Protein AF-A0A140K213-F1 (afdb_monomer)

Foldseek 3Di:
DCVVVVVVVVVVVVVVVVVDPDDDPVVVVVVVVVVVVVVVVVVVVVVVCCVPPVPPPDDDDDDDDDDDDDDDDDDDDDDDDDDDDDDDYDDDDDDDDDDDDDDDDDDDDDVVVVVVCVVVVNDPPPDDPDDDDPDPPVVVVVVVVPPDDPCVVVVVVVVVPDDVVVVVVVCCVPHFAADDPVLVVLLVVLLVVLQVLLVVLVVLDDPVCVDPLNVVLVVLVCCCVPNDPVSVLLNLLLLLLVLCLVLLVLLVLLLVLCVPQPDPLVVVLVVVLLVQLDLQHPLVVSLVVSVVSLVVRLVVDPDDVNNVSSVSNSVSVNVLSVDRCSSVLSNVCVVLVVSDSCLSVVLSVLLVVLLPDDLVPLVVQLVVCVVVVVSCVSCCVSSPNDDPDDHSSNCSSSSSNSNSCVVCVVSVVSVVVSLVSLLSSVPSVVSLVVSLVVDDPVRHDDDPSNVDDRRNVVSCVVCVVPND

Secondary structure (DSSP, 8-state):
-THHHHHHHHHHHHHHHHT-----HHHHHHHHHHHHHHHHHHHHHHHHHHHH-GGGS----------------------------------------------------HHHHHHHHHTTT-------------S-THHHHHHHHTTTSTHHHHHHHHHHSS-HHHHHHHHHHHSPPBPPHHHHHHHHHHHHHHHHHHHHHHHH--GGGGSHHHHHHHHHHHHHHHS-HHHHHHHHHHHHHHHHHHHHHHHHHHHHHHHH---HHHHHHHHHHHHT--SS--HHHHHHHHHHHHHHHGGG-SSHHHHHHHHHHHHHHHHHTTSTTHHHHHHHHHHTT---THHHHHHHHHHHHGGGS-SS-HHHHHHHHHTTHHHHHHHTTTTT--SSS--GGGGHHHHHHHHHHHHHHHHHHHHHHHHHHHHHHHHHHHHHHHHHHHS-TTTSB--GGGGS--TTHHHHHHHGGG--

Radius of gyration: 44.56 Å; Cα contacts (8 Å, |Δi|>4): 275; chains: 1; bounding box: 104×85×121 Å

Solvent-accessible surface area (backbone atoms only — not comparable to full-atom values): 28476 Å² total; per-residue (Å²): 122,69,73,69,50,58,63,52,54,55,53,50,54,58,51,59,64,69,70,61,88,78,78,64,76,73,57,58,55,54,51,53,56,55,52,54,54,53,50,54,53,52,53,51,50,51,53,52,49,52,73,75,48,69,84,79,78,81,86,88,78,87,85,87,90,81,88,78,89,85,88,84,90,83,82,90,78,91,82,84,88,84,90,90,84,86,89,85,90,83,89,86,88,81,90,83,92,89,86,89,84,90,88,90,88,81,91,87,68,67,65,60,58,56,51,58,40,50,76,72,71,53,78,85,75,90,81,77,95,82,82,90,72,99,64,73,62,67,59,64,51,53,62,64,49,65,80,81,51,83,56,52,60,58,51,53,51,54,59,69,72,43,61,65,67,58,59,49,55,50,36,77,72,75,50,55,52,68,66,56,67,72,56,53,53,49,42,54,51,26,50,55,48,26,46,56,37,21,65,45,35,70,73,51,62,55,77,65,73,73,34,70,67,47,50,50,43,50,46,55,52,49,25,40,77,71,47,54,75,67,42,30,47,49,39,52,26,39,54,43,45,53,49,49,48,72,40,35,68,37,53,46,49,42,49,54,43,58,75,72,51,74,50,73,68,48,46,54,49,52,51,53,50,56,77,58,60,48,92,81,59,58,50,66,66,41,51,52,52,51,55,50,54,46,65,67,44,47,82,77,42,94,50,65,69,64,38,52,48,53,53,51,40,51,53,33,52,54,57,32,47,71,41,95,56,30,50,53,45,52,51,39,44,59,73,71,63,54,90,56,59,59,55,41,50,53,54,43,52,53,55,55,56,41,77,80,54,66,76,83,50,58,71,62,47,31,51,60,33,59,79,42,39,73,53,51,62,70,42,28,62,67,31,67,51,79,79,82,90,77,56,53,67,73,49,35,64,47,56,39,50,53,33,37,46,77,75,35,49,74,55,48,55,42,47,53,50,34,38,52,40,47,52,60,36,50,56,37,47,50,55,43,50,52,52,59,66,74,57,40,78,94,60,22,46,73,61,76,75,76,74,54,80,68,57,44,52,70,63,44,67,76,44,47,99,66,50,121

Sequence (468 aa):
MISKSLKRTALATTLSILSLGVIETNQAQAAALFLGQYADLTQRLGIYLLANFPNQFYEFSLDTPKHGQSQLNSQKTNKTLPKILPTNQNLQNHQLLVEDEISQENLNNDEQITAFLQSHGISLDLNDKNRTVNTPIPLVVAILLLTTSPFIYSFVTLLKDANQNIIEELQDKFGHPKVPEGTVFLHDRSFKELLSLARKAERVDSEKFGNQEFLLFLQFKKAGEKGTKEEQQLHHSVELLRVAIATKNSFLRVEQTELRYRSTKQQEFYQFVLDNIGEEPDNNKFKDKVKKKLAEIVPLLNTEEGRDALQSYLKEVNIISEHEFGLKLFALFKQYQLADFTLLKTISDLVNQLQGYDLLGSKKLVILIIENYEVFEKLAPIIGITGENKAPEDYVPILQYMGLINRYQDSYLKFQELIKILKQWQKPYHVLQTIRAEYTNDQYRIPPEFTQEIPGLNVYKKYEKYVE

Nearest PDB structures (foldseek):
  6cin-assembly3_F  TM=5.129E-01  e=5.978E+00  Moorella thermoacetica ATCC 39073
  3zx6-assembly1_B  TM=1.589E-01  e=3.252E+00  Archaeoglobus fulgidus DSM 4304
  4z3p-assembly1_A  TM=1.976E-01  e=3.252E+00  Escherichia coli
  3edv-assembly1_A  TM=1.232E-01  e=8.106E+00  Homo sapiens

Structure (mmCIF, N/CA/C/O backbone):
data_AF-A0A140K213-F1
#
_entry.id   AF-A0A140K213-F1
#
loop_
_atom_site.group_PDB
_atom_site.id
_atom_site.type_symbol
_atom_site.label_atom_id
_atom_site.label_alt_id
_atom_site.label_comp_id
_atom_site.label_asym_id
_atom_site.label_entity_id
_atom_site.label_seq_id
_atom_site.pdbx_PDB_ins_code
_atom_site.Cartn_x
_atom_site.Cartn_y
_atom_site.Cartn_z
_atom_site.occupancy
_atom_site.B_iso_or_equiv
_atom_site.auth_seq_id
_atom_site.auth_comp_id
_atom_site.auth_asym_id
_atom_site.auth_atom_id
_atom_site.pdbx_PDB_model_num
ATOM 1 N N . MET A 1 1 ? 8.201 19.698 -42.321 1.00 45.69 1 MET A N 1
ATOM 2 C CA . MET A 1 1 ? 9.408 20.255 -42.989 1.00 45.69 1 MET A CA 1
ATOM 3 C C . MET A 1 1 ? 10.080 19.319 -44.007 1.00 45.69 1 MET A C 1
ATOM 5 O O . MET A 1 1 ? 10.594 19.830 -44.993 1.00 45.69 1 MET A O 1
ATOM 9 N N . ILE A 1 2 ? 10.067 17.990 -43.828 1.00 34.84 2 ILE A N 1
ATOM 10 C CA . ILE A 1 2 ? 10.922 17.025 -44.566 1.00 34.84 2 ILE A CA 1
ATOM 11 C C . ILE A 1 2 ? 10.826 17.095 -46.113 1.00 34.84 2 ILE A C 1
ATOM 13 O O . ILE A 1 2 ? 11.847 17.015 -46.790 1.00 34.84 2 ILE A O 1
ATOM 17 N N . SER A 1 3 ? 9.637 17.325 -46.686 1.00 34.94 3 SER A N 1
ATOM 18 C CA . SER A 1 3 ? 9.390 17.327 -48.149 1.00 34.94 3 SER A CA 1
ATOM 19 C C . SER A 1 3 ? 10.278 18.284 -48.977 1.00 34.94 3 SER A C 1
ATOM 21 O O . SER A 1 3 ? 10.664 17.950 -50.099 1.00 34.94 3 SER A O 1
ATOM 23 N N . LYS A 1 4 ? 10.686 19.444 -48.430 1.00 36.44 4 LYS A N 1
ATOM 24 C CA . LYS A 1 4 ? 11.597 20.375 -49.134 1.00 36.44 4 LYS A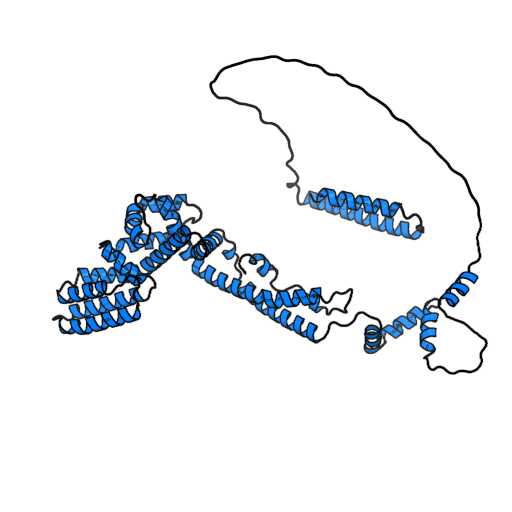 CA 1
ATOM 25 C C . LYS A 1 4 ? 13.057 19.896 -49.190 1.00 36.44 4 LYS A C 1
ATOM 27 O O . LYS A 1 4 ? 13.811 20.435 -49.996 1.00 36.44 4 LYS A O 1
ATOM 32 N N . SER A 1 5 ? 13.446 18.911 -48.375 1.00 36.94 5 SER A N 1
ATOM 33 C CA . SER A 1 5 ? 14.798 18.338 -48.388 1.00 36.94 5 SER A CA 1
ATOM 34 C C . SER A 1 5 ? 14.988 17.414 -49.595 1.00 36.94 5 SER A C 1
ATOM 36 O O . SER A 1 5 ? 15.769 17.733 -50.489 1.00 36.94 5 SER A O 1
ATOM 38 N N . LEU A 1 6 ? 14.172 16.352 -49.706 1.00 37.03 6 LEU A N 1
ATOM 39 C CA . LEU A 1 6 ? 14.278 15.350 -50.781 1.00 37.03 6 LEU A CA 1
ATOM 40 C C . LEU A 1 6 ? 14.258 15.970 -52.187 1.00 37.03 6 LEU A C 1
ATOM 42 O O . LEU A 1 6 ? 15.034 15.560 -53.048 1.00 37.03 6 LEU A O 1
ATOM 46 N N . LYS A 1 7 ? 13.417 16.990 -52.423 1.00 41.03 7 LYS A N 1
ATOM 47 C CA . LYS A 1 7 ? 13.348 17.669 -53.730 1.00 41.03 7 LYS A CA 1
ATOM 48 C C . LYS A 1 7 ? 14.622 18.437 -54.099 1.00 41.03 7 LYS A C 1
ATOM 50 O O . LYS A 1 7 ? 14.869 18.620 -55.285 1.00 41.03 7 LYS A O 1
ATOM 55 N N . ARG A 1 8 ? 15.430 18.877 -53.126 1.00 40.47 8 ARG A N 1
ATOM 56 C CA . ARG A 1 8 ? 16.744 19.490 -53.389 1.00 40.47 8 ARG A CA 1
ATOM 57 C C . ARG A 1 8 ? 17.813 18.432 -53.640 1.00 40.47 8 ARG A C 1
ATOM 59 O O . ARG A 1 8 ? 18.574 18.583 -54.587 1.00 40.47 8 ARG A O 1
ATOM 66 N N . THR A 1 9 ? 17.827 17.353 -52.857 1.00 40.50 9 THR A N 1
ATOM 67 C CA . THR A 1 9 ? 18.782 16.250 -53.043 1.00 40.50 9 THR A CA 1
ATOM 68 C C . THR A 1 9 ? 18.628 15.606 -54.421 1.00 40.50 9 THR A C 1
ATOM 70 O O . THR A 1 9 ? 19.608 15.506 -55.146 1.00 40.50 9 THR A O 1
ATOM 73 N N . ALA A 1 10 ? 17.399 15.272 -54.833 1.00 37.38 10 ALA A N 1
ATOM 74 C CA . ALA A 1 10 ? 17.143 14.637 -56.129 1.00 37.38 10 ALA A CA 1
ATOM 75 C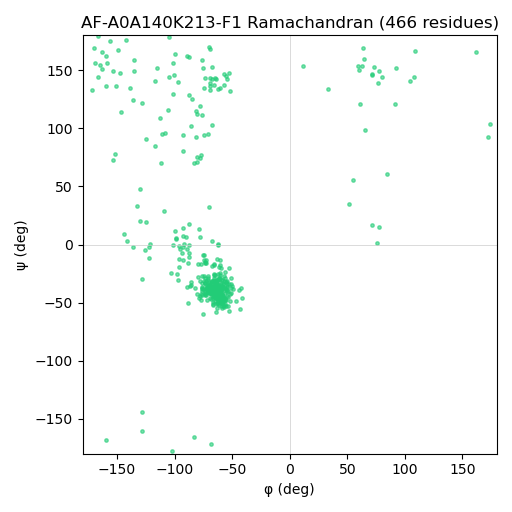 C . ALA A 1 10 ? 17.542 15.508 -57.339 1.00 37.38 10 ALA A C 1
ATOM 77 O O . ALA A 1 10 ? 18.047 14.979 -58.325 1.00 37.38 10 ALA A O 1
ATOM 78 N N . LEU A 1 11 ? 17.346 16.833 -57.259 1.00 38.50 11 LEU A N 1
ATOM 79 C CA . LEU A 1 11 ? 17.782 17.772 -58.302 1.00 38.50 11 LEU A CA 1
ATOM 80 C C . LEU A 1 11 ? 19.308 17.910 -58.369 1.00 38.50 11 LEU A C 1
ATOM 82 O O . LEU A 1 11 ? 19.850 18.079 -59.456 1.00 38.50 11 LEU A O 1
ATOM 86 N N . ALA A 1 12 ? 20.008 17.822 -57.234 1.00 38.44 12 ALA A N 1
ATOM 87 C CA . ALA A 1 12 ? 21.467 17.825 -57.230 1.00 38.44 12 ALA A CA 1
ATOM 88 C C . ALA A 1 12 ? 22.025 16.574 -57.932 1.00 38.44 12 ALA A C 1
ATOM 90 O O . ALA A 1 12 ? 22.903 16.699 -58.782 1.00 38.44 12 ALA A O 1
ATOM 91 N N . THR A 1 13 ? 21.472 15.386 -57.652 1.00 38.84 13 THR A N 1
ATOM 92 C CA . THR A 1 13 ? 21.955 14.133 -58.254 1.00 38.84 13 THR A CA 1
ATOM 93 C C . THR A 1 13 ? 21.799 14.109 -59.776 1.00 38.84 13 THR A C 1
ATOM 95 O O . THR A 1 13 ? 22.716 13.674 -60.469 1.00 38.84 13 THR A O 1
ATOM 98 N N . THR A 1 14 ? 20.681 14.600 -60.328 1.00 37.44 14 THR A N 1
ATOM 99 C CA . THR A 1 14 ? 20.494 14.647 -61.791 1.00 37.44 14 THR A CA 1
ATOM 100 C C . THR A 1 14 ? 21.405 15.662 -62.479 1.00 37.44 14 THR A C 1
ATOM 102 O O . THR A 1 14 ? 21.881 15.383 -63.577 1.00 37.44 14 THR A O 1
ATOM 105 N N . LEU A 1 15 ? 21.715 16.796 -61.840 1.00 36.94 15 LEU A N 1
ATOM 106 C CA . LEU A 1 15 ? 22.704 17.748 -62.359 1.00 36.94 15 LEU A CA 1
ATOM 107 C C . LEU A 1 15 ? 24.132 17.176 -62.340 1.00 36.94 15 LEU A C 1
ATOM 109 O O . LEU A 1 15 ? 24.833 17.306 -63.340 1.00 36.94 15 LEU A O 1
ATOM 113 N N . SER A 1 16 ? 24.546 16.480 -61.274 1.00 37.44 16 SER A N 1
ATOM 114 C CA . SER A 1 16 ? 25.880 15.856 -61.208 1.00 37.44 16 SER A CA 1
ATOM 115 C C . SER A 1 16 ? 26.089 14.735 -62.236 1.00 37.44 16 SER A C 1
ATOM 117 O O . SER A 1 16 ? 27.205 14.550 -62.718 1.00 37.44 16 SER A O 1
ATOM 119 N N . ILE A 1 17 ? 25.028 14.009 -62.606 1.00 39.69 17 ILE A N 1
ATOM 120 C CA . ILE A 1 17 ? 25.079 12.973 -63.654 1.00 39.69 17 ILE A CA 1
ATOM 121 C C . ILE A 1 17 ? 25.203 13.598 -65.056 1.00 39.69 17 ILE A C 1
ATOM 123 O O . ILE A 1 17 ? 25.857 13.026 -65.923 1.00 39.69 17 ILE A O 1
ATOM 127 N N . LEU A 1 18 ? 24.639 14.790 -65.281 1.00 34.25 18 LEU A N 1
ATOM 128 C CA . LEU A 1 18 ? 24.754 15.513 -66.555 1.00 34.25 18 LEU A CA 1
ATOM 129 C C . LEU A 1 18 ? 26.091 16.256 -66.733 1.00 34.25 18 LEU A C 1
ATOM 131 O O . LEU A 1 18 ? 26.428 16.619 -67.856 1.00 34.25 18 LEU A O 1
ATOM 135 N N . SER A 1 19 ? 26.863 16.476 -65.662 1.00 36.09 19 SER A N 1
ATOM 136 C CA . SER A 1 19 ? 28.148 17.198 -65.715 1.00 36.09 19 SER A CA 1
ATOM 137 C C . SER A 1 19 ? 29.388 16.333 -65.996 1.00 36.09 19 SER A C 1
ATOM 139 O O . SER A 1 19 ? 30.481 16.880 -66.115 1.00 36.09 19 SER A O 1
ATOM 141 N N . LEU A 1 20 ? 29.259 15.004 -66.097 1.00 35.72 20 LEU A N 1
ATOM 142 C CA . LEU A 1 20 ? 30.382 14.071 -66.309 1.00 35.72 20 LEU A CA 1
ATOM 143 C C . LEU A 1 20 ? 30.321 13.422 -67.700 1.00 35.72 20 LEU A C 1
ATOM 145 O O . LEU A 1 20 ? 30.036 12.238 -67.865 1.00 35.72 20 LEU A O 1
ATOM 149 N N . GLY A 1 21 ? 30.573 14.238 -68.723 1.00 35.19 21 GLY A N 1
ATOM 150 C CA . GLY A 1 21 ? 30.433 13.866 -70.130 1.00 35.19 21 GLY A CA 1
ATOM 151 C C . GLY A 1 21 ? 31.620 13.119 -70.749 1.00 35.19 21 GLY A C 1
ATOM 152 O O . GLY A 1 21 ? 32.247 13.668 -71.646 1.00 35.19 21 GLY A O 1
ATOM 153 N N . VAL A 1 22 ? 31.859 11.861 -70.358 1.00 39.50 22 VAL A N 1
ATOM 154 C CA . VAL A 1 22 ? 32.360 10.798 -71.264 1.00 39.50 22 VAL A CA 1
ATOM 155 C C . VAL A 1 22 ? 31.746 9.469 -70.814 1.00 39.50 22 VAL A C 1
ATOM 157 O O . VAL A 1 22 ? 32.053 8.988 -69.728 1.00 39.50 22 VAL A O 1
ATOM 160 N N . ILE A 1 23 ? 30.891 8.861 -71.642 1.00 40.03 23 ILE A N 1
ATOM 161 C CA . ILE A 1 23 ? 30.337 7.518 -71.403 1.00 40.03 23 ILE A CA 1
ATOM 162 C C . ILE A 1 23 ? 30.378 6.731 -72.714 1.00 40.03 23 ILE A C 1
ATOM 164 O O . ILE A 1 23 ? 29.823 7.164 -73.724 1.00 40.03 23 ILE A O 1
ATOM 168 N N . GLU A 1 24 ? 31.014 5.560 -72.692 1.00 45.19 24 GLU A N 1
ATOM 169 C CA . GLU A 1 24 ? 31.027 4.639 -73.829 1.00 45.19 24 GLU A CA 1
ATOM 170 C C . GLU A 1 24 ? 29.629 4.051 -74.082 1.00 45.19 24 GLU A C 1
ATOM 172 O O . GLU A 1 24 ? 28.880 3.720 -73.156 1.00 45.19 24 GLU A O 1
ATOM 177 N N . THR A 1 25 ? 29.277 3.884 -75.357 1.00 45.00 25 THR A N 1
ATOM 178 C CA . THR A 1 25 ? 27.905 3.610 -75.831 1.00 45.00 25 THR A CA 1
ATOM 179 C C . THR A 1 25 ? 27.237 2.370 -75.226 1.00 45.00 25 THR A C 1
ATOM 181 O O . THR A 1 25 ? 26.009 2.319 -75.145 1.00 45.00 25 THR A O 1
ATOM 184 N N . ASN A 1 26 ? 28.016 1.402 -74.738 1.00 41.47 26 ASN A N 1
ATOM 185 C CA . ASN A 1 26 ? 27.506 0.176 -74.122 1.00 41.47 26 ASN A CA 1
ATOM 186 C C . ASN A 1 26 ? 26.905 0.391 -72.716 1.00 41.47 26 ASN A C 1
ATOM 188 O O . ASN A 1 26 ? 25.981 -0.329 -72.337 1.00 41.47 26 ASN A O 1
ATOM 192 N N . GLN A 1 27 ? 27.357 1.389 -71.943 1.00 47.34 27 GLN A N 1
ATOM 193 C CA . GLN A 1 27 ? 26.798 1.642 -70.602 1.00 47.34 27 GLN A CA 1
ATOM 194 C C . GLN A 1 27 ? 25.441 2.364 -70.655 1.00 47.34 27 GLN A C 1
ATOM 196 O O . GLN A 1 27 ? 24.563 2.104 -69.829 1.00 47.34 27 GLN A O 1
ATOM 201 N N . ALA A 1 28 ? 25.222 3.212 -71.665 1.00 44.78 28 ALA A N 1
ATOM 202 C CA . ALA A 1 28 ? 23.956 3.925 -71.856 1.00 44.78 28 ALA A CA 1
ATOM 203 C C . ALA A 1 28 ? 22.763 2.971 -72.079 1.00 44.78 28 ALA A C 1
ATOM 205 O O . ALA A 1 28 ? 21.668 3.218 -71.571 1.00 44.78 28 ALA A O 1
ATOM 206 N N . GLN A 1 29 ? 22.972 1.851 -72.782 1.00 44.50 29 GLN A N 1
ATOM 207 C CA . GLN A 1 29 ? 21.927 0.843 -73.005 1.00 44.50 29 GLN A CA 1
ATOM 208 C C . GLN A 1 29 ? 21.546 0.099 -71.715 1.00 44.50 29 GLN A C 1
ATOM 210 O O . GLN A 1 29 ? 20.360 -0.131 -71.469 1.00 44.50 29 GLN A O 1
ATOM 215 N N . ALA A 1 30 ? 22.522 -0.212 -70.854 1.00 41.62 30 ALA A N 1
ATOM 216 C CA . ALA A 1 30 ? 22.263 -0.815 -69.546 1.00 41.62 30 ALA A CA 1
ATOM 217 C C . ALA A 1 30 ? 21.461 0.130 -68.631 1.00 41.62 30 ALA A C 1
ATOM 219 O O . ALA A 1 30 ? 20.479 -0.289 -68.018 1.00 41.62 30 ALA A O 1
ATOM 220 N N . ALA A 1 31 ? 21.819 1.420 -68.600 1.00 42.81 31 ALA A N 1
ATOM 221 C CA . ALA A 1 31 ? 21.086 2.434 -67.841 1.00 42.81 31 ALA A CA 1
ATOM 222 C C . ALA A 1 31 ? 19.634 2.607 -68.332 1.00 42.81 31 ALA A C 1
ATOM 224 O O . ALA A 1 31 ? 18.715 2.687 -67.516 1.00 42.81 31 ALA A O 1
ATOM 225 N N . ALA A 1 32 ? 19.406 2.602 -69.651 1.00 43.84 32 ALA A N 1
ATOM 226 C CA . ALA A 1 32 ? 18.064 2.689 -70.231 1.00 43.84 32 ALA A CA 1
ATOM 227 C C . ALA A 1 32 ? 17.176 1.484 -69.857 1.00 43.84 32 ALA A C 1
ATOM 229 O O . ALA A 1 32 ? 16.018 1.668 -69.475 1.00 43.84 32 ALA A O 1
ATOM 230 N N . LEU A 1 33 ? 17.725 0.263 -69.899 1.00 42.41 33 LEU A N 1
ATOM 231 C CA . LEU A 1 33 ? 17.031 -0.955 -69.461 1.00 42.41 33 LEU A CA 1
ATOM 232 C C . LEU A 1 33 ? 16.666 -0.911 -67.970 1.00 42.41 33 LEU A C 1
ATOM 234 O O . LEU A 1 33 ? 15.541 -1.250 -67.600 1.00 42.41 33 LEU A O 1
ATOM 238 N N . PHE A 1 34 ? 17.590 -0.450 -67.124 1.00 40.59 34 PHE A N 1
ATOM 239 C CA . PHE A 1 34 ? 17.380 -0.345 -65.678 1.00 40.59 34 PHE A CA 1
ATOM 240 C C . PHE A 1 34 ? 16.289 0.683 -65.329 1.00 40.59 34 PHE A C 1
ATOM 242 O O . PHE A 1 34 ? 15.379 0.396 -64.550 1.00 40.59 34 PHE A O 1
ATOM 249 N N . LEU A 1 35 ? 16.315 1.862 -65.963 1.00 42.88 35 LEU A N 1
ATOM 250 C CA . LEU A 1 35 ? 15.305 2.910 -65.759 1.00 42.88 35 LEU A CA 1
ATOM 251 C C . LEU A 1 35 ? 13.906 2.487 -66.240 1.00 42.88 35 LEU A C 1
ATOM 253 O O . LEU A 1 35 ? 12.915 2.804 -65.579 1.00 42.88 35 LEU A O 1
ATOM 257 N N . GLY A 1 36 ? 13.814 1.727 -67.337 1.00 49.22 36 GLY A N 1
ATOM 258 C CA . GLY A 1 36 ? 12.544 1.187 -67.833 1.00 49.22 36 GLY A CA 1
ATOM 259 C C . GLY A 1 36 ? 11.842 0.265 -66.827 1.00 49.22 36 GLY A C 1
ATOM 260 O O . GLY A 1 36 ? 10.629 0.367 -66.638 1.00 49.22 36 GLY A O 1
ATOM 261 N N . GLN A 1 37 ? 12.597 -0.583 -66.121 1.00 44.00 37 GLN A N 1
ATOM 262 C CA . GLN A 1 37 ? 12.043 -1.494 -65.108 1.00 44.00 37 GLN A CA 1
ATOM 263 C C . GLN A 1 37 ? 11.518 -0.751 -63.866 1.00 44.00 37 GLN A C 1
ATOM 265 O O . GLN A 1 37 ? 10.466 -1.107 -63.330 1.00 44.00 37 GLN A O 1
ATOM 270 N N . TYR A 1 38 ? 12.191 0.320 -63.432 1.00 41.59 38 TYR A N 1
ATOM 271 C CA . TYR A 1 38 ? 11.725 1.137 -62.303 1.00 41.59 38 TYR A CA 1
ATOM 272 C C . TYR A 1 38 ? 10.480 1.978 -62.628 1.00 41.59 38 TYR A C 1
ATOM 274 O O . TYR A 1 38 ? 9.659 2.212 -61.735 1.00 41.59 38 TYR A O 1
ATOM 282 N N . ALA A 1 39 ? 10.296 2.399 -63.884 1.00 41.84 39 ALA A N 1
ATOM 283 C CA . ALA A 1 39 ? 9.085 3.101 -64.314 1.00 41.84 39 ALA A CA 1
ATOM 284 C C . ALA A 1 39 ? 7.836 2.208 -64.180 1.00 41.84 39 ALA A C 1
ATOM 286 O O . ALA A 1 39 ? 6.868 2.599 -63.523 1.00 41.84 39 ALA A O 1
ATOM 287 N N . ASP A 1 40 ? 7.894 0.984 -64.715 1.00 47.22 40 ASP A N 1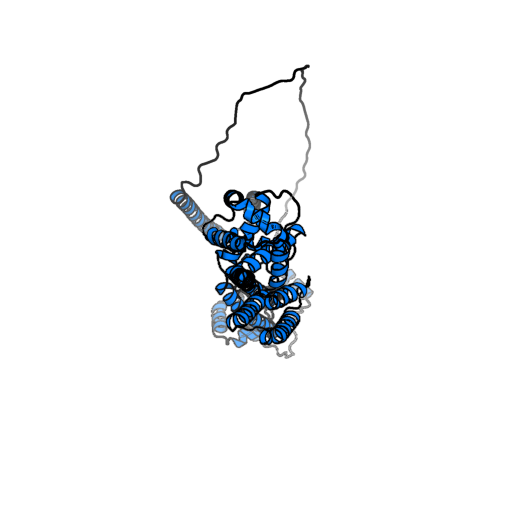
ATOM 288 C CA . ASP A 1 40 ? 6.816 -0.012 -64.626 1.00 47.22 40 ASP A CA 1
ATOM 289 C C . ASP A 1 40 ? 6.499 -0.381 -63.163 1.00 47.22 40 ASP A C 1
ATOM 291 O O . ASP A 1 40 ? 5.341 -0.347 -62.740 1.00 47.22 40 ASP A O 1
ATOM 295 N N . LEU A 1 41 ? 7.527 -0.621 -62.338 1.00 42.12 41 LEU A N 1
ATOM 296 C CA . LEU A 1 41 ? 7.352 -0.906 -60.908 1.00 42.12 41 LEU A CA 1
ATOM 297 C C . LEU A 1 41 ? 6.636 0.238 -60.165 1.00 42.12 41 LEU A C 1
ATOM 299 O O . LEU A 1 41 ? 5.720 -0.006 -59.377 1.00 42.12 41 LEU A O 1
ATOM 303 N N . THR A 1 42 ? 7.017 1.490 -60.441 1.00 42.16 42 THR A N 1
ATOM 304 C CA . THR A 1 42 ? 6.407 2.680 -59.822 1.00 42.16 42 THR A CA 1
ATOM 305 C C . THR A 1 42 ? 4.951 2.855 -60.261 1.00 42.16 42 THR A C 1
ATOM 307 O O . THR A 1 42 ? 4.087 3.173 -59.441 1.00 42.16 42 THR A O 1
ATOM 310 N N . GLN A 1 43 ? 4.651 2.601 -61.537 1.00 46.00 43 GLN A N 1
ATOM 311 C CA . GLN A 1 43 ? 3.298 2.712 -62.083 1.00 46.00 43 GLN A CA 1
ATOM 312 C C . GLN A 1 43 ? 2.368 1.621 -61.524 1.00 46.00 43 GLN A C 1
ATOM 314 O O . GLN A 1 43 ? 1.236 1.920 -61.134 1.00 46.00 43 GLN A O 1
ATOM 319 N N . ARG A 1 44 ? 2.861 0.382 -61.373 1.00 45.88 44 ARG A N 1
ATOM 320 C CA . ARG A 1 44 ? 2.136 -0.715 -60.705 1.00 45.88 44 ARG A CA 1
ATOM 321 C C . ARG A 1 44 ? 1.883 -0.433 -59.225 1.00 45.88 44 ARG A C 1
ATOM 323 O O . ARG A 1 44 ? 0.776 -0.681 -58.758 1.00 45.88 44 ARG A O 1
ATOM 330 N N . LEU A 1 45 ? 2.856 0.131 -58.503 1.00 40.94 45 LEU A N 1
ATOM 331 C CA . LEU A 1 45 ? 2.671 0.574 -57.114 1.00 40.94 45 LEU A CA 1
ATOM 332 C C . LEU A 1 45 ? 1.601 1.669 -56.996 1.00 40.94 45 LEU A C 1
ATOM 334 O O . LEU A 1 45 ? 0.749 1.587 -56.114 1.00 40.94 45 LEU A O 1
ATOM 338 N N . GLY A 1 46 ? 1.589 2.647 -57.907 1.00 40.38 46 GLY A N 1
ATOM 339 C CA . GLY A 1 46 ? 0.544 3.675 -57.960 1.00 40.38 46 GLY A CA 1
ATOM 340 C C . GLY A 1 46 ? -0.858 3.087 -58.161 1.00 40.38 46 GLY A C 1
ATOM 341 O O . GLY A 1 46 ? -1.776 3.411 -57.409 1.00 40.38 46 GLY A O 1
ATOM 342 N N . ILE A 1 47 ? -1.011 2.166 -59.119 1.00 48.88 47 ILE A N 1
ATOM 343 C CA . ILE A 1 47 ? -2.282 1.468 -59.382 1.00 48.88 47 ILE A CA 1
ATOM 344 C C . ILE A 1 47 ? -2.702 0.613 -58.175 1.00 48.88 47 ILE A C 1
ATOM 346 O O . ILE A 1 47 ? -3.860 0.660 -57.768 1.00 48.88 47 ILE A O 1
ATOM 350 N N . TYR A 1 48 ? -1.770 -0.122 -57.561 1.00 43.06 48 TYR A N 1
ATOM 351 C CA . TYR A 1 48 ? -2.041 -0.954 -56.385 1.00 43.06 48 TYR A CA 1
ATOM 352 C C . TYR A 1 48 ? -2.499 -0.126 -55.175 1.00 43.06 48 TYR A C 1
ATOM 354 O O . TYR A 1 48 ? -3.433 -0.521 -54.478 1.00 43.06 48 TYR A O 1
ATOM 362 N N . LEU A 1 49 ? -1.885 1.035 -54.930 1.00 40.84 49 LEU A N 1
ATOM 363 C CA . LEU A 1 49 ? -2.278 1.922 -53.832 1.00 40.84 49 LEU A CA 1
ATOM 364 C C . LEU A 1 49 ? -3.650 2.567 -54.079 1.00 40.84 49 LEU A C 1
ATOM 366 O O . LEU A 1 49 ? -4.471 2.600 -53.164 1.00 40.84 49 LEU A O 1
ATOM 370 N N . LEU A 1 50 ? -3.938 3.005 -55.309 1.00 43.56 50 LEU A N 1
ATOM 371 C CA . LEU A 1 50 ? -5.251 3.551 -55.677 1.00 43.56 50 LEU A CA 1
ATOM 372 C C . LEU A 1 50 ? -6.371 2.500 -55.604 1.00 43.56 50 LEU A C 1
ATOM 374 O O . LEU A 1 50 ? -7.479 2.823 -55.183 1.00 43.56 50 LEU A O 1
ATOM 378 N N . ALA A 1 51 ? -6.085 1.245 -55.966 1.00 43.62 51 ALA A N 1
ATOM 379 C CA . ALA A 1 51 ? -7.054 0.152 -55.900 1.00 43.62 51 ALA A CA 1
ATOM 380 C C . ALA A 1 51 ? -7.381 -0.286 -54.459 1.00 43.62 51 ALA A C 1
ATOM 382 O O . ALA A 1 51 ? -8.523 -0.641 -54.178 1.00 43.62 51 ALA A O 1
ATOM 383 N N . ASN A 1 52 ? -6.400 -0.261 -53.547 1.00 43.28 52 ASN A N 1
ATOM 384 C CA . ASN A 1 52 ? -6.567 -0.759 -52.174 1.00 43.28 52 ASN A CA 1
ATOM 385 C C . ASN A 1 52 ? -6.902 0.332 -51.136 1.00 43.28 52 ASN A C 1
ATOM 387 O O . ASN A 1 52 ? -7.420 0.003 -50.071 1.00 43.28 52 ASN A O 1
ATOM 391 N N . PHE A 1 53 ? -6.646 1.618 -51.420 1.00 45.16 53 PHE A N 1
ATOM 392 C CA . PHE A 1 53 ? -6.880 2.728 -50.477 1.00 45.16 53 PHE A CA 1
ATOM 393 C C . PHE A 1 53 ? -7.677 3.916 -51.073 1.00 45.16 53 PHE A C 1
ATOM 395 O O . PHE A 1 53 ? -7.291 5.071 -50.867 1.00 45.16 53 PHE A O 1
ATOM 402 N N . PRO A 1 54 ? -8.812 3.693 -51.772 1.00 37.78 54 PRO A N 1
ATOM 403 C CA . PRO A 1 54 ? -9.539 4.758 -52.480 1.00 37.78 54 PRO A CA 1
ATOM 404 C C . PRO A 1 54 ? -10.047 5.892 -51.569 1.00 37.78 54 PRO A C 1
ATOM 406 O O . PRO A 1 54 ? -10.143 7.039 -51.999 1.00 37.78 54 PRO A O 1
ATOM 409 N N . ASN A 1 55 ? -10.330 5.600 -50.295 1.00 38.72 55 ASN A N 1
ATOM 410 C CA . ASN A 1 55 ? -10.982 6.539 -49.374 1.00 38.72 55 ASN A CA 1
ATOM 411 C C . ASN A 1 55 ? -10.012 7.445 -48.582 1.00 38.72 55 ASN A C 1
ATOM 413 O O . ASN A 1 55 ? -10.462 8.165 -47.697 1.00 38.72 55 ASN A O 1
ATOM 417 N N . GLN A 1 56 ? -8.699 7.427 -48.857 1.00 42.19 56 GLN A N 1
ATOM 418 C CA . GLN A 1 56 ? -7.711 8.249 -48.123 1.00 42.19 56 GLN A CA 1
ATOM 419 C C . GLN A 1 56 ? -7.302 9.558 -48.830 1.00 42.19 56 GLN A C 1
ATOM 421 O O . GLN A 1 56 ? -6.428 10.267 -48.337 1.00 42.19 56 GLN A O 1
ATOM 426 N N . PHE A 1 57 ? -7.937 9.907 -49.957 1.00 37.97 57 PHE A N 1
ATOM 427 C CA . PHE A 1 57 ? -7.597 11.100 -50.754 1.00 37.97 57 PHE A CA 1
ATOM 428 C C . PHE A 1 57 ? -8.767 12.071 -51.006 1.00 37.97 57 PHE A C 1
ATOM 430 O O . PHE A 1 57 ? -8.677 12.935 -51.876 1.00 37.97 57 PHE A O 1
ATOM 437 N N . TYR A 1 58 ? -9.834 11.988 -50.205 1.00 32.72 58 TYR A N 1
ATOM 438 C CA . TYR A 1 58 ? -10.915 12.979 -50.168 1.00 32.72 58 TYR A CA 1
ATOM 439 C C . TYR A 1 58 ? -10.897 13.761 -48.849 1.00 32.72 58 TYR A C 1
ATOM 441 O O . TYR A 1 58 ? -11.464 13.300 -47.870 1.00 32.72 58 TYR A O 1
ATOM 449 N N . GLU A 1 59 ? -10.243 14.930 -48.847 1.00 28.28 59 GLU A N 1
ATOM 450 C CA . GLU A 1 59 ? -10.717 16.186 -48.225 1.00 28.28 59 GLU A CA 1
ATOM 451 C C . GLU A 1 59 ? -9.629 17.274 -48.292 1.00 28.28 59 GLU A C 1
ATOM 453 O O . GLU A 1 59 ? -8.674 17.282 -47.523 1.00 28.28 59 GLU A O 1
ATOM 458 N N . PHE A 1 60 ? -9.791 18.225 -49.217 1.00 26.39 60 PHE A N 1
ATOM 459 C CA . PHE A 1 60 ? -9.138 19.539 -49.168 1.00 26.39 60 PHE A CA 1
ATOM 460 C C . PHE A 1 60 ? -9.999 20.553 -49.937 1.00 26.39 60 PHE A C 1
ATOM 462 O O . PHE A 1 60 ? -9.667 20.972 -51.045 1.00 26.39 60 PHE A O 1
ATOM 469 N N . SER A 1 61 ? -11.139 20.933 -49.351 1.00 26.41 61 SER A N 1
ATOM 470 C CA . SER A 1 61 ? -11.902 22.100 -49.806 1.00 26.41 61 SER A CA 1
ATOM 471 C C . SER A 1 61 ? -11.640 23.278 -48.878 1.00 26.41 61 SER A C 1
ATOM 473 O O . SER A 1 61 ? -11.771 23.169 -47.661 1.00 26.41 61 SER A O 1
ATOM 475 N N . LEU A 1 62 ? -11.305 24.419 -49.468 1.00 30.36 62 LEU A N 1
ATOM 476 C CA . LEU A 1 62 ? -11.475 25.718 -48.826 1.00 30.36 62 LEU A CA 1
ATOM 477 C C . LEU A 1 62 ? -12.976 26.048 -48.824 1.00 30.36 62 LEU A C 1
ATOM 479 O O . LEU A 1 62 ? -13.627 25.755 -49.823 1.00 30.36 62 LEU A O 1
ATOM 483 N N . ASP A 1 63 ? -13.496 26.684 -47.768 1.00 26.88 63 ASP A N 1
ATOM 484 C CA . ASP A 1 63 ? -14.165 27.991 -47.906 1.00 26.88 63 ASP A CA 1
ATOM 485 C C . ASP A 1 63 ? -14.392 28.702 -46.546 1.00 26.88 63 ASP A C 1
ATOM 487 O O . ASP A 1 63 ? -13.982 28.239 -45.480 1.00 26.88 63 ASP A O 1
ATOM 491 N N . THR A 1 64 ? -14.983 29.890 -46.627 1.00 29.88 64 THR A N 1
ATOM 492 C CA . THR A 1 64 ? -15.150 30.939 -45.616 1.00 29.88 64 THR A CA 1
ATOM 493 C C . THR A 1 64 ? -16.404 30.802 -44.731 1.00 29.88 64 THR A C 1
ATOM 495 O O . THR A 1 64 ? -17.387 30.179 -45.127 1.00 29.88 64 THR A O 1
ATOM 498 N N . PRO A 1 65 ? -16.439 31.471 -43.557 1.00 26.44 65 PRO A N 1
ATOM 499 C CA . PRO A 1 65 ? -17.667 31.714 -42.797 1.00 26.44 65 PRO A CA 1
ATOM 500 C C . PRO A 1 65 ? -18.222 33.145 -42.986 1.00 26.44 65 PRO A C 1
ATOM 502 O O . PRO A 1 65 ? -17.472 34.122 -43.048 1.00 26.44 65 PRO A O 1
ATOM 505 N N . LYS A 1 66 ? -19.556 33.294 -42.980 1.00 27.41 66 LYS A N 1
ATOM 506 C CA . LYS A 1 66 ? -20.269 34.589 -42.946 1.00 27.41 66 LYS A CA 1
ATOM 507 C C . LYS A 1 66 ? -21.477 34.556 -42.001 1.00 27.41 66 LYS A C 1
ATOM 509 O O . LYS A 1 66 ? -22.324 33.687 -42.149 1.00 27.41 66 LYS A O 1
ATOM 514 N N . HIS A 1 67 ? -21.606 35.617 -41.193 1.00 27.97 67 HIS A N 1
ATOM 515 C CA . HIS A 1 67 ? -22.791 36.030 -40.410 1.00 27.97 67 HIS A CA 1
ATOM 516 C C . HIS A 1 67 ? -23.296 35.054 -39.313 1.00 27.97 67 HIS A C 1
ATOM 518 O O . HIS A 1 67 ? -23.099 33.853 -39.390 1.00 27.97 67 HIS A O 1
ATOM 524 N N . GLY A 1 68 ? -23.962 35.526 -38.250 1.00 25.89 68 GLY A N 1
ATOM 525 C CA . GLY A 1 68 ? -24.163 36.917 -37.806 1.00 25.89 68 GLY A CA 1
ATOM 526 C C . GLY A 1 68 ? -25.332 37.076 -36.817 1.00 25.89 68 GLY A C 1
ATOM 527 O O . GLY A 1 68 ? -26.185 36.200 -36.754 1.00 25.89 68 GLY A O 1
ATOM 528 N N . GLN A 1 69 ? -25.398 38.236 -36.134 1.00 27.69 69 GLN A N 1
ATOM 529 C CA . GLN A 1 69 ? -26.368 38.599 -35.068 1.00 27.69 69 GLN A CA 1
ATOM 530 C C . GLN A 1 69 ? -26.138 37.849 -33.731 1.00 27.69 69 GLN A C 1
ATOM 532 O O . GLN A 1 69 ? -25.713 36.703 -33.743 1.00 27.69 69 GLN A O 1
ATOM 537 N N . SER A 1 70 ? -26.375 38.403 -32.531 1.00 27.53 70 SER A N 1
ATOM 538 C CA . SER A 1 70 ? -26.762 39.759 -32.059 1.00 27.53 70 SER A CA 1
ATOM 539 C C . SER A 1 70 ? -26.612 39.782 -30.514 1.00 27.53 70 SER A C 1
ATOM 541 O O . SER A 1 70 ? -26.696 38.717 -29.915 1.00 27.53 70 SER A O 1
ATOM 543 N N . GLN A 1 71 ? -26.429 40.870 -29.747 1.00 27.66 71 GLN A N 1
ATOM 544 C CA . GLN A 1 71 ? -26.359 42.337 -29.959 1.00 27.66 71 GLN A CA 1
ATOM 545 C C . GLN A 1 71 ? -25.032 42.859 -29.287 1.00 27.66 71 GLN A C 1
ATOM 547 O O . GLN A 1 71 ? -24.059 42.119 -29.366 1.00 27.66 71 GLN A O 1
ATOM 552 N N . LEU A 1 72 ? -24.796 44.021 -28.631 1.00 25.97 72 LEU A N 1
ATOM 553 C CA . LEU A 1 72 ? -25.503 45.293 -28.341 1.00 25.97 72 LEU A CA 1
ATOM 554 C C . LEU A 1 72 ? -24.484 46.417 -27.961 1.00 25.97 72 LEU A C 1
ATOM 556 O O . LEU A 1 72 ? -23.400 46.121 -27.475 1.00 25.97 72 LEU A O 1
ATOM 560 N N . ASN A 1 73 ? -24.923 47.684 -28.030 1.00 25.92 73 ASN A N 1
ATOM 561 C CA . ASN A 1 73 ? -24.450 48.885 -27.297 1.00 25.92 73 ASN A CA 1
ATOM 562 C C . ASN A 1 73 ? -23.098 49.583 -27.615 1.00 25.92 73 ASN A C 1
ATOM 564 O O . ASN A 1 73 ? -22.116 48.989 -28.035 1.00 25.92 73 ASN A O 1
ATOM 568 N N . SER A 1 74 ? -23.093 50.896 -27.307 1.00 29.77 74 SER A N 1
ATOM 569 C CA . SER A 1 74 ? -21.930 51.807 -27.138 1.00 29.77 74 SER A CA 1
ATOM 570 C C . SER A 1 74 ? -21.282 52.494 -28.366 1.00 29.77 74 SER A C 1
ATOM 572 O O . SER A 1 74 ? -20.090 52.384 -28.605 1.00 29.77 74 SER A O 1
ATOM 574 N N . GLN A 1 75 ? -22.084 53.304 -29.072 1.00 27.38 75 GLN A N 1
ATOM 575 C CA . GLN A 1 75 ? -21.810 54.692 -29.537 1.00 27.38 75 GLN A CA 1
ATOM 576 C C . GLN A 1 75 ? -20.387 55.197 -29.946 1.00 27.38 75 GLN A C 1
ATOM 578 O O . GLN A 1 75 ? -19.494 55.263 -29.112 1.00 27.38 75 GLN A O 1
ATOM 583 N N . LYS A 1 76 ? -20.353 55.901 -31.108 1.00 27.86 76 LYS A N 1
ATOM 584 C CA . LYS A 1 76 ? -19.507 57.088 -31.475 1.00 27.86 76 LYS A CA 1
ATOM 585 C C . LYS A 1 76 ? -17.988 56.858 -31.719 1.00 27.86 76 LYS A C 1
ATOM 587 O O . LYS A 1 76 ? -17.382 56.038 -31.058 1.00 27.86 76 LYS A O 1
ATOM 592 N N . THR A 1 77 ? -17.266 57.566 -32.612 1.00 27.12 77 THR A N 1
ATOM 593 C CA . THR A 1 77 ? -17.589 58.522 -33.716 1.00 27.12 77 THR A CA 1
ATOM 594 C C . THR A 1 77 ? -16.358 58.758 -34.619 1.00 27.12 77 THR A C 1
ATOM 596 O O . THR A 1 77 ? -15.299 59.015 -34.063 1.00 27.12 77 THR A O 1
ATOM 599 N N . ASN A 1 78 ? -16.557 58.926 -35.945 1.00 26.62 78 ASN A N 1
ATOM 600 C CA . ASN A 1 78 ? -15.707 59.722 -36.879 1.00 26.62 78 ASN A CA 1
ATOM 601 C C . ASN A 1 78 ? -14.236 59.225 -37.114 1.00 26.62 78 ASN A C 1
ATOM 603 O O . ASN A 1 78 ? -13.714 58.467 -36.315 1.00 26.62 78 ASN A O 1
ATOM 607 N N . LYS A 1 79 ? -13.483 59.569 -38.185 1.00 29.83 79 LYS A N 1
ATOM 608 C CA . LYS A 1 79 ? -13.720 60.384 -39.407 1.00 29.83 79 LYS A CA 1
ATOM 609 C C . LYS A 1 79 ? -12.712 60.029 -40.544 1.00 29.83 79 LYS A C 1
ATOM 611 O O . LYS A 1 79 ? -11.582 59.669 -40.254 1.00 29.83 79 LYS A O 1
ATOM 616 N N . THR A 1 80 ? -13.099 60.292 -41.803 1.00 27.98 80 THR A N 1
ATOM 617 C CA . THR A 1 80 ? -12.264 60.610 -43.008 1.00 27.98 80 THR A CA 1
ATOM 618 C C . THR A 1 80 ? -11.210 59.640 -43.606 1.00 27.98 80 THR A C 1
ATOM 620 O O . THR A 1 80 ? -10.170 59.355 -43.030 1.00 27.98 80 THR A O 1
ATOM 623 N N . LEU A 1 81 ? -11.461 59.307 -44.885 1.00 25.70 81 LEU A N 1
ATOM 624 C CA . LEU A 1 81 ? -10.553 58.985 -46.020 1.00 25.70 81 LEU A CA 1
ATOM 625 C C . LEU A 1 81 ? -9.743 60.243 -46.501 1.00 25.70 81 LEU A C 1
ATOM 627 O O . LEU A 1 81 ? -9.964 61.283 -45.874 1.00 25.70 81 LEU A O 1
ATOM 631 N N . PRO A 1 82 ? -8.953 60.287 -47.628 1.00 42.38 82 PRO A N 1
ATOM 632 C CA . PRO A 1 82 ? -8.510 59.258 -48.622 1.00 42.38 82 PRO A CA 1
ATOM 633 C C . PRO A 1 82 ? -7.035 59.353 -49.182 1.00 42.38 82 PRO A C 1
ATOM 635 O O . PRO A 1 82 ? -6.400 60.394 -49.075 1.00 42.38 82 PRO A O 1
ATOM 638 N N . LYS A 1 83 ? -6.623 58.360 -50.017 1.00 27.56 83 LYS A N 1
ATOM 639 C CA . LYS A 1 83 ? -5.631 58.438 -51.156 1.00 27.56 83 LYS A CA 1
ATOM 640 C C . LYS A 1 83 ? -4.150 58.793 -50.789 1.00 27.56 83 LYS A C 1
ATOM 642 O O . LYS A 1 83 ? -3.883 59.092 -49.639 1.00 27.56 83 LYS A O 1
ATOM 647 N N . ILE A 1 84 ? -3.098 58.700 -51.635 1.00 27.59 84 ILE A N 1
ATOM 648 C CA . ILE A 1 84 ? -2.873 58.615 -53.112 1.00 27.59 84 ILE A CA 1
ATOM 649 C C . ILE A 1 84 ? -1.811 57.521 -53.466 1.00 27.59 84 ILE A C 1
ATOM 651 O O . ILE A 1 84 ? -0.988 57.172 -52.630 1.00 27.59 84 ILE A O 1
ATOM 655 N N . LEU A 1 85 ? -1.806 57.023 -54.716 1.00 25.75 85 LEU A N 1
ATOM 656 C CA . LEU A 1 85 ? -0.773 56.185 -55.385 1.00 25.75 85 LEU A CA 1
ATOM 657 C C . LEU A 1 85 ? -0.208 57.002 -56.585 1.00 25.75 85 LEU A C 1
ATOM 659 O O . LEU A 1 85 ? -1.056 57.669 -57.192 1.00 25.75 85 LEU A O 1
ATOM 663 N N . PRO A 1 86 ? 1.108 57.024 -56.963 1.00 39.44 86 PRO A N 1
ATOM 664 C CA . PRO A 1 86 ? 1.660 55.994 -57.890 1.00 39.44 86 PRO A CA 1
ATOM 665 C C . PRO A 1 86 ? 3.221 55.780 -58.013 1.00 39.44 86 PRO A C 1
ATOM 667 O O . PRO A 1 86 ? 3.997 56.721 -57.940 1.00 39.44 86 PRO A O 1
ATOM 670 N N . THR A 1 87 ? 3.637 54.539 -58.343 1.00 24.70 87 THR A N 1
ATOM 671 C CA . THR A 1 87 ? 4.482 54.098 -59.511 1.00 24.70 87 THR A CA 1
ATOM 672 C C . THR A 1 87 ? 5.935 54.602 -59.822 1.00 24.70 87 THR A C 1
ATOM 674 O O . THR A 1 87 ? 6.271 55.756 -59.607 1.00 24.70 87 THR A O 1
ATOM 677 N N . ASN A 1 88 ? 6.705 53.724 -60.525 1.00 24.38 88 ASN A N 1
ATOM 678 C CA . ASN A 1 88 ? 7.918 53.909 -61.393 1.00 24.38 88 ASN A CA 1
ATOM 679 C C . ASN A 1 88 ? 9.345 53.808 -60.754 1.00 24.38 88 ASN A C 1
ATOM 681 O O . ASN A 1 88 ? 9.589 54.429 -59.732 1.00 24.38 88 ASN A O 1
ATOM 685 N N . GLN A 1 89 ? 10.248 52.886 -61.185 1.00 26.16 89 GLN A N 1
ATOM 686 C CA . GLN A 1 89 ? 11.189 52.836 -62.365 1.00 26.16 89 GLN A CA 1
ATOM 687 C C . GLN A 1 89 ? 12.615 53.392 -62.029 1.00 26.16 89 GLN A C 1
ATOM 689 O O . GLN A 1 89 ? 12.697 54.237 -61.151 1.00 26.16 89 GLN A O 1
ATOM 694 N N . ASN A 1 90 ? 13.777 53.016 -62.621 1.00 24.80 90 ASN A N 1
ATOM 695 C CA . ASN A 1 90 ? 14.182 52.046 -63.677 1.00 24.80 90 ASN A CA 1
ATOM 696 C C . ASN A 1 90 ? 15.716 51.687 -63.593 1.00 24.80 90 ASN A C 1
ATOM 698 O O . ASN A 1 90 ? 16.377 52.141 -62.666 1.00 24.80 90 ASN A O 1
ATOM 702 N N . LEU A 1 91 ? 16.266 51.012 -64.631 1.00 26.97 91 LEU A N 1
ATOM 703 C CA . LEU A 1 91 ? 17.698 50.766 -65.005 1.00 26.97 91 LEU A CA 1
ATOM 704 C C . LEU A 1 91 ? 18.478 49.683 -64.207 1.00 26.97 91 LEU A C 1
ATOM 706 O O . LEU A 1 91 ? 18.286 49.586 -63.003 1.00 26.97 91 LEU A O 1
ATOM 710 N N . GLN A 1 92 ? 19.345 48.784 -64.733 1.00 25.97 92 GLN A N 1
ATOM 711 C CA . GLN A 1 92 ? 20.000 48.440 -66.038 1.00 25.97 92 GLN A CA 1
ATOM 712 C C . GLN A 1 92 ? 21.518 48.735 -66.219 1.00 25.97 92 GLN A C 1
ATOM 714 O O . GL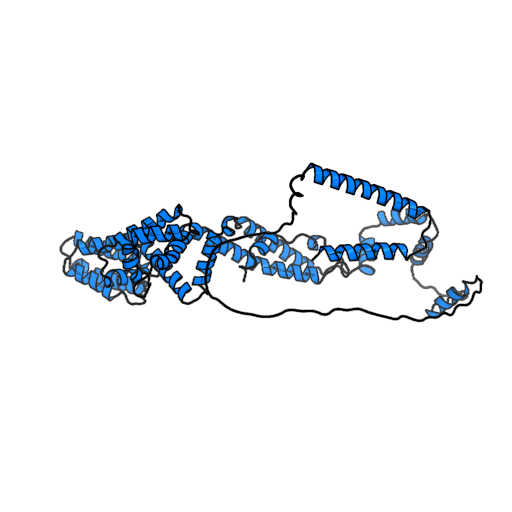N A 1 92 ? 21.996 49.793 -65.829 1.00 25.97 92 GLN A O 1
ATOM 719 N N . ASN A 1 93 ? 22.182 47.816 -66.963 1.00 28.23 93 ASN A N 1
ATOM 720 C CA . ASN A 1 93 ? 23.506 47.880 -67.645 1.00 28.23 93 ASN A CA 1
ATOM 721 C C . ASN A 1 93 ? 24.780 47.730 -66.766 1.00 28.23 93 ASN A C 1
ATOM 723 O O . ASN A 1 93 ? 24.744 48.096 -65.599 1.00 28.23 93 ASN A O 1
ATOM 727 N N . HIS A 1 94 ? 25.934 47.179 -67.210 1.00 28.75 94 HIS A N 1
ATOM 728 C CA . HIS A 1 94 ? 26.420 46.600 -68.500 1.00 28.75 94 HIS A CA 1
ATOM 729 C C . HIS A 1 94 ? 27.556 45.544 -68.215 1.00 28.75 94 HIS A C 1
ATOM 731 O O . HIS A 1 94 ? 28.092 45.572 -67.115 1.00 28.75 94 HIS A O 1
ATOM 737 N N . GLN A 1 95 ? 27.777 44.458 -68.997 1.00 26.41 95 GLN A N 1
ATOM 738 C CA . GLN A 1 95 ? 28.774 44.242 -70.104 1.00 26.41 95 GLN A CA 1
ATOM 739 C C . GLN A 1 95 ? 30.291 44.365 -69.721 1.00 26.41 95 GLN A C 1
ATOM 741 O O . GLN A 1 95 ? 30.589 45.124 -68.812 1.00 26.41 95 GLN A O 1
ATOM 746 N N . LEU A 1 96 ? 31.307 43.690 -70.323 1.00 26.20 96 LEU A N 1
ATOM 747 C CA . LEU A 1 96 ? 31.451 42.857 -71.557 1.00 26.20 96 LEU A CA 1
ATOM 748 C C . LEU A 1 96 ? 32.750 41.957 -71.563 1.00 26.20 96 LEU A C 1
ATOM 750 O O . LEU A 1 96 ? 33.647 42.207 -70.771 1.00 26.20 96 LEU A O 1
ATOM 754 N N . LEU A 1 97 ? 32.799 40.966 -72.486 1.00 25.47 97 LEU A N 1
ATOM 755 C CA . LEU A 1 97 ? 33.881 40.150 -73.144 1.00 25.47 97 LEU A CA 1
ATOM 756 C C . LEU A 1 97 ? 35.377 40.085 -72.709 1.00 25.47 97 LEU A C 1
ATOM 758 O O . LEU A 1 97 ? 35.955 41.080 -72.291 1.00 25.47 97 LEU A O 1
ATOM 762 N N . VAL A 1 98 ? 36.022 38.935 -73.034 1.00 24.67 98 VAL A N 1
ATOM 763 C CA . VAL A 1 98 ? 37.154 38.726 -74.005 1.00 24.67 98 VAL A CA 1
ATOM 764 C C . VAL A 1 98 ? 37.305 37.204 -74.324 1.00 24.67 98 VAL A C 1
ATOM 766 O O . VAL A 1 98 ? 36.880 36.390 -73.506 1.00 24.67 98 VAL A O 1
ATOM 769 N N . GLU A 1 99 ? 37.855 36.821 -75.494 1.00 24.59 99 GLU A N 1
ATOM 770 C CA . GLU A 1 99 ? 38.047 35.430 -76.007 1.00 24.59 99 GLU A CA 1
ATOM 771 C C . GLU A 1 99 ? 39.523 35.151 -76.462 1.00 24.59 99 GLU A C 1
ATOM 773 O O . GLU A 1 99 ? 40.412 35.892 -76.044 1.00 24.59 99 GLU A O 1
ATOM 778 N N . ASP A 1 100 ? 39.755 34.116 -77.302 1.00 25.09 100 ASP A N 1
ATOM 779 C CA . ASP A 1 100 ? 40.995 33.715 -78.037 1.00 25.09 100 ASP A CA 1
ATOM 780 C C . ASP A 1 100 ? 42.108 32.933 -77.265 1.00 25.09 100 ASP A C 1
ATOM 782 O O . ASP A 1 100 ? 42.368 33.201 -76.096 1.00 25.09 100 ASP A O 1
ATOM 786 N N . GLU A 1 101 ? 42.862 31.960 -77.831 1.00 25.66 101 GLU A N 1
ATOM 787 C CA . GLU A 1 101 ? 42.611 31.038 -78.969 1.00 25.66 101 GLU A CA 1
ATOM 788 C C . GLU A 1 101 ? 43.474 29.727 -78.909 1.00 25.66 101 GLU A C 1
ATOM 790 O O . GLU A 1 101 ? 44.330 29.539 -78.048 1.00 25.66 101 GLU A O 1
ATOM 795 N N . ILE A 1 102 ? 43.202 28.819 -79.857 1.00 23.95 102 ILE A N 1
ATOM 796 C CA . ILE A 1 102 ? 43.654 27.429 -80.135 1.00 23.95 102 ILE A CA 1
ATOM 797 C C . ILE A 1 102 ? 45.186 27.157 -80.207 1.00 23.95 102 ILE A C 1
ATOM 799 O O . ILE A 1 102 ? 45.912 27.951 -80.799 1.00 23.95 102 ILE A O 1
ATOM 803 N N . SER A 1 103 ? 45.654 25.947 -79.805 1.00 24.45 103 SER A N 1
ATOM 804 C CA . SER A 1 103 ? 46.672 25.132 -80.548 1.00 24.45 103 SER A CA 1
ATOM 805 C C . SER A 1 103 ? 46.890 23.683 -80.036 1.00 24.45 103 SER A C 1
ATOM 807 O O . SER A 1 103 ? 46.330 23.287 -79.018 1.00 24.45 103 SER A O 1
ATOM 809 N N . GLN A 1 104 ? 47.617 22.868 -80.821 1.00 24.62 104 GLN A N 1
ATOM 810 C CA . GLN A 1 104 ? 47.527 21.393 -80.924 1.00 24.62 104 GLN A CA 1
ATOM 811 C C . GLN A 1 104 ? 48.650 20.562 -80.240 1.00 24.62 104 GLN A C 1
ATOM 813 O O . GLN A 1 104 ? 49.663 21.092 -79.800 1.00 24.62 104 GLN A O 1
ATOM 818 N N . GLU A 1 105 ? 48.481 19.230 -80.346 1.00 24.00 105 GLU A N 1
ATOM 819 C CA . GLU A 1 105 ? 49.504 18.170 -80.532 1.00 24.00 105 GLU A CA 1
ATOM 820 C C . GLU A 1 105 ? 49.799 17.220 -79.341 1.00 24.00 105 GLU A C 1
ATOM 822 O O . GLU A 1 105 ? 49.228 17.348 -78.260 1.00 24.00 105 GLU A O 1
ATOM 827 N N . ASN A 1 106 ? 50.510 16.117 -79.618 1.00 26.08 106 ASN A N 1
ATOM 828 C CA . ASN A 1 106 ? 50.332 14.802 -78.984 1.00 26.08 106 ASN A CA 1
ATOM 829 C C . ASN A 1 106 ? 51.667 14.012 -78.916 1.00 26.08 106 ASN A C 1
ATOM 831 O O . ASN A 1 106 ? 52.598 14.336 -79.643 1.00 26.08 106 ASN A O 1
ATOM 835 N N . LEU A 1 107 ? 51.707 12.922 -78.132 1.00 28.41 107 LEU A N 1
ATOM 836 C CA . LEU A 1 107 ? 52.774 11.889 -78.067 1.00 28.41 107 LEU A CA 1
ATOM 837 C C . LEU A 1 107 ? 54.184 12.284 -77.549 1.00 28.41 107 LEU A C 1
ATOM 839 O O . LEU A 1 107 ? 55.068 12.644 -78.318 1.00 28.41 107 LEU A O 1
ATOM 843 N N . ASN A 1 108 ? 54.455 11.992 -76.268 1.00 28.83 108 ASN A N 1
ATOM 844 C CA . ASN A 1 108 ? 55.461 10.982 -75.864 1.00 28.83 108 ASN A CA 1
ATOM 845 C C . ASN A 1 108 ? 55.400 10.735 -74.344 1.00 28.83 108 ASN A C 1
ATOM 847 O O . ASN A 1 108 ? 55.346 11.691 -73.575 1.00 28.83 108 ASN A O 1
ATOM 851 N N . ASN A 1 109 ? 55.398 9.469 -73.901 1.00 44.28 109 ASN A N 1
ATOM 852 C CA . ASN A 1 109 ? 55.027 9.117 -72.515 1.00 44.28 109 ASN A CA 1
ATOM 853 C C . ASN A 1 109 ? 56.103 8.358 -71.705 1.00 44.28 109 ASN A C 1
ATOM 855 O O . ASN A 1 109 ? 55.979 8.242 -70.486 1.00 44.28 109 ASN A O 1
ATOM 859 N N . ASP A 1 110 ? 57.167 7.863 -72.343 1.00 39.41 110 ASP A N 1
ATOM 860 C CA . ASP A 1 110 ? 58.096 6.907 -71.710 1.00 39.41 110 ASP A CA 1
ATOM 861 C C . ASP A 1 110 ? 59.133 7.565 -70.770 1.00 39.41 110 ASP A C 1
ATOM 863 O O . ASP A 1 110 ? 59.566 6.969 -69.777 1.00 39.41 110 ASP A O 1
ATOM 867 N N . GLU A 1 111 ? 59.495 8.830 -71.011 1.00 39.97 111 GLU A N 1
ATOM 868 C CA . GLU A 1 111 ? 60.426 9.567 -70.140 1.00 39.97 111 GLU A CA 1
ATOM 869 C C . GLU A 1 111 ? 59.805 9.898 -68.770 1.00 39.97 111 GLU A C 1
ATOM 871 O O . GLU A 1 111 ? 60.501 9.859 -67.753 1.00 39.97 111 GLU A O 1
ATOM 876 N N . GLN A 1 112 ? 58.486 10.136 -68.706 1.00 43.25 112 GLN A N 1
ATOM 877 C CA . GLN A 1 112 ? 57.793 10.423 -67.441 1.00 43.25 112 GLN A CA 1
ATOM 878 C C . GLN A 1 112 ? 57.794 9.213 -66.498 1.00 43.25 112 GLN A C 1
ATOM 880 O O . GLN A 1 112 ? 57.992 9.370 -65.292 1.00 43.25 112 GLN A O 1
ATOM 885 N N . ILE A 1 113 ? 57.641 7.999 -67.040 1.00 42.19 113 ILE A N 1
ATOM 886 C CA . ILE A 1 113 ? 57.695 6.747 -66.268 1.00 42.19 113 ILE A CA 1
ATOM 887 C C . ILE A 1 113 ? 59.098 6.556 -65.673 1.00 42.19 113 ILE A C 1
ATOM 889 O O . ILE A 1 113 ? 59.240 6.221 -64.496 1.00 42.19 113 ILE A O 1
ATOM 893 N N . THR A 1 114 ? 60.141 6.842 -66.457 1.00 43.06 114 THR A N 1
ATOM 894 C CA . THR A 1 114 ? 61.538 6.732 -66.009 1.00 43.06 114 THR A CA 1
ATOM 895 C C . THR A 1 114 ? 61.858 7.745 -64.901 1.00 43.06 114 THR A C 1
ATOM 897 O O . THR A 1 114 ? 62.439 7.380 -63.875 1.00 43.06 114 THR A O 1
ATOM 900 N N . ALA A 1 115 ? 61.414 8.998 -65.050 1.00 42.38 115 ALA A N 1
ATOM 901 C CA . ALA A 1 115 ? 61.592 10.043 -64.040 1.00 42.38 115 ALA A CA 1
ATOM 902 C C . ALA A 1 115 ? 60.826 9.752 -62.731 1.00 42.38 115 ALA A C 1
ATOM 904 O O . ALA A 1 115 ? 61.353 9.984 -61.641 1.00 42.38 115 ALA A O 1
ATOM 905 N N . PHE A 1 116 ? 59.610 9.199 -62.821 1.00 41.59 116 PHE A N 1
ATOM 906 C CA . PHE A 1 116 ? 58.782 8.854 -61.660 1.00 41.59 116 PHE A CA 1
ATOM 907 C C . PHE A 1 116 ? 59.386 7.734 -60.795 1.00 41.59 116 PHE A C 1
ATOM 909 O O . PHE A 1 116 ? 59.227 7.740 -59.575 1.00 41.59 116 PHE A O 1
ATOM 916 N N . LEU A 1 117 ? 60.109 6.783 -61.394 1.00 38.16 117 LEU A N 1
ATOM 917 C CA . LEU A 1 117 ? 60.788 5.717 -60.647 1.00 38.16 117 LEU A CA 1
ATOM 918 C C . LEU A 1 117 ? 62.064 6.222 -59.952 1.00 38.16 117 LEU A C 1
ATOM 920 O O . LEU A 1 117 ? 62.327 5.867 -58.800 1.00 38.16 117 LEU A O 1
ATOM 924 N N . GLN A 1 118 ? 62.818 7.110 -60.607 1.00 42.25 118 GLN A N 1
ATOM 925 C CA . GLN A 1 118 ? 64.013 7.723 -60.018 1.00 42.25 118 GLN A CA 1
ATOM 926 C C . GLN A 1 118 ? 63.677 8.675 -58.859 1.00 42.25 118 GLN A C 1
ATOM 928 O O . GLN A 1 118 ? 64.391 8.676 -57.855 1.00 42.25 118 GLN A O 1
ATOM 933 N N . SER A 1 119 ? 62.569 9.426 -58.930 1.00 39.38 119 SER A N 1
ATOM 934 C CA . SER A 1 119 ? 62.141 10.322 -57.840 1.00 39.38 119 SER A CA 1
ATOM 935 C C . SER A 1 119 ? 61.728 9.593 -56.552 1.00 39.38 119 SER A C 1
ATOM 937 O O . SER A 1 119 ? 61.735 10.201 -55.483 1.00 39.38 119 SER A O 1
ATOM 939 N N . HIS A 1 120 ? 61.450 8.287 -56.630 1.00 35.88 120 HIS A N 1
ATOM 940 C CA . HIS A 1 120 ? 61.184 7.409 -55.485 1.00 35.88 120 HIS A CA 1
ATOM 941 C C . HIS A 1 120 ? 62.406 6.563 -55.066 1.00 35.88 120 HIS A C 1
ATOM 943 O O . HIS A 1 120 ? 62.276 5.640 -54.262 1.00 35.88 120 HIS A O 1
ATOM 949 N N . GLY A 1 121 ? 63.601 6.869 -55.586 1.00 33.97 121 GLY A N 1
ATOM 950 C CA . GLY A 1 121 ? 64.858 6.223 -55.191 1.00 33.97 121 GLY A CA 1
ATOM 951 C C . GLY A 1 121 ? 65.097 4.831 -55.785 1.00 33.97 121 GLY A C 1
ATOM 952 O O . GLY A 1 121 ? 65.974 4.113 -55.306 1.00 33.97 121 GLY A O 1
ATOM 953 N N . ILE A 1 122 ? 64.346 4.429 -56.818 1.00 37.69 122 ILE A N 1
ATOM 954 C CA . ILE A 1 122 ? 64.478 3.111 -57.454 1.00 37.69 122 ILE A CA 1
ATOM 955 C C . ILE A 1 122 ? 65.444 3.206 -58.643 1.00 37.69 122 ILE A C 1
ATOM 957 O O . ILE A 1 122 ? 65.053 3.522 -59.767 1.00 37.69 122 ILE A O 1
ATOM 961 N N . SER A 1 123 ? 66.722 2.904 -58.407 1.00 33.94 123 SER A N 1
ATOM 962 C CA . SER A 1 123 ? 67.729 2.764 -59.465 1.00 33.94 123 SER A CA 1
ATOM 963 C C . SER A 1 123 ? 67.733 1.342 -60.040 1.00 33.94 123 SER A C 1
ATOM 965 O O . SER A 1 123 ? 68.302 0.426 -59.443 1.00 33.94 123 SER A O 1
ATOM 967 N N . LEU A 1 124 ? 67.135 1.158 -61.220 1.00 38.34 124 LEU A N 1
ATOM 968 C CA . LEU A 1 124 ? 67.293 -0.059 -62.026 1.00 38.34 124 LEU A CA 1
ATOM 969 C C . LEU A 1 124 ? 68.643 -0.049 -62.764 1.00 38.34 124 LEU A C 1
ATOM 971 O O . LEU A 1 124 ? 68.701 0.167 -63.973 1.00 38.34 124 LEU A O 1
ATOM 975 N N . ASP A 1 125 ? 69.732 -0.291 -62.032 1.00 34.81 125 ASP A N 1
ATOM 976 C CA . ASP A 1 125 ? 71.003 -0.663 -62.660 1.00 34.81 125 ASP A CA 1
ATOM 977 C C . ASP A 1 125 ? 70.924 -2.129 -63.111 1.00 34.81 125 ASP A C 1
ATOM 979 O O . ASP A 1 125 ? 70.828 -3.052 -62.300 1.00 34.81 125 ASP A O 1
ATOM 983 N N . LEU A 1 126 ? 70.907 -2.338 -64.428 1.00 41.34 126 LEU A N 1
ATOM 984 C CA . LEU A 1 126 ? 70.779 -3.653 -65.057 1.00 41.34 126 LEU A CA 1
ATOM 985 C C . LEU A 1 126 ? 72.134 -4.313 -65.374 1.00 41.34 126 LEU A C 1
ATOM 987 O O . LEU A 1 126 ? 72.161 -5.282 -66.136 1.00 41.34 126 LEU A O 1
ATOM 991 N N . ASN A 1 127 ? 73.252 -3.816 -64.823 1.00 35.91 127 ASN A N 1
ATOM 992 C CA . ASN A 1 127 ? 74.588 -4.263 -65.226 1.00 35.91 127 ASN A CA 1
ATOM 993 C C . ASN A 1 127 ? 75.571 -4.605 -64.084 1.00 35.91 127 ASN A C 1
ATOM 995 O O . ASN A 1 127 ? 76.781 -4.479 -64.273 1.00 35.91 127 ASN A O 1
ATOM 999 N N . ASP A 1 128 ? 75.094 -5.128 -62.945 1.00 32.56 128 ASP A N 1
ATOM 1000 C CA . ASP A 1 128 ? 75.960 -5.819 -61.969 1.00 32.56 128 ASP A CA 1
ATOM 1001 C C . ASP A 1 128 ? 75.656 -7.326 -61.865 1.00 32.56 128 ASP A C 1
ATOM 1003 O O . ASP A 1 128 ? 74.645 -7.771 -61.313 1.00 32.56 128 ASP A O 1
ATOM 1007 N N . LYS A 1 129 ? 76.586 -8.139 -62.377 1.00 36.97 129 LYS A N 1
ATOM 1008 C CA . LYS A 1 129 ? 76.621 -9.589 -62.161 1.00 36.97 129 LYS A CA 1
ATOM 1009 C C . LYS A 1 129 ? 77.503 -9.918 -60.952 1.00 36.97 129 LYS A C 1
ATOM 1011 O O . LYS A 1 129 ? 78.631 -10.359 -61.164 1.00 36.97 129 LYS A O 1
ATOM 1016 N N . ASN A 1 130 ? 76.978 -9.789 -59.727 1.00 42.66 130 ASN A N 1
ATOM 1017 C CA . ASN A 1 130 ? 77.144 -10.767 -58.625 1.00 42.66 130 ASN A CA 1
ATOM 1018 C C . ASN A 1 130 ? 76.592 -10.270 -57.268 1.00 42.66 130 ASN A C 1
ATOM 1020 O O . ASN A 1 130 ? 77.348 -9.763 -56.436 1.00 42.66 130 ASN A O 1
ATOM 1024 N N . ARG A 1 131 ? 75.324 -10.571 -56.940 1.00 31.61 131 ARG A N 1
ATOM 1025 C CA . ARG A 1 131 ? 74.921 -10.778 -55.531 1.00 31.61 131 ARG A CA 1
ATOM 1026 C C . ARG A 1 131 ? 73.630 -11.577 -55.369 1.00 31.61 131 ARG A C 1
ATOM 1028 O O . ARG A 1 131 ? 72.643 -11.341 -56.053 1.00 31.61 131 ARG A O 1
ATOM 1035 N N . THR A 1 132 ? 73.644 -12.518 -54.429 1.00 43.88 132 THR A N 1
ATOM 1036 C CA . THR A 1 132 ? 72.479 -13.306 -54.016 1.00 43.88 132 THR A CA 1
ATOM 1037 C C . THR A 1 132 ? 71.698 -12.577 -52.924 1.00 43.88 132 THR A C 1
ATOM 1039 O O . THR A 1 132 ? 72.261 -12.191 -51.901 1.00 43.88 132 THR A O 1
ATOM 1042 N N . VAL A 1 133 ? 70.385 -12.426 -53.111 1.00 33.88 133 VAL A N 1
ATOM 1043 C CA . VAL A 1 133 ? 69.457 -11.942 -52.078 1.00 33.88 133 VAL A CA 1
ATOM 1044 C C . VAL A 1 133 ? 68.305 -12.933 -51.969 1.00 33.88 133 VAL A C 1
ATOM 1046 O O . VAL A 1 133 ? 67.602 -13.181 -52.944 1.00 33.88 133 VAL A O 1
ATOM 1049 N N . ASN A 1 134 ? 68.103 -13.497 -50.776 1.00 43.12 134 ASN A N 1
ATOM 1050 C CA . ASN A 1 134 ? 67.008 -14.428 -50.508 1.00 43.12 134 ASN A CA 1
ATOM 1051 C C . ASN A 1 134 ? 65.693 -13.675 -50.255 1.00 43.12 134 ASN A C 1
ATOM 1053 O O . ASN A 1 134 ? 65.214 -13.598 -49.125 1.00 43.12 134 ASN A O 1
ATOM 1057 N N . THR A 1 135 ? 65.080 -13.168 -51.322 1.00 41.94 135 THR A N 1
ATOM 1058 C CA . THR A 1 135 ? 63.622 -13.009 -51.384 1.00 41.94 135 THR A CA 1
ATOM 1059 C C . THR A 1 135 ? 63.048 -14.098 -52.296 1.00 41.94 135 THR A C 1
ATOM 1061 O O . THR A 1 135 ? 63.687 -14.478 -53.281 1.00 41.94 135 THR A O 1
ATOM 1064 N N . PRO A 1 136 ? 61.859 -14.655 -52.002 1.00 36.69 136 PRO A N 1
ATOM 1065 C CA . PRO A 1 136 ? 61.224 -15.612 -52.895 1.00 36.69 136 PRO A CA 1
ATOM 1066 C C . PRO A 1 136 ? 60.717 -14.885 -54.149 1.00 36.69 136 PRO A C 1
ATOM 1068 O O . PRO A 1 136 ? 59.596 -14.376 -54.185 1.00 36.69 136 PRO A O 1
ATOM 1071 N N . ILE A 1 137 ? 61.544 -14.902 -55.199 1.00 41.88 137 ILE A N 1
ATOM 1072 C CA . ILE A 1 137 ? 61.256 -14.389 -56.550 1.00 41.88 137 ILE A CA 1
ATOM 1073 C C . ILE A 1 137 ? 59.834 -14.735 -57.057 1.00 41.88 137 ILE A C 1
ATOM 1075 O O . ILE A 1 137 ? 59.219 -13.851 -57.661 1.00 41.88 137 ILE A O 1
ATOM 1079 N N . PRO A 1 138 ? 59.242 -15.924 -56.778 1.00 45.97 138 PRO A N 1
ATOM 1080 C CA . PRO A 1 138 ? 57.857 -16.217 -57.148 1.00 45.97 138 PRO A CA 1
ATOM 1081 C C . PRO A 1 138 ? 56.809 -15.176 -56.733 1.00 45.97 138 PRO A C 1
ATOM 1083 O O . PRO A 1 138 ? 55.807 -15.059 -57.427 1.00 45.97 138 PRO A O 1
ATOM 1086 N N . LEU A 1 139 ? 57.002 -14.414 -55.649 1.00 43.41 139 LEU A N 1
ATOM 1087 C CA . LEU A 1 139 ? 55.963 -13.510 -55.135 1.00 43.41 139 LEU A CA 1
ATOM 1088 C C . LEU A 1 139 ? 55.830 -12.229 -55.981 1.00 43.41 139 LEU A C 1
ATOM 1090 O O . LEU A 1 139 ? 54.721 -11.851 -56.351 1.00 43.41 139 LEU A O 1
ATOM 1094 N N . VAL A 1 140 ? 56.948 -11.610 -56.378 1.00 46.94 140 VAL A N 1
ATOM 1095 C CA . VAL A 1 140 ? 56.930 -10.457 -57.303 1.00 46.94 140 VAL A CA 1
ATOM 1096 C C . VAL A 1 140 ? 56.502 -10.899 -58.706 1.00 46.94 140 VAL A C 1
ATOM 1098 O O . VAL A 1 140 ? 55.715 -10.215 -59.356 1.00 46.94 140 VAL A O 1
ATOM 1101 N N . VAL A 1 141 ? 56.949 -12.080 -59.150 1.00 47.16 141 VAL A N 1
ATOM 1102 C CA . VAL A 1 141 ? 56.544 -12.662 -60.441 1.00 47.16 141 VAL A CA 1
ATOM 1103 C C . VAL A 1 141 ? 55.043 -12.982 -60.469 1.00 47.16 141 VAL A C 1
ATOM 1105 O O . VAL A 1 141 ? 54.391 -12.703 -61.471 1.00 47.16 141 VAL A O 1
ATOM 1108 N N . ALA A 1 142 ? 54.463 -13.490 -59.376 1.00 49.72 142 ALA A N 1
ATOM 1109 C CA . ALA A 1 142 ? 53.022 -13.727 -59.276 1.00 49.72 142 ALA A CA 1
ATOM 1110 C C . ALA A 1 142 ? 52.208 -12.428 -59.386 1.00 49.72 142 ALA A C 1
ATOM 1112 O O . ALA A 1 142 ? 51.198 -12.409 -60.084 1.00 49.72 142 ALA A O 1
ATOM 1113 N N . ILE A 1 143 ? 52.666 -11.334 -58.763 1.00 51.94 143 ILE A N 1
ATOM 1114 C CA . ILE A 1 143 ? 52.012 -10.020 -58.875 1.00 51.94 143 ILE A CA 1
ATOM 1115 C C . ILE A 1 143 ? 52.112 -9.478 -60.312 1.00 51.94 143 ILE A C 1
ATOM 1117 O O . ILE A 1 143 ? 51.118 -8.982 -60.841 1.00 51.94 143 ILE A O 1
ATOM 1121 N N . LEU A 1 144 ? 53.264 -9.624 -60.981 1.00 44.50 144 LEU A N 1
ATOM 1122 C CA . LEU A 1 144 ? 53.431 -9.176 -62.371 1.00 44.50 144 LEU A CA 1
ATOM 1123 C C . LEU A 1 144 ? 52.590 -9.984 -63.380 1.00 44.50 144 LEU A C 1
ATOM 1125 O O . LEU A 1 144 ? 52.153 -9.438 -64.389 1.00 44.50 144 LEU A O 1
ATOM 1129 N N . LEU A 1 145 ? 52.346 -11.274 -63.118 1.00 45.44 145 LEU A N 1
ATOM 1130 C CA . LEU A 1 145 ? 51.571 -12.156 -64.003 1.00 45.44 145 LEU A CA 1
ATOM 1131 C C . LEU A 1 145 ? 50.050 -11.910 -63.966 1.00 45.44 145 LEU A C 1
ATOM 1133 O O . LEU A 1 145 ? 49.340 -12.399 -64.847 1.00 45.44 145 LEU A O 1
ATOM 1137 N N . LEU A 1 146 ? 49.536 -11.150 -62.991 1.00 47.16 146 LEU A N 1
ATOM 1138 C CA . LEU A 1 146 ? 48.098 -10.877 -62.849 1.00 47.16 146 LEU A CA 1
ATOM 1139 C C . LEU A 1 146 ? 47.533 -9.891 -63.886 1.00 47.16 146 LEU A C 1
ATOM 1141 O O . LEU A 1 146 ? 46.316 -9.810 -64.030 1.00 47.16 146 LEU A O 1
ATOM 1145 N N . THR A 1 147 ? 48.371 -9.140 -64.605 1.00 48.47 147 THR A N 1
ATOM 1146 C CA . THR A 1 147 ? 47.919 -8.024 -65.462 1.00 48.47 147 THR A CA 1
ATOM 1147 C C . THR A 1 147 ? 47.728 -8.376 -66.941 1.00 48.47 147 THR A C 1
ATOM 1149 O O . THR A 1 147 ? 47.164 -7.569 -67.676 1.00 48.47 147 THR A O 1
ATOM 1152 N N . THR A 1 148 ? 48.202 -9.539 -67.410 1.00 48.81 148 THR A N 1
ATOM 1153 C CA . THR A 1 148 ? 48.402 -9.788 -68.859 1.00 48.81 148 THR A CA 1
ATOM 1154 C C . THR A 1 148 ? 48.059 -11.198 -69.366 1.00 48.81 148 THR A C 1
ATOM 1156 O O . THR A 1 148 ? 48.267 -11.476 -70.545 1.00 48.81 148 THR A O 1
ATOM 1159 N N . SER A 1 149 ? 47.541 -12.113 -68.534 1.00 48.81 149 SER A N 1
ATOM 1160 C CA . SER A 1 149 ? 47.429 -13.537 -68.907 1.00 48.81 149 SER A CA 1
ATOM 1161 C C . SER A 1 149 ? 46.205 -14.253 -68.303 1.00 48.81 149 SER A C 1
ATOM 1163 O O . SER A 1 149 ? 45.834 -13.957 -67.166 1.00 48.81 149 SER A O 1
ATOM 1165 N N . PRO A 1 150 ? 45.586 -15.247 -68.987 1.00 46.12 150 PRO A N 1
ATOM 1166 C CA . PRO A 1 150 ? 44.425 -16.004 -68.482 1.00 46.12 150 PRO A CA 1
ATOM 1167 C C . PRO A 1 150 ? 44.666 -16.830 -67.199 1.00 46.12 150 PRO A C 1
ATOM 1169 O O . PRO A 1 150 ? 43.733 -17.443 -66.679 1.00 46.12 150 PRO A O 1
ATOM 1172 N N . PHE A 1 151 ? 45.880 -16.818 -66.639 1.00 47.62 151 PHE A N 1
ATOM 1173 C CA . PHE A 1 151 ? 46.219 -17.462 -65.363 1.00 47.62 151 PHE A CA 1
ATOM 1174 C C . PHE A 1 151 ? 45.433 -16.944 -64.148 1.00 47.62 151 PHE A C 1
ATOM 1176 O O . PHE A 1 151 ? 45.423 -17.628 -63.125 1.00 47.62 151 PHE A O 1
ATOM 1183 N N . ILE A 1 152 ? 44.731 -15.806 -64.248 1.00 52.69 152 ILE A N 1
ATOM 1184 C CA . ILE A 1 152 ? 43.836 -15.303 -63.189 1.00 52.69 152 ILE A CA 1
ATOM 1185 C C . ILE A 1 152 ? 42.844 -16.392 -62.747 1.00 52.69 152 ILE A C 1
ATOM 1187 O O . ILE A 1 152 ? 42.662 -16.594 -61.550 1.00 52.69 152 ILE A O 1
ATOM 1191 N N . TYR A 1 153 ? 42.255 -17.147 -63.683 1.00 49.56 153 TYR A N 1
ATOM 1192 C CA . TYR A 1 153 ? 41.295 -18.206 -63.339 1.00 49.56 153 TYR A CA 1
ATOM 1193 C C . TYR A 1 153 ? 41.956 -19.334 -62.532 1.00 49.56 153 TYR A C 1
ATOM 1195 O O . TYR A 1 153 ? 41.434 -19.739 -61.495 1.00 49.56 153 TYR A O 1
ATOM 1203 N N . SER A 1 154 ? 43.144 -19.774 -62.961 1.00 50.66 154 SER A N 1
ATOM 1204 C CA . SER A 1 154 ? 43.944 -20.797 -62.277 1.00 50.66 154 SER A CA 1
ATOM 1205 C C . SER A 1 154 ? 44.392 -20.350 -60.883 1.00 50.66 154 SER A C 1
ATOM 1207 O O . SER A 1 154 ? 44.362 -21.143 -59.942 1.00 50.66 154 SER A O 1
ATOM 1209 N N . PHE A 1 155 ? 44.782 -19.081 -60.725 1.00 55.16 155 PHE A N 1
ATOM 1210 C CA . PHE A 1 155 ? 45.203 -18.520 -59.440 1.00 55.16 155 PHE A CA 1
ATOM 1211 C C . PHE A 1 155 ? 44.016 -18.330 -58.486 1.00 55.16 155 PHE A C 1
ATOM 1213 O O . PHE A 1 155 ? 44.135 -18.619 -57.299 1.00 55.16 155 PHE A O 1
ATOM 1220 N N . VAL A 1 156 ? 42.842 -17.944 -59.001 1.00 51.72 156 VAL A N 1
ATOM 1221 C CA . VAL A 1 156 ? 41.591 -17.894 -58.226 1.00 51.72 156 VAL A CA 1
ATOM 1222 C C . VAL A 1 156 ? 41.166 -19.290 -57.763 1.00 51.72 156 VAL A C 1
ATOM 1224 O O . VAL A 1 156 ? 40.771 -19.430 -56.610 1.00 51.72 156 VAL A O 1
ATOM 1227 N N . THR A 1 157 ? 41.293 -20.341 -58.585 1.00 52.28 157 THR A N 1
ATOM 1228 C CA . THR A 1 157 ? 41.057 -21.720 -58.110 1.00 52.28 157 THR A CA 1
ATOM 1229 C C . THR A 1 157 ? 42.103 -22.178 -57.094 1.00 52.28 157 THR A C 1
ATOM 1231 O O . THR A 1 157 ? 41.740 -22.770 -56.085 1.00 52.28 157 THR A O 1
ATOM 1234 N N . LEU A 1 158 ? 43.380 -21.839 -57.289 1.00 48.19 158 LEU A N 1
ATOM 1235 C CA . LEU A 1 158 ? 44.461 -22.243 -56.383 1.00 48.19 158 LEU A CA 1
ATOM 1236 C C . LEU A 1 158 ? 44.394 -21.511 -55.027 1.00 48.19 158 LEU A C 1
ATOM 1238 O O . LEU A 1 158 ? 44.747 -22.094 -54.008 1.00 48.19 158 LEU A O 1
ATOM 1242 N N . LEU A 1 159 ? 43.862 -20.283 -54.989 1.00 51.25 159 LEU A N 1
ATOM 1243 C CA . LEU A 1 159 ? 43.473 -19.588 -53.753 1.00 51.25 159 LEU A CA 1
ATOM 1244 C C . LEU A 1 159 ? 42.181 -20.135 -53.126 1.00 51.25 159 LEU A C 1
ATOM 1246 O O . LEU A 1 159 ? 42.006 -20.025 -51.917 1.00 51.25 159 LEU A O 1
ATOM 1250 N N . LYS A 1 160 ? 41.275 -20.719 -53.917 1.00 50.97 160 LYS A N 1
ATOM 1251 C CA . LYS A 1 160 ? 40.028 -21.322 -53.419 1.00 50.97 160 LYS A CA 1
ATOM 1252 C C . LYS A 1 160 ? 40.268 -22.663 -52.718 1.00 50.97 160 LYS A C 1
ATOM 1254 O O . LYS A 1 160 ? 39.569 -22.964 -51.756 1.00 50.97 160 LYS A O 1
ATOM 1259 N N . ASP A 1 161 ? 41.281 -23.402 -53.168 1.00 53.97 161 ASP A N 1
ATOM 1260 C CA . ASP A 1 161 ? 41.791 -24.618 -52.522 1.00 53.97 161 ASP A CA 1
ATOM 1261 C C . ASP A 1 161 ? 42.944 -24.329 -51.532 1.00 53.97 161 ASP A C 1
ATOM 1263 O O . ASP A 1 161 ? 43.478 -25.247 -50.903 1.00 53.97 161 ASP A O 1
ATOM 1267 N N . ALA A 1 162 ? 43.345 -23.061 -51.359 1.00 50.56 162 ALA A N 1
ATOM 1268 C CA . ALA A 1 162 ? 44.357 -22.690 -50.377 1.00 50.56 162 ALA A CA 1
ATOM 1269 C C . ALA A 1 162 ? 43.815 -22.859 -48.951 1.00 50.56 162 ALA A C 1
ATOM 1271 O O . ALA A 1 162 ? 42.725 -22.401 -48.610 1.00 50.56 162 ALA A O 1
ATOM 1272 N N . ASN A 1 163 ? 44.620 -23.497 -48.099 1.00 54.16 163 ASN A N 1
ATOM 1273 C CA . ASN A 1 163 ? 44.304 -23.723 -46.692 1.00 54.16 163 ASN A CA 1
ATOM 1274 C C . ASN A 1 163 ? 43.899 -22.405 -46.000 1.00 54.16 163 ASN A C 1
ATOM 1276 O O . ASN A 1 163 ? 44.620 -21.412 -46.126 1.00 54.16 163 ASN A O 1
ATOM 1280 N N . GLN A 1 164 ? 42.790 -22.405 -45.245 1.00 58.50 164 GLN A N 1
ATOM 1281 C CA . GLN A 1 164 ? 42.222 -21.203 -44.610 1.00 58.50 164 GLN A CA 1
ATOM 1282 C C . GLN A 1 164 ? 43.275 -20.419 -43.816 1.00 58.50 164 GLN A C 1
ATOM 1284 O O . GLN A 1 164 ? 43.328 -19.195 -43.911 1.00 58.50 164 GLN A O 1
ATOM 1289 N N . ASN A 1 165 ? 44.187 -21.131 -43.147 1.00 55.06 165 ASN A N 1
ATOM 1290 C CA . ASN A 1 165 ? 45.323 -20.582 -42.408 1.00 55.06 165 ASN A CA 1
ATOM 1291 C C . ASN A 1 165 ? 46.165 -19.571 -43.218 1.00 55.06 165 ASN A C 1
ATOM 1293 O O . ASN A 1 165 ? 46.657 -18.609 -42.645 1.00 55.06 165 ASN A O 1
ATOM 1297 N N . ILE A 1 166 ? 46.335 -19.764 -44.533 1.00 57.03 166 ILE A N 1
ATOM 1298 C CA . ILE A 1 166 ? 47.131 -18.871 -45.400 1.00 57.03 166 ILE A CA 1
ATOM 1299 C C . ILE A 1 166 ? 46.357 -17.581 -45.703 1.00 57.03 166 ILE A C 1
ATOM 1301 O O . ILE A 1 166 ? 46.936 -16.496 -45.736 1.00 57.03 166 ILE A O 1
ATOM 1305 N N . ILE A 1 167 ? 45.039 -17.685 -45.890 1.00 59.31 167 ILE A N 1
ATOM 1306 C CA . ILE A 1 167 ? 44.157 -16.525 -46.070 1.00 59.31 167 ILE A CA 1
ATOM 1307 C C . ILE A 1 167 ? 44.096 -15.721 -44.764 1.00 59.31 167 ILE A C 1
ATOM 1309 O O . ILE A 1 167 ? 44.166 -14.494 -44.803 1.00 59.31 167 ILE A O 1
ATOM 1313 N N . GLU A 1 168 ? 44.046 -16.393 -43.611 1.00 59.59 168 GLU A N 1
ATOM 1314 C CA . GLU A 1 168 ? 44.115 -15.731 -42.306 1.00 59.59 168 GLU A CA 1
ATOM 1315 C C . GLU A 1 168 ? 45.488 -15.107 -42.026 1.00 59.59 168 GLU A C 1
ATOM 1317 O O . GLU A 1 168 ? 45.532 -13.976 -41.556 1.00 59.59 168 GLU A O 1
ATOM 1322 N N . GLU A 1 169 ? 46.602 -15.760 -42.376 1.00 58.84 169 GLU A N 1
ATOM 1323 C CA . GLU A 1 169 ? 47.948 -15.191 -42.201 1.00 58.84 169 GLU A CA 1
ATOM 1324 C C . GLU A 1 169 ? 48.173 -13.949 -43.083 1.00 58.84 169 GLU A C 1
ATOM 1326 O O . GLU A 1 169 ? 48.816 -12.989 -42.656 1.00 58.84 169 GLU A O 1
ATOM 1331 N N . LEU A 1 170 ? 47.614 -13.927 -44.299 1.00 56.66 170 LEU A N 1
ATOM 1332 C CA . LEU A 1 170 ? 47.629 -12.742 -45.160 1.00 56.66 170 LEU A CA 1
ATOM 1333 C C . LEU A 1 170 ? 46.692 -11.639 -44.638 1.00 56.66 170 LEU A C 1
ATOM 1335 O O . LEU A 1 170 ? 47.059 -10.465 -44.685 1.00 56.66 170 LEU A O 1
ATOM 1339 N N . GLN A 1 171 ? 45.523 -11.986 -44.091 1.00 61.84 171 GLN A N 1
ATOM 1340 C CA . GLN A 1 171 ? 44.617 -11.010 -43.472 1.00 61.84 171 GLN A CA 1
ATOM 1341 C C . GLN A 1 171 ? 45.169 -10.423 -42.164 1.00 61.84 171 GLN A C 1
ATOM 1343 O O . GLN A 1 171 ? 45.011 -9.227 -41.946 1.00 61.84 171 GLN A O 1
ATOM 1348 N N . ASP A 1 172 ? 45.869 -11.197 -41.336 1.00 63.28 172 ASP A N 1
ATOM 1349 C CA . ASP A 1 172 ? 46.510 -10.689 -40.113 1.00 63.28 172 ASP A CA 1
ATOM 1350 C C . ASP A 1 172 ? 47.757 -9.829 -40.407 1.00 63.28 172 ASP A C 1
ATOM 1352 O O . ASP A 1 172 ? 48.209 -9.084 -39.538 1.00 63.28 172 ASP A O 1
ATOM 1356 N N . LYS A 1 173 ? 48.313 -9.903 -41.628 1.00 60.62 173 LYS A N 1
ATOM 1357 C CA . LYS A 1 173 ? 49.464 -9.094 -42.073 1.00 60.62 173 LYS A CA 1
ATOM 1358 C C . LYS A 1 173 ? 49.093 -7.848 -42.883 1.00 60.62 173 LYS A C 1
ATOM 1360 O O . LYS A 1 173 ? 49.882 -6.908 -42.902 1.00 60.62 173 LYS A O 1
ATOM 1365 N N . PHE A 1 174 ? 47.936 -7.835 -43.552 1.00 61.25 174 PHE A N 1
ATOM 1366 C CA . PHE A 1 174 ? 47.543 -6.758 -44.480 1.00 61.25 174 PHE A CA 1
ATOM 1367 C C . PHE A 1 174 ? 46.084 -6.277 -44.348 1.00 61.25 174 PHE A C 1
ATOM 1369 O O . PHE A 1 174 ? 45.679 -5.370 -45.072 1.00 61.25 174 PHE A O 1
ATOM 1376 N N . GLY A 1 175 ? 45.280 -6.875 -43.465 1.00 69.12 175 GLY A N 1
ATOM 1377 C CA . GLY A 1 175 ? 43.890 -6.491 -43.204 1.00 69.12 175 GLY A CA 1
ATOM 1378 C C . GLY A 1 175 ? 43.709 -5.683 -41.915 1.00 69.12 175 GLY A C 1
ATOM 1379 O O . GLY A 1 175 ? 44.661 -5.382 -41.197 1.00 69.12 175 GLY A O 1
ATOM 1380 N N . HIS A 1 176 ? 42.455 -5.343 -41.606 1.00 80.25 176 HIS A N 1
ATOM 1381 C CA . HIS A 1 176 ? 42.106 -4.688 -40.345 1.00 80.25 176 HIS A CA 1
ATOM 1382 C C . HIS A 1 176 ? 42.367 -5.613 -39.139 1.00 80.25 176 HIS A C 1
ATOM 1384 O O . HIS A 1 176 ? 41.996 -6.791 -39.198 1.00 80.25 176 HIS A O 1
ATOM 1390 N N . PRO A 1 177 ? 42.939 -5.104 -38.029 1.00 83.56 177 PRO A N 1
ATOM 1391 C CA . PRO A 1 177 ? 43.189 -5.893 -36.826 1.00 83.56 177 PRO A CA 1
ATOM 1392 C C . PRO A 1 177 ? 41.922 -6.571 -36.288 1.00 83.56 177 PRO A C 1
ATOM 1394 O O . PRO A 1 177 ? 40.818 -6.024 -36.327 1.00 83.56 177 PRO A O 1
ATOM 1397 N N . LYS A 1 178 ? 42.091 -7.773 -35.731 1.00 85.00 178 LYS A N 1
ATOM 1398 C CA . LYS A 1 178 ? 41.045 -8.478 -34.977 1.00 85.00 178 LYS A CA 1
ATOM 1399 C C . LYS A 1 178 ? 40.704 -7.702 -33.696 1.00 85.00 178 LYS A C 1
ATOM 1401 O O . LYS A 1 178 ? 41.590 -7.140 -33.053 1.00 85.00 178 LYS A O 1
ATOM 1406 N N . VAL A 1 179 ? 39.427 -7.694 -33.308 1.00 86.81 179 VAL A N 1
ATOM 1407 C CA . VAL A 1 179 ? 38.998 -7.169 -31.997 1.00 86.81 179 VAL A CA 1
ATOM 1408 C C . VAL A 1 179 ? 39.672 -7.992 -30.881 1.00 86.81 179 VAL A C 1
ATOM 1410 O O . VAL A 1 179 ? 39.666 -9.221 -30.979 1.00 86.81 179 VAL A O 1
ATOM 1413 N N . PRO A 1 180 ? 40.242 -7.378 -29.821 1.00 90.19 180 PRO A N 1
ATOM 1414 C CA . PRO A 1 180 ? 40.933 -8.115 -28.762 1.00 90.19 180 PRO A CA 1
ATOM 1415 C C . PRO A 1 180 ? 40.042 -9.165 -28.084 1.00 90.19 180 PRO A C 1
ATOM 1417 O O . PRO A 1 180 ? 38.898 -8.878 -27.730 1.00 90.19 180 PRO A O 1
ATOM 1420 N N . GLU A 1 181 ? 40.574 -10.363 -27.826 1.00 87.50 181 GLU A N 1
ATOM 1421 C CA . GLU A 1 181 ? 39.800 -11.492 -27.275 1.00 87.50 181 GLU A CA 1
ATOM 1422 C C . GLU A 1 181 ? 39.103 -11.160 -25.946 1.00 87.50 181 GLU A C 1
ATOM 1424 O O . GLU A 1 181 ? 37.959 -11.555 -25.727 1.00 87.50 181 GLU A O 1
ATOM 1429 N N . GLY A 1 182 ? 39.748 -10.373 -25.076 1.00 87.62 182 GLY A N 1
ATOM 1430 C CA . GLY A 1 182 ? 39.144 -9.894 -23.827 1.00 87.62 182 GLY A CA 1
ATOM 1431 C C . GLY A 1 182 ? 37.921 -8.994 -24.050 1.00 87.62 182 GLY A C 1
ATOM 1432 O O . GLY A 1 182 ? 36.956 -9.068 -23.288 1.00 87.62 182 GLY A O 1
ATOM 1433 N N . THR A 1 183 ? 37.922 -8.202 -25.125 1.00 91.12 183 THR A N 1
ATOM 1434 C CA . THR A 1 183 ? 36.793 -7.362 -25.547 1.00 91.12 183 THR A CA 1
ATOM 1435 C C . THR A 1 183 ? 35.671 -8.210 -26.146 1.00 91.12 183 THR A C 1
ATOM 1437 O O . THR A 1 183 ? 34.508 -7.993 -25.809 1.00 91.12 183 THR A O 1
ATOM 1440 N N . VAL A 1 184 ? 35.993 -9.219 -26.966 1.00 90.25 184 VAL A N 1
ATOM 1441 C CA . VAL A 1 184 ? 35.003 -10.176 -27.502 1.00 90.25 184 VAL A CA 1
ATOM 1442 C C . VAL A 1 184 ? 34.352 -10.981 -26.369 1.00 90.25 184 VAL A C 1
ATOM 1444 O O . VAL A 1 184 ? 33.129 -11.083 -26.295 1.00 90.25 184 VAL A O 1
ATOM 1447 N N . PHE A 1 185 ? 35.140 -11.471 -25.408 1.00 91.81 185 PHE A N 1
ATOM 1448 C CA . PHE A 1 185 ? 34.628 -12.149 -24.215 1.00 91.81 185 PHE A CA 1
ATOM 1449 C C . PHE A 1 185 ? 33.720 -11.244 -23.366 1.00 91.81 185 PHE A C 1
ATOM 1451 O O . PHE A 1 185 ? 32.680 -11.693 -22.873 1.00 91.81 185 PHE A O 1
ATOM 1458 N N . LEU A 1 186 ? 34.085 -9.966 -23.200 1.00 91.81 186 LEU A N 1
ATOM 1459 C CA . LEU A 1 186 ? 33.272 -8.993 -22.469 1.00 91.81 186 LEU A CA 1
ATOM 1460 C C . LEU A 1 186 ? 31.958 -8.679 -23.204 1.00 91.81 186 LEU A C 1
ATOM 1462 O O . LEU A 1 186 ? 30.905 -8.691 -22.564 1.00 91.81 186 LEU A O 1
ATOM 1466 N N . HIS A 1 187 ? 32.005 -8.486 -24.528 1.00 95.00 187 HIS A N 1
ATOM 1467 C CA . HIS A 1 187 ? 30.826 -8.359 -25.391 1.00 95.00 187 HIS A CA 1
ATOM 1468 C C . HIS A 1 187 ? 29.877 -9.544 -25.178 1.00 95.00 187 HIS A C 1
ATOM 1470 O O . HIS A 1 187 ? 28.732 -9.365 -24.765 1.00 95.00 187 HIS A O 1
ATOM 1476 N N . ASP A 1 188 ? 30.362 -10.768 -25.366 1.00 93.00 188 ASP A N 1
ATOM 1477 C CA . ASP A 1 188 ? 29.537 -11.974 -25.309 1.00 93.00 188 ASP A CA 1
ATOM 1478 C C . ASP A 1 188 ? 28.956 -12.243 -23.924 1.00 93.00 188 ASP A C 1
ATOM 1480 O O . ASP A 1 188 ? 27.821 -12.716 -23.800 1.00 93.00 188 ASP A O 1
ATOM 1484 N N . ARG A 1 189 ? 29.712 -11.927 -22.868 1.00 94.69 189 ARG A N 1
ATOM 1485 C CA . ARG A 1 189 ? 29.219 -11.963 -21.492 1.00 94.69 189 ARG A CA 1
ATOM 1486 C C . ARG A 1 189 ? 28.067 -10.976 -21.306 1.00 94.69 189 ARG A C 1
ATOM 1488 O O . ARG A 1 189 ? 27.003 -11.381 -20.837 1.00 94.69 189 ARG A O 1
ATOM 1495 N N . SER A 1 190 ? 28.254 -9.714 -21.691 1.00 94.44 190 SER A N 1
ATOM 1496 C CA . SER A 1 190 ? 27.217 -8.684 -21.581 1.00 94.44 190 SER A CA 1
ATOM 1497 C C . SER A 1 190 ? 26.004 -8.980 -22.468 1.00 94.44 190 SER A C 1
ATOM 1499 O O . SER A 1 190 ? 24.878 -8.724 -22.051 1.00 94.44 190 SER A O 1
ATOM 1501 N N . PHE A 1 191 ? 26.187 -9.598 -23.637 1.00 95.38 191 PHE A N 1
ATOM 1502 C CA . PHE A 1 191 ? 25.092 -9.995 -24.525 1.00 95.38 191 PHE A CA 1
ATOM 1503 C C . PHE A 1 191 ? 24.261 -11.146 -23.940 1.00 95.38 191 PHE A C 1
ATOM 1505 O O . PHE A 1 191 ? 23.029 -11.093 -23.943 1.00 95.38 191 PHE A O 1
ATOM 1512 N N . LYS A 1 192 ? 24.913 -12.154 -23.344 1.00 94.81 192 LYS A N 1
ATOM 1513 C CA . LYS A 1 192 ? 24.237 -13.235 -22.600 1.00 94.81 192 LYS A CA 1
ATOM 1514 C C . LYS A 1 192 ? 23.499 -12.698 -21.363 1.00 94.81 192 LYS A C 1
ATOM 1516 O O . LYS A 1 192 ? 22.408 -13.176 -21.045 1.00 94.81 192 LYS A O 1
ATOM 1521 N N . GLU A 1 193 ? 24.048 -11.679 -20.700 1.00 95.19 193 GLU A N 1
ATOM 1522 C CA . GLU A 1 193 ? 23.401 -10.983 -19.580 1.00 95.19 193 GLU A CA 1
ATOM 1523 C C . GLU A 1 193 ? 22.168 -10.179 -20.037 1.00 95.19 193 GLU A C 1
ATOM 1525 O O . GLU A 1 193 ? 21.089 -10.360 -19.465 1.00 95.19 193 GLU A O 1
ATOM 1530 N N . LEU A 1 194 ? 22.269 -9.401 -21.128 1.00 95.81 194 LEU A N 1
ATOM 1531 C CA . LEU A 1 194 ? 21.120 -8.734 -21.758 1.00 95.81 194 LEU A CA 1
ATOM 1532 C C . LEU A 1 194 ? 20.028 -9.721 -22.152 1.00 95.81 194 LEU A C 1
ATOM 1534 O O . LEU A 1 194 ? 18.871 -9.490 -21.823 1.00 95.81 194 LEU A O 1
ATOM 1538 N N . LEU A 1 195 ? 20.368 -10.825 -22.818 1.00 96.00 195 LEU A N 1
ATOM 1539 C CA . LEU A 1 195 ? 19.389 -11.822 -23.258 1.00 96.00 195 LEU A CA 1
ATOM 1540 C C . LEU A 1 195 ? 18.635 -12.448 -22.070 1.00 96.00 195 LEU A C 1
ATOM 1542 O O . LEU A 1 195 ? 17.437 -12.716 -22.161 1.00 96.00 195 LEU A O 1
ATOM 1546 N N . SER A 1 196 ? 19.314 -12.644 -20.936 1.00 95.94 196 SER A N 1
ATOM 1547 C CA . SER A 1 196 ? 18.703 -13.118 -19.686 1.00 95.94 196 SER A CA 1
ATOM 1548 C C . SER A 1 196 ? 17.774 -12.075 -19.051 1.00 95.94 196 SER A C 1
ATOM 1550 O O . SER A 1 196 ? 16.698 -12.423 -18.560 1.00 95.94 196 SER A O 1
ATOM 1552 N N . LEU A 1 197 ? 18.158 -10.794 -19.075 1.00 96.62 197 LEU A N 1
ATOM 1553 C CA . LEU A 1 197 ? 17.374 -9.687 -18.516 1.00 96.62 197 LEU A CA 1
ATOM 1554 C C . LEU A 1 197 ? 16.186 -9.298 -19.411 1.00 96.62 197 LEU A C 1
ATOM 1556 O O . LEU A 1 197 ? 15.089 -9.104 -18.894 1.00 96.62 197 LEU A O 1
ATOM 1560 N N . ALA A 1 198 ? 16.354 -9.289 -20.734 1.00 95.19 198 ALA A N 1
ATOM 1561 C CA . ALA A 1 198 ? 15.291 -9.091 -21.720 1.00 95.19 198 ALA A CA 1
ATOM 1562 C C . ALA A 1 198 ? 14.183 -10.138 -21.550 1.00 95.19 198 ALA A C 1
ATOM 1564 O O . ALA A 1 198 ? 13.043 -9.785 -21.264 1.00 95.19 198 ALA A O 1
ATOM 1565 N N . ARG A 1 199 ? 14.548 -11.429 -21.522 1.00 95.69 199 ARG A N 1
ATOM 1566 C CA . ARG A 1 199 ? 13.619 -12.541 -21.247 1.00 95.69 199 ARG A CA 1
ATOM 1567 C C . ARG A 1 199 ? 12.987 -12.506 -19.852 1.00 95.69 199 ARG A C 1
ATOM 1569 O O . ARG A 1 199 ? 12.095 -13.306 -19.577 1.00 95.69 199 ARG A O 1
ATOM 1576 N N . LYS A 1 200 ? 13.461 -11.677 -18.915 1.00 95.38 200 LYS A N 1
ATOM 1577 C CA . LYS A 1 200 ? 12.756 -11.395 -17.650 1.00 95.38 200 LYS A CA 1
ATOM 1578 C C . LYS A 1 200 ? 11.788 -10.230 -17.844 1.00 95.38 200 LYS A C 1
ATOM 1580 O O . LYS A 1 200 ? 10.614 -10.394 -17.541 1.00 95.38 200 LYS A O 1
ATOM 1585 N N . ALA A 1 201 ? 12.251 -9.118 -18.413 1.00 95.19 201 ALA A N 1
ATOM 1586 C CA . ALA A 1 201 ? 11.435 -7.942 -18.704 1.00 95.19 201 ALA A CA 1
ATOM 1587 C C . ALA A 1 201 ? 10.206 -8.291 -19.565 1.00 95.19 201 ALA A C 1
ATOM 1589 O O . ALA A 1 201 ? 9.090 -7.973 -19.181 1.00 95.19 201 ALA A O 1
ATOM 1590 N N . GLU A 1 202 ? 10.385 -9.050 -20.647 1.00 94.00 202 GLU A N 1
ATOM 1591 C CA . GLU A 1 202 ? 9.325 -9.524 -21.557 1.00 94.00 202 GLU A CA 1
ATOM 1592 C C . GLU A 1 202 ? 8.262 -10.407 -20.875 1.00 94.00 202 GLU A C 1
ATOM 1594 O O . GLU A 1 202 ? 7.133 -10.477 -21.347 1.00 94.00 202 GLU A O 1
ATOM 1599 N N . ARG A 1 203 ? 8.595 -11.075 -19.758 1.00 94.12 203 ARG A N 1
ATOM 1600 C CA . ARG A 1 203 ? 7.642 -11.882 -18.966 1.00 94.12 203 ARG A CA 1
ATOM 1601 C C . ARG A 1 203 ? 6.904 -11.089 -17.887 1.00 94.12 203 ARG A C 1
ATOM 1603 O O . ARG A 1 203 ? 5.922 -11.593 -17.348 1.00 94.12 203 ARG A O 1
ATOM 1610 N N . VAL A 1 204 ? 7.396 -9.900 -17.540 1.00 93.62 204 VAL A N 1
ATOM 1611 C CA . VAL A 1 204 ? 6.782 -9.006 -16.545 1.00 93.62 204 VAL A CA 1
ATOM 1612 C C . VAL A 1 204 ? 6.041 -7.850 -17.229 1.00 93.62 204 VAL A C 1
ATOM 1614 O O . VAL A 1 204 ? 5.094 -7.317 -16.652 1.00 93.62 204 VAL A O 1
ATOM 1617 N N . ASP A 1 205 ? 6.423 -7.493 -18.461 1.00 91.81 205 ASP A N 1
ATOM 1618 C CA . ASP A 1 205 ? 5.751 -6.489 -19.284 1.00 91.81 205 ASP A CA 1
ATOM 1619 C C . ASP A 1 205 ? 4.253 -6.794 -19.458 1.00 91.81 205 ASP A C 1
ATOM 1621 O O . ASP A 1 205 ? 3.815 -7.939 -19.578 1.00 91.81 205 ASP A O 1
ATOM 1625 N N . SER A 1 206 ? 3.448 -5.736 -19.450 1.00 91.62 206 SER A N 1
ATOM 1626 C CA . SER A 1 206 ? 2.000 -5.814 -19.544 1.00 91.62 206 SER A CA 1
ATOM 1627 C C . SER A 1 206 ? 1.433 -4.562 -20.198 1.00 91.62 206 SER A C 1
ATOM 1629 O O . SER A 1 206 ? 1.767 -3.435 -19.831 1.00 91.62 206 SER A O 1
ATOM 1631 N N . GLU A 1 207 ? 0.484 -4.749 -21.113 1.00 88.44 207 GLU A N 1
ATOM 1632 C CA . GLU A 1 207 ? -0.307 -3.656 -21.696 1.00 88.44 207 GLU A CA 1
ATOM 1633 C C . GLU A 1 207 ? -1.045 -2.841 -20.623 1.00 88.44 207 GLU A C 1
ATOM 1635 O O . GLU A 1 207 ? -1.240 -1.635 -20.782 1.00 88.44 207 GLU A O 1
ATOM 1640 N N . LYS A 1 208 ? -1.359 -3.459 -19.470 1.00 87.38 208 LYS A N 1
ATOM 1641 C CA . LYS A 1 208 ? -1.935 -2.775 -18.302 1.00 87.38 208 LYS A CA 1
ATOM 1642 C C . LYS A 1 208 ? -1.092 -1.587 -17.835 1.00 87.38 208 LYS A C 1
ATOM 1644 O O . LYS A 1 208 ? -1.665 -0.609 -17.368 1.00 87.38 208 LYS A O 1
ATOM 1649 N N . PHE A 1 209 ? 0.232 -1.628 -18.003 1.00 91.69 209 PHE A N 1
ATOM 1650 C CA . PHE A 1 209 ? 1.116 -0.530 -17.601 1.00 91.69 209 PHE A CA 1
ATOM 1651 C C . PHE A 1 209 ? 1.011 0.709 -18.512 1.00 91.69 209 PHE A C 1
ATOM 1653 O O . PHE A 1 209 ? 1.516 1.771 -18.156 1.00 91.69 209 PHE A O 1
ATOM 1660 N N . GLY A 1 210 ? 0.373 0.587 -19.683 1.00 87.56 210 GLY A N 1
ATOM 1661 C CA . GLY A 1 210 ? 0.050 1.706 -20.576 1.00 87.56 210 GLY A CA 1
ATOM 1662 C C . GLY A 1 210 ? -1.363 2.274 -20.391 1.00 87.56 210 GLY A C 1
ATOM 1663 O O . GLY A 1 210 ? -1.711 3.249 -21.053 1.00 87.56 210 GLY A O 1
ATOM 1664 N N . ASN A 1 211 ? -2.191 1.682 -19.522 1.00 93.06 211 ASN A N 1
ATOM 1665 C CA . ASN A 1 211 ? -3.565 2.128 -19.289 1.00 93.06 211 ASN A CA 1
ATOM 1666 C C . ASN A 1 211 ? -3.592 3.498 -18.578 1.00 93.06 211 ASN A C 1
ATOM 1668 O O . ASN A 1 211 ? -2.827 3.726 -17.645 1.00 93.06 211 ASN A O 1
ATOM 1672 N N . GLN A 1 212 ? -4.497 4.396 -18.981 1.00 93.12 212 GLN A N 1
ATOM 1673 C CA . GLN A 1 212 ? -4.607 5.748 -18.414 1.00 93.12 212 GLN A CA 1
ATOM 1674 C C . GLN A 1 212 ? -4.872 5.764 -16.898 1.00 93.12 212 GLN A C 1
ATOM 1676 O O . GLN A 1 212 ? -4.262 6.569 -16.199 1.00 93.12 212 GLN A O 1
ATOM 1681 N N . GLU A 1 213 ? -5.695 4.853 -16.367 1.00 93.56 213 GLU A N 1
ATOM 1682 C CA . GLU A 1 213 ? -5.896 4.723 -14.917 1.00 93.56 213 GLU A CA 1
ATOM 1683 C C . GLU A 1 213 ? -4.616 4.255 -14.206 1.00 93.56 213 GLU A C 1
ATOM 1685 O O . GLU A 1 213 ? -4.275 4.770 -13.143 1.00 93.56 213 GLU A O 1
ATOM 1690 N N . PHE A 1 214 ? -3.848 3.338 -14.806 1.00 95.19 214 PHE A N 1
ATOM 1691 C CA . PHE A 1 214 ? -2.561 2.913 -14.246 1.00 95.19 214 PHE A CA 1
ATOM 1692 C C . PHE A 1 214 ? -1.520 4.041 -14.273 1.00 95.19 214 PHE A C 1
ATOM 1694 O O . PHE A 1 214 ? -0.763 4.215 -13.320 1.00 95.19 214 PHE A O 1
ATOM 1701 N N . LEU A 1 215 ? -1.498 4.850 -15.334 1.00 94.06 215 LEU A N 1
ATOM 1702 C CA . LEU A 1 215 ? -0.629 6.024 -15.428 1.00 94.06 215 LEU A CA 1
ATOM 1703 C C . LEU A 1 215 ? -1.002 7.092 -14.385 1.00 94.06 215 LEU A C 1
ATOM 1705 O O . LEU A 1 215 ? -0.103 7.686 -13.790 1.00 94.06 215 LEU A O 1
ATOM 1709 N N . LEU A 1 216 ? -2.295 7.282 -14.104 1.00 94.50 216 LEU A N 1
ATOM 1710 C CA . LEU A 1 216 ? -2.779 8.133 -13.013 1.00 94.50 216 LEU A CA 1
ATOM 1711 C C . LEU A 1 216 ? -2.420 7.556 -11.628 1.00 94.50 216 LEU A C 1
ATOM 1713 O O . LEU A 1 216 ? -2.009 8.290 -10.732 1.00 94.50 216 LEU A O 1
ATOM 1717 N N . PHE A 1 217 ? -2.476 6.234 -11.455 1.00 95.69 217 PHE A N 1
ATOM 1718 C CA . PHE A 1 217 ? -2.016 5.569 -10.231 1.00 95.69 217 PHE A CA 1
ATOM 1719 C C . PHE A 1 217 ? -0.507 5.763 -9.994 1.00 95.69 217 PHE A C 1
ATOM 1721 O O . PHE A 1 217 ? -0.092 6.068 -8.873 1.00 95.69 217 PHE A O 1
ATOM 1728 N N . LEU A 1 218 ? 0.313 5.676 -11.051 1.00 94.19 218 LEU A N 1
ATOM 1729 C CA . LEU A 1 218 ? 1.738 6.022 -10.993 1.00 94.19 218 LEU A CA 1
ATOM 1730 C C . LEU A 1 218 ? 1.969 7.498 -10.637 1.00 94.19 218 LEU A C 1
ATOM 1732 O O . LEU A 1 218 ? 2.920 7.796 -9.914 1.00 94.19 218 LEU A O 1
ATOM 1736 N N . GLN A 1 219 ? 1.119 8.413 -11.116 1.00 92.88 219 GLN A N 1
ATOM 1737 C CA . GLN A 1 219 ? 1.179 9.829 -10.740 1.00 92.88 219 GLN A CA 1
ATOM 1738 C C . GLN A 1 219 ? 0.909 10.007 -9.241 1.00 92.88 219 GLN A C 1
ATOM 1740 O O . GLN A 1 219 ? 1.765 10.564 -8.561 1.00 92.88 219 GLN A O 1
ATOM 1745 N N . PHE A 1 220 ? -0.178 9.449 -8.691 1.00 94.25 220 PHE A N 1
ATOM 1746 C CA . PHE A 1 220 ? -0.461 9.520 -7.247 1.00 94.25 220 PHE A CA 1
ATOM 1747 C C . PHE A 1 220 ? 0.632 8.881 -6.370 1.00 94.25 220 PHE A C 1
ATOM 1749 O O . PHE A 1 220 ? 0.958 9.413 -5.304 1.00 94.25 220 PHE A O 1
ATOM 1756 N N . LYS A 1 221 ? 1.244 7.769 -6.807 1.00 93.25 221 LYS A N 1
ATOM 1757 C CA . LYS A 1 221 ? 2.388 7.176 -6.091 1.00 93.25 221 LYS A CA 1
ATOM 1758 C C . LYS A 1 221 ? 3.621 8.092 -6.135 1.00 93.25 221 LYS A C 1
ATOM 1760 O O . LYS A 1 221 ? 4.151 8.415 -5.075 1.00 93.25 221 LYS A O 1
ATOM 1765 N N . LYS A 1 222 ? 4.019 8.605 -7.310 1.00 91.00 222 LYS A N 1
ATOM 1766 C CA . LYS A 1 222 ? 5.159 9.542 -7.443 1.00 91.00 222 LYS A CA 1
ATOM 1767 C C . LYS A 1 222 ? 4.934 10.859 -6.685 1.00 91.00 222 LYS A C 1
ATOM 1769 O O . LYS A 1 222 ? 5.878 11.387 -6.103 1.00 91.00 222 LYS A O 1
ATOM 1774 N N . ALA A 1 223 ? 3.706 11.369 -6.673 1.00 89.69 223 ALA A N 1
ATOM 1775 C CA . ALA A 1 223 ? 3.330 12.597 -5.979 1.00 89.69 223 ALA A CA 1
ATOM 1776 C C . ALA A 1 223 ? 3.377 12.436 -4.446 1.00 89.69 223 ALA A C 1
ATOM 1778 O O . ALA A 1 223 ? 3.857 13.321 -3.745 1.00 89.69 223 ALA A O 1
ATOM 1779 N N . GLY A 1 224 ? 3.010 11.265 -3.916 1.00 89.69 224 GLY A N 1
ATOM 1780 C CA . GLY A 1 224 ? 3.213 10.965 -2.494 1.00 89.69 224 GLY A CA 1
ATOM 1781 C C . GLY A 1 224 ? 4.677 10.835 -2.067 1.00 89.69 224 GLY A C 1
ATOM 1782 O O . GLY A 1 224 ? 5.012 11.178 -0.941 1.00 89.69 224 GLY A O 1
ATOM 1783 N N . GLU A 1 225 ? 5.560 10.369 -2.956 1.00 87.88 225 GLU A N 1
ATOM 1784 C CA . GLU A 1 225 ? 6.997 10.244 -2.666 1.00 87.88 225 GLU A CA 1
ATOM 1785 C C . GLU A 1 225 ? 7.775 11.563 -2.839 1.00 87.88 225 GLU A C 1
ATOM 1787 O O . GLU A 1 225 ? 8.746 11.807 -2.122 1.00 87.88 225 GLU A O 1
ATOM 1792 N N . LYS A 1 226 ? 7.425 12.373 -3.851 1.00 88.38 226 LYS A N 1
ATOM 1793 C CA . LYS A 1 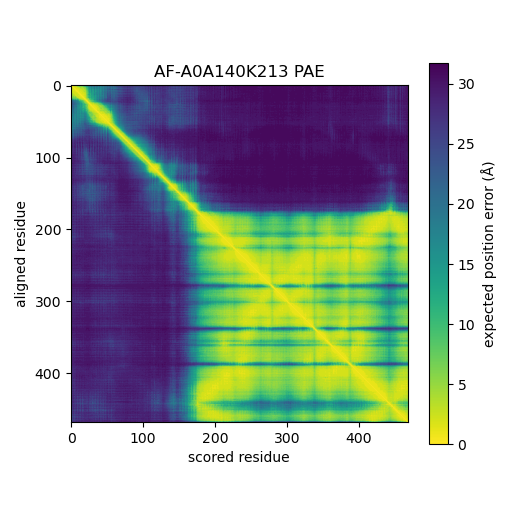226 ? 8.254 13.493 -4.354 1.00 88.38 226 LYS A CA 1
ATOM 1794 C C . LYS A 1 226 ? 7.454 14.725 -4.815 1.00 88.38 226 LYS A C 1
ATOM 1796 O O . LYS A 1 226 ? 8.028 15.605 -5.454 1.00 88.38 226 LYS A O 1
ATOM 1801 N N . GLY A 1 227 ? 6.148 14.762 -4.563 1.00 86.75 227 GLY A N 1
ATOM 1802 C CA . GLY A 1 227 ? 5.254 15.860 -4.937 1.00 86.75 227 GLY A CA 1
ATOM 1803 C C . GLY A 1 227 ? 5.254 17.024 -3.946 1.00 86.75 227 GLY A C 1
ATOM 1804 O O . GLY A 1 227 ? 6.136 17.137 -3.089 1.00 86.75 227 GLY A O 1
ATOM 1805 N N . THR A 1 228 ? 4.256 17.898 -4.065 1.00 90.50 228 THR A N 1
ATOM 1806 C CA . THR A 1 228 ? 4.046 19.020 -3.137 1.00 90.50 228 THR A CA 1
ATOM 1807 C C . THR A 1 228 ? 3.579 18.540 -1.758 1.00 90.50 228 THR A C 1
ATOM 1809 O O . THR A 1 228 ? 3.202 17.382 -1.566 1.00 90.50 228 THR A O 1
ATOM 1812 N N . LYS A 1 229 ? 3.556 19.445 -0.772 1.00 87.88 229 LYS A N 1
ATOM 1813 C CA . LYS A 1 229 ? 3.063 19.139 0.580 1.00 87.88 229 LYS A CA 1
ATOM 1814 C C . LYS A 1 229 ? 1.598 18.681 0.563 1.00 87.88 229 LYS A C 1
ATOM 1816 O O . LYS A 1 229 ? 1.207 17.826 1.350 1.00 87.88 229 LYS A O 1
ATOM 1821 N N . GLU A 1 230 ? 0.800 19.232 -0.342 1.00 86.81 230 GLU A N 1
ATOM 1822 C CA . GLU A 1 230 ? -0.616 18.921 -0.534 1.00 86.81 230 GLU A CA 1
ATOM 1823 C C . GLU A 1 230 ? -0.792 17.521 -1.145 1.00 86.81 230 GLU A C 1
ATOM 1825 O O . GLU A 1 230 ? -1.639 16.752 -0.694 1.00 86.81 230 GLU A O 1
ATOM 1830 N N . GLU A 1 231 ? 0.055 17.151 -2.110 1.00 89.06 231 GLU A N 1
ATOM 1831 C CA . GLU A 1 231 ? 0.081 15.809 -2.708 1.00 89.06 231 GLU A CA 1
ATOM 1832 C C . GLU A 1 231 ? 0.558 14.735 -1.713 1.00 89.06 231 GLU A C 1
ATOM 1834 O O . GLU A 1 231 ? -0.008 13.641 -1.645 1.00 89.06 231 GLU A O 1
ATOM 1839 N N . GLN A 1 232 ? 1.555 15.063 -0.886 1.00 90.44 232 GLN A N 1
ATOM 1840 C CA . GLN A 1 232 ? 2.013 14.218 0.221 1.00 90.44 232 GLN A CA 1
ATOM 1841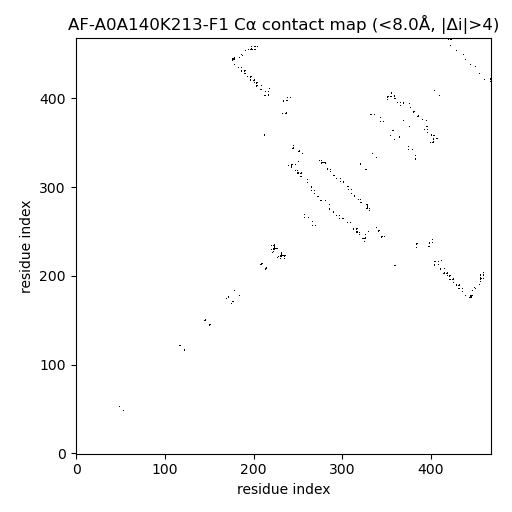 C C . GLN A 1 232 ? 0.926 14.056 1.295 1.00 90.44 232 GLN A C 1
ATOM 1843 O O . GLN A 1 232 ? 0.701 12.942 1.772 1.00 90.44 232 GLN A O 1
ATOM 1848 N N . GLN A 1 233 ? 0.199 15.128 1.633 1.00 90.56 233 GLN A N 1
ATOM 1849 C CA . GLN A 1 233 ? -0.927 15.067 2.569 1.00 90.56 233 GLN A CA 1
ATOM 1850 C C . GLN A 1 233 ? -2.065 14.197 2.020 1.00 90.56 233 GLN A C 1
ATOM 1852 O O . GLN A 1 233 ? -2.576 13.351 2.748 1.00 90.56 233 GLN A O 1
ATOM 1857 N N . LEU A 1 234 ? -2.410 14.333 0.733 1.00 91.81 234 LEU A N 1
ATOM 1858 C CA . LEU A 1 234 ? -3.377 13.464 0.054 1.00 91.81 234 LEU A CA 1
ATOM 1859 C C . LEU A 1 234 ? -2.963 11.987 0.144 1.00 91.81 234 LEU A C 1
ATOM 1861 O O . LEU A 1 234 ? -3.788 11.127 0.459 1.00 91.81 234 LEU A O 1
ATOM 1865 N N . HIS A 1 235 ? -1.684 11.687 -0.096 1.00 93.12 235 HIS A N 1
ATOM 1866 C CA . HIS A 1 235 ? -1.168 10.329 0.042 1.00 93.12 235 HIS A CA 1
ATOM 1867 C C . HIS A 1 235 ? -1.288 9.830 1.488 1.00 93.12 235 HIS A C 1
ATOM 1869 O O . HIS A 1 235 ? -1.820 8.744 1.703 1.00 93.12 235 HIS A O 1
ATOM 1875 N N . HIS A 1 236 ? -0.885 10.627 2.484 1.00 92.00 236 HIS A N 1
ATOM 1876 C CA . HIS A 1 236 ? -1.025 10.269 3.899 1.00 92.00 236 HIS A CA 1
ATOM 1877 C C . HIS A 1 236 ? -2.488 10.006 4.295 1.00 92.00 236 HIS A C 1
ATOM 1879 O O . HIS A 1 236 ? -2.769 9.006 4.956 1.00 92.00 236 HIS A O 1
ATOM 1885 N N . SER A 1 237 ? -3.431 10.834 3.833 1.00 92.88 237 SER A N 1
ATOM 1886 C CA . SER A 1 237 ? -4.870 10.646 4.058 1.00 92.88 237 SER A CA 1
ATOM 1887 C C . SER A 1 237 ? -5.408 9.349 3.450 1.00 92.88 237 SER A C 1
ATOM 1889 O O . SER A 1 237 ? -6.214 8.658 4.074 1.00 92.88 237 SER A O 1
ATOM 1891 N N . VAL A 1 238 ? -4.945 8.976 2.254 1.00 94.19 238 VAL A N 1
ATOM 1892 C CA . VAL A 1 238 ? -5.336 7.723 1.589 1.00 94.19 238 VAL A CA 1
ATOM 1893 C C . VAL A 1 238 ? -4.709 6.496 2.258 1.00 94.19 238 VAL A C 1
ATOM 1895 O O . VAL A 1 238 ? -5.382 5.479 2.419 1.00 94.19 238 VAL A O 1
ATOM 1898 N N . GLU A 1 239 ? -3.457 6.574 2.708 1.00 93.25 239 GLU A N 1
ATOM 1899 C CA . GLU A 1 239 ? -2.809 5.478 3.440 1.00 93.25 239 GLU A CA 1
ATOM 1900 C C . GLU A 1 239 ? -3.450 5.282 4.836 1.00 93.25 239 GLU A C 1
ATOM 1902 O O . GLU A 1 239 ? -3.729 4.141 5.220 1.00 93.25 239 GLU A O 1
ATOM 1907 N N . LEU A 1 240 ? -3.801 6.370 5.547 1.00 92.44 240 LEU A N 1
ATOM 1908 C CA . LEU A 1 240 ? -4.630 6.335 6.766 1.00 92.44 240 LEU A CA 1
ATOM 1909 C C . LEU A 1 240 ? -5.983 5.659 6.505 1.00 92.44 240 LEU A C 1
ATOM 1911 O O . LEU A 1 240 ? -6.371 4.746 7.239 1.00 92.44 240 LEU A O 1
ATOM 1915 N N . LEU A 1 241 ? -6.685 6.058 5.439 1.00 93.19 241 LEU A N 1
ATOM 1916 C CA . LEU A 1 241 ? -7.979 5.478 5.085 1.00 93.19 241 LEU A CA 1
ATOM 1917 C C . LEU A 1 241 ? -7.875 3.984 4.744 1.00 93.19 241 LEU A C 1
ATOM 1919 O O . LEU A 1 241 ? -8.695 3.186 5.205 1.00 93.19 241 LEU A O 1
ATOM 1923 N N . ARG A 1 242 ? -6.849 3.573 3.989 1.00 93.56 242 ARG A N 1
ATOM 1924 C CA . ARG A 1 242 ? -6.631 2.159 3.657 1.00 93.56 242 ARG A CA 1
ATOM 1925 C C . ARG A 1 242 ? -6.394 1.317 4.910 1.00 93.56 242 ARG A C 1
ATOM 1927 O O . ARG A 1 242 ? -6.956 0.226 5.009 1.00 93.56 242 ARG A O 1
ATOM 1934 N N . VAL A 1 243 ? -5.602 1.808 5.870 1.00 92.88 243 VAL A N 1
ATOM 1935 C CA . VAL A 1 243 ? -5.404 1.108 7.151 1.00 92.88 243 VAL A CA 1
ATOM 1936 C C . VAL A 1 243 ? -6.716 1.032 7.931 1.00 92.88 243 VAL A C 1
ATOM 1938 O O . VAL A 1 243 ? -7.079 -0.057 8.365 1.00 92.88 243 VAL A O 1
ATOM 1941 N N . ALA A 1 244 ? -7.469 2.131 8.039 1.00 91.31 244 ALA A N 1
ATOM 1942 C CA . ALA A 1 244 ? -8.747 2.145 8.751 1.00 91.31 244 ALA A CA 1
ATOM 1943 C C . ALA A 1 244 ? -9.775 1.157 8.162 1.00 91.31 244 ALA A C 1
ATOM 1945 O O . ALA A 1 244 ? -10.465 0.462 8.907 1.00 91.31 244 ALA A O 1
ATOM 1946 N N . ILE A 1 245 ? -9.842 1.035 6.831 1.00 91.56 245 ILE A N 1
ATOM 1947 C CA . ILE A 1 245 ? -10.674 0.033 6.145 1.00 91.56 245 ILE A CA 1
ATOM 1948 C C . ILE A 1 245 ? -10.191 -1.395 6.443 1.00 91.56 245 ILE A C 1
ATOM 1950 O O . ILE A 1 245 ? -11.020 -2.270 6.700 1.00 91.56 245 ILE A O 1
ATOM 1954 N N . ALA A 1 246 ? -8.877 -1.638 6.447 1.00 91.81 246 ALA A N 1
ATOM 1955 C CA . ALA A 1 246 ? -8.305 -2.952 6.744 1.00 91.81 246 ALA A CA 1
ATOM 1956 C C . ALA A 1 246 ? -8.575 -3.402 8.195 1.00 91.81 246 ALA A C 1
ATOM 1958 O O . ALA A 1 246 ? -8.968 -4.547 8.420 1.00 91.81 246 ALA A O 1
ATOM 1959 N N . THR A 1 247 ? -8.438 -2.503 9.176 1.00 91.69 247 THR A N 1
ATOM 1960 C CA . THR A 1 247 ? -8.646 -2.807 10.605 1.00 91.69 247 THR A CA 1
ATOM 1961 C C . THR A 1 247 ? -10.097 -2.655 11.078 1.00 91.69 247 THR A C 1
ATOM 1963 O O . THR A 1 247 ? -10.378 -2.934 12.247 1.00 91.69 247 THR A O 1
ATOM 1966 N N . LYS A 1 248 ? -11.044 -2.264 10.202 1.00 90.50 248 LYS A N 1
ATOM 1967 C CA . LYS A 1 248 ? -12.443 -1.935 10.562 1.00 90.50 248 LYS A CA 1
ATOM 1968 C C . LYS A 1 248 ? -13.127 -2.990 11.441 1.00 90.50 248 LYS A C 1
ATOM 1970 O O . LYS A 1 248 ? -13.854 -2.653 12.370 1.00 90.50 248 LYS A O 1
ATOM 1975 N N . ASN A 1 249 ? -12.866 -4.272 11.177 1.00 91.25 249 ASN A N 1
ATOM 1976 C CA . ASN A 1 249 ? -13.476 -5.386 11.905 1.00 91.25 249 ASN A CA 1
ATOM 1977 C C . ASN A 1 249 ? -12.963 -5.490 13.351 1.00 91.25 249 ASN A C 1
ATOM 1979 O O . ASN A 1 249 ? -13.747 -5.783 14.251 1.00 91.25 249 ASN A O 1
ATOM 1983 N N . SER A 1 250 ? -11.674 -5.230 13.582 1.00 92.69 250 SER A N 1
ATOM 1984 C CA . SER A 1 250 ? -11.080 -5.226 14.922 1.00 92.69 250 SER A CA 1
ATOM 1985 C C . SER A 1 250 ? -11.520 -3.999 15.715 1.00 92.69 250 SER A C 1
ATOM 1987 O O . SER A 1 250 ? -11.869 -4.136 16.883 1.00 92.69 250 SER A O 1
ATOM 1989 N N . PHE A 1 251 ? -11.628 -2.829 15.072 1.00 90.25 251 PHE A N 1
ATOM 1990 C CA . PHE A 1 251 ? -12.213 -1.636 15.693 1.00 90.25 251 PHE A CA 1
ATOM 1991 C C . PHE A 1 251 ? -13.663 -1.862 16.158 1.00 90.25 251 PHE A C 1
ATOM 1993 O O . PHE A 1 251 ? -13.971 -1.638 17.329 1.00 90.25 251 PHE A O 1
ATOM 2000 N N . LEU A 1 252 ? -14.528 -2.393 15.284 1.00 88.81 252 LEU A N 1
ATOM 2001 C CA . LEU A 1 252 ? -15.920 -2.738 15.616 1.00 88.81 252 LEU A CA 1
ATOM 2002 C C . LEU A 1 252 ? -16.017 -3.728 16.787 1.00 88.81 252 LEU A C 1
ATOM 2004 O O . LEU A 1 252 ? -16.893 -3.601 17.639 1.00 88.81 252 LEU A O 1
ATOM 2008 N N . ARG A 1 253 ? -15.116 -4.715 16.861 1.00 91.25 253 ARG A N 1
ATOM 2009 C CA . ARG A 1 253 ? -15.089 -5.691 17.965 1.00 91.25 253 ARG A CA 1
ATOM 2010 C C . ARG A 1 253 ? -14.623 -5.079 19.282 1.00 91.25 253 ARG A C 1
ATOM 2012 O O . ARG A 1 253 ? -15.188 -5.389 20.331 1.00 91.25 253 ARG A O 1
ATOM 2019 N N . VAL A 1 254 ? -13.611 -4.216 19.227 1.00 91.88 254 VAL A N 1
ATOM 2020 C CA . VAL A 1 254 ? -13.104 -3.453 20.374 1.00 91.88 254 VAL A CA 1
ATOM 2021 C C . VAL A 1 254 ? -14.221 -2.594 20.969 1.00 91.88 254 VAL A C 1
ATOM 2023 O O . VAL A 1 254 ? -14.515 -2.722 22.156 1.00 91.88 254 VAL A O 1
ATOM 2026 N N . GLU A 1 255 ? -14.930 -1.828 20.136 1.00 88.25 255 GLU A N 1
ATOM 2027 C CA . GLU A 1 255 ? -16.117 -1.067 20.540 1.00 88.25 255 GLU A CA 1
ATOM 2028 C C . GLU A 1 255 ? -17.208 -1.962 21.143 1.00 88.25 255 GLU A C 1
ATOM 2030 O O . GLU A 1 255 ? -17.626 -1.734 22.275 1.00 88.25 255 GLU A O 1
ATOM 2035 N N . GLN A 1 256 ? -17.642 -3.015 20.443 1.00 89.38 256 GLN A N 1
ATOM 2036 C CA . GLN A 1 256 ? -18.679 -3.930 20.945 1.00 89.38 256 GLN A CA 1
ATOM 2037 C C . GLN A 1 256 ? -18.311 -4.556 22.299 1.00 89.38 256 GLN A C 1
ATOM 2039 O O . GLN A 1 256 ? -19.193 -4.813 23.123 1.00 89.38 256 GLN A O 1
ATOM 2044 N N . THR A 1 257 ? -17.017 -4.766 22.552 1.00 92.56 257 THR A N 1
ATOM 2045 C CA . THR A 1 257 ? -16.519 -5.278 23.831 1.00 92.56 257 THR A CA 1
ATOM 2046 C C . THR A 1 257 ? -16.624 -4.216 24.931 1.00 92.56 257 THR A C 1
ATOM 2048 O O . THR A 1 257 ? -17.195 -4.506 25.979 1.00 92.56 257 THR A O 1
ATOM 2051 N N . GLU A 1 258 ? -16.187 -2.974 24.690 1.00 91.25 258 GLU A N 1
ATOM 2052 C CA . GLU A 1 258 ? -16.331 -1.855 25.646 1.00 91.25 258 GLU A CA 1
ATOM 2053 C C . GLU A 1 258 ? -17.800 -1.503 25.927 1.00 91.25 258 GLU A C 1
ATOM 2055 O O . GLU A 1 258 ? -18.181 -1.184 27.057 1.00 91.25 258 GLU A O 1
ATOM 2060 N N . LEU A 1 259 ? -18.658 -1.577 24.905 1.00 90.00 259 LEU A N 1
ATOM 2061 C CA . LEU A 1 259 ? -20.086 -1.319 25.048 1.00 90.00 259 LEU A CA 1
ATOM 2062 C C . LEU A 1 259 ? -20.767 -2.380 25.923 1.00 90.00 259 LEU A C 1
ATOM 2064 O O . LEU A 1 259 ? -21.625 -2.022 26.730 1.00 90.00 259 LEU A O 1
ATOM 2068 N N . ARG A 1 260 ? -20.375 -3.656 25.798 1.00 92.81 260 ARG A N 1
ATOM 2069 C CA . ARG A 1 260 ? -20.988 -4.787 26.514 1.00 92.81 260 ARG A CA 1
ATOM 2070 C C . ARG A 1 260 ? -20.408 -5.036 27.911 1.00 92.81 260 ARG A C 1
ATOM 2072 O O . ARG A 1 260 ? -21.154 -5.436 28.802 1.00 92.81 260 ARG A O 1
ATOM 2079 N N . TYR A 1 261 ? -19.110 -4.823 28.119 1.00 93.19 261 TYR A N 1
ATOM 2080 C CA . TYR A 1 261 ? -18.390 -5.273 29.316 1.00 93.19 261 TYR A CA 1
ATOM 2081 C C . TYR A 1 261 ? -17.832 -4.092 30.125 1.00 93.19 261 TYR A C 1
ATOM 2083 O O . TYR A 1 261 ? -16.687 -3.681 29.975 1.00 93.19 261 TYR A O 1
ATOM 2091 N N . ARG A 1 262 ? -18.674 -3.524 30.996 1.00 92.06 262 ARG A N 1
ATOM 2092 C CA . ARG A 1 262 ? -18.441 -2.227 31.663 1.00 92.06 262 ARG A CA 1
ATOM 2093 C C . ARG A 1 262 ? -18.140 -2.306 33.165 1.00 92.06 262 ARG A C 1
ATOM 2095 O O . ARG A 1 262 ? -18.471 -1.379 33.899 1.00 92.06 262 ARG A O 1
ATOM 2102 N N . SER A 1 263 ? -17.543 -3.392 33.663 1.00 92.81 263 SER A N 1
ATOM 2103 C CA . SER A 1 263 ? -17.092 -3.403 35.066 1.00 92.81 263 SER A CA 1
ATOM 2104 C C . SER A 1 263 ? -15.939 -2.413 35.278 1.00 92.81 263 SER A C 1
ATOM 2106 O O . SER A 1 263 ? -15.157 -2.154 34.363 1.00 92.81 263 SER A O 1
ATOM 2108 N N . THR A 1 264 ? -15.778 -1.891 36.497 1.00 93.25 264 THR A N 1
ATOM 2109 C CA . THR A 1 264 ? -14.744 -0.891 36.828 1.00 93.25 264 THR A CA 1
ATOM 2110 C C . THR A 1 264 ? -13.332 -1.351 36.452 1.00 93.25 264 THR A C 1
ATOM 2112 O O . THR A 1 264 ? -12.525 -0.553 35.990 1.00 93.25 264 THR A O 1
ATOM 2115 N N . LYS A 1 265 ? -13.037 -2.651 36.585 1.00 93.19 265 LYS A N 1
ATOM 2116 C CA . LYS A 1 265 ? -11.736 -3.233 36.217 1.00 93.19 265 LYS A CA 1
ATOM 2117 C C . LYS A 1 265 ? -11.545 -3.411 34.709 1.00 93.19 265 LYS A C 1
ATOM 2119 O O . LYS A 1 265 ? -10.418 -3.337 34.234 1.00 93.19 265 LYS A O 1
ATOM 2124 N N . GLN A 1 266 ? -12.624 -3.582 33.948 1.00 93.12 266 GLN A N 1
ATOM 2125 C CA . GLN A 1 266 ? -12.570 -3.557 32.483 1.00 93.12 266 GLN A CA 1
ATOM 2126 C C . GLN A 1 266 ? -12.372 -2.121 31.979 1.00 93.12 266 GLN A C 1
ATOM 2128 O O . GLN A 1 266 ? -11.503 -1.887 31.148 1.00 93.12 266 GLN A O 1
ATOM 2133 N N . GLN A 1 267 ? -13.073 -1.146 32.566 1.00 93.94 267 GLN A N 1
ATOM 2134 C CA . GLN A 1 267 ? -12.888 0.281 32.274 1.00 93.94 267 GLN A CA 1
ATOM 2135 C C . GLN A 1 267 ? -11.471 0.778 32.617 1.00 93.94 267 GLN A C 1
ATOM 2137 O O . GLN A 1 267 ? -10.872 1.471 31.801 1.00 93.94 267 GLN A O 1
ATOM 2142 N N . GLU A 1 268 ? -10.897 0.368 33.759 1.00 94.44 268 GLU A N 1
ATOM 2143 C CA . GLU A 1 268 ? -9.489 0.639 34.108 1.00 94.44 268 GLU A CA 1
ATOM 2144 C C . GLU A 1 268 ? -8.527 0.121 33.026 1.00 94.44 268 GLU A C 1
ATOM 2146 O O . GLU A 1 268 ? -7.571 0.806 32.664 1.00 94.44 268 GLU A O 1
ATOM 2151 N N . PHE A 1 269 ? -8.787 -1.072 32.479 1.00 95.12 269 PHE A N 1
ATOM 2152 C CA . PHE A 1 269 ? -7.970 -1.642 31.411 1.00 95.12 269 PHE A CA 1
ATOM 2153 C C . PHE A 1 269 ? -8.124 -0.884 30.086 1.00 95.12 269 PHE A C 1
ATOM 2155 O O . PHE A 1 269 ? -7.117 -0.563 29.461 1.00 95.12 269 PHE A O 1
ATOM 2162 N N . TYR A 1 270 ? -9.354 -0.565 29.670 1.00 94.00 270 TYR A N 1
ATOM 2163 C CA . TYR A 1 270 ? -9.605 0.182 28.432 1.00 94.00 270 TYR A CA 1
ATOM 2164 C C . TYR A 1 270 ? -8.975 1.577 28.481 1.00 94.00 270 TYR A C 1
ATOM 2166 O O . TYR A 1 270 ? -8.282 1.960 27.542 1.00 94.00 270 TYR A O 1
ATOM 2174 N N . GLN A 1 271 ? -9.133 2.303 29.593 1.00 91.75 271 GLN A N 1
ATOM 2175 C CA . GLN A 1 271 ? -8.513 3.618 29.755 1.00 91.75 271 GLN A CA 1
ATOM 2176 C C . GLN A 1 271 ? -6.982 3.515 29.726 1.00 91.75 271 GLN A C 1
ATOM 2178 O O . GLN A 1 271 ? -6.349 4.228 28.957 1.00 91.75 271 GLN A O 1
ATOM 2183 N N . PHE A 1 272 ? -6.388 2.551 30.444 1.00 93.75 272 PHE A N 1
ATOM 2184 C CA . PHE A 1 272 ? -4.940 2.315 30.395 1.00 93.75 272 PHE A CA 1
ATOM 2185 C C . PHE A 1 272 ? -4.428 2.019 28.977 1.00 93.75 272 PHE A C 1
ATOM 2187 O O . PHE A 1 272 ? -3.316 2.425 28.632 1.00 93.75 272 PHE A O 1
ATOM 2194 N N . VAL A 1 273 ? -5.204 1.303 28.153 1.00 92.44 273 VAL A N 1
ATOM 2195 C CA . VAL A 1 273 ? -4.848 1.052 26.749 1.00 92.44 273 VAL A CA 1
ATOM 2196 C C . VAL A 1 273 ? -4.766 2.377 25.994 1.00 92.44 273 VAL A C 1
ATOM 2198 O O . VAL A 1 273 ? -3.752 2.612 25.343 1.00 92.44 273 VAL A O 1
ATOM 2201 N N . LEU A 1 274 ? -5.773 3.251 26.121 1.00 89.31 274 LEU A N 1
ATOM 2202 C CA . LEU A 1 274 ? -5.795 4.562 25.460 1.00 89.31 274 LEU A CA 1
ATOM 2203 C C . LEU A 1 274 ? -4.675 5.485 25.963 1.00 89.31 274 LEU A C 1
ATOM 2205 O O . LEU A 1 274 ? -3.938 6.031 25.147 1.00 89.31 274 LEU A O 1
ATOM 2209 N N . ASP A 1 275 ? -4.472 5.571 27.280 1.00 89.12 275 ASP A N 1
ATOM 2210 C CA . ASP A 1 275 ? -3.434 6.396 27.924 1.00 89.12 275 ASP A CA 1
ATOM 2211 C C . ASP A 1 275 ? -1.998 6.008 27.510 1.00 89.12 275 ASP A C 1
ATOM 2213 O O . ASP A 1 275 ? -1.051 6.767 27.720 1.00 89.12 275 ASP A O 1
ATOM 2217 N N . ASN A 1 276 ? -1.807 4.809 26.946 1.00 88.50 276 ASN A N 1
ATOM 2218 C CA . ASN A 1 276 ? -0.513 4.328 26.458 1.00 88.50 276 ASN A CA 1
ATOM 2219 C C . ASN A 1 276 ? -0.346 4.421 24.931 1.00 88.50 276 ASN A C 1
ATOM 2221 O O . ASN A 1 276 ? 0.736 4.083 24.438 1.00 88.50 276 ASN A O 1
ATOM 2225 N N . ILE A 1 277 ? -1.349 4.905 24.189 1.00 84.38 277 ILE A N 1
ATOM 2226 C CA . ILE A 1 277 ? -1.197 5.275 22.777 1.00 84.38 277 ILE A CA 1
ATOM 2227 C C . ILE A 1 277 ? -0.589 6.681 22.718 1.00 84.38 277 ILE A C 1
ATOM 2229 O O . ILE A 1 277 ? -1.293 7.686 22.762 1.00 84.38 277 ILE A O 1
ATOM 2233 N N . GLY A 1 278 ? 0.740 6.750 22.632 1.00 68.81 278 GLY A N 1
ATOM 2234 C CA . GLY A 1 278 ? 1.432 7.999 22.305 1.00 68.81 278 GLY A CA 1
ATOM 2235 C C . GLY A 1 278 ? 1.191 8.428 20.852 1.00 68.81 278 GLY A C 1
ATOM 2236 O O . GLY A 1 278 ? 0.723 7.638 20.035 1.00 68.81 278 GLY A O 1
ATOM 2237 N N . GLU A 1 279 ? 1.566 9.667 20.524 1.00 62.19 279 GLU A N 1
ATOM 2238 C CA . GLU A 1 279 ? 1.440 10.233 19.168 1.00 62.19 279 GLU A CA 1
ATOM 2239 C C . GLU A 1 279 ? 2.223 9.419 18.116 1.00 62.19 279 GLU A C 1
ATOM 2241 O O . GLU A 1 279 ? 1.739 9.208 17.004 1.00 62.19 279 GLU A O 1
ATOM 2246 N N . GLU A 1 280 ? 3.386 8.886 18.510 1.00 63.28 280 GLU A N 1
ATOM 2247 C CA . GLU A 1 280 ? 4.171 7.890 17.772 1.00 63.28 280 GLU A CA 1
ATOM 2248 C C . GLU A 1 280 ? 4.421 6.658 18.670 1.00 63.28 280 GLU A C 1
ATOM 2250 O O . GLU A 1 280 ? 5.376 6.627 19.455 1.00 63.28 280 GLU A O 1
ATOM 2255 N N . PRO A 1 281 ? 3.541 5.639 18.638 1.00 67.19 281 PRO A N 1
ATOM 2256 C CA . PRO A 1 281 ? 3.626 4.506 19.549 1.00 67.19 281 PRO A CA 1
ATOM 2257 C C . PRO A 1 281 ? 4.586 3.424 19.032 1.00 67.19 281 PRO A C 1
ATOM 2259 O O . PRO A 1 281 ? 4.404 2.854 17.958 1.00 67.19 281 PRO A O 1
ATOM 2262 N N . ASP A 1 282 ? 5.574 3.052 19.849 1.00 82.06 282 ASP A N 1
ATOM 2263 C CA . ASP A 1 282 ? 6.337 1.817 19.641 1.00 82.06 282 ASP A CA 1
ATOM 2264 C C . ASP A 1 282 ? 5.413 0.612 19.876 1.00 82.06 282 ASP A C 1
ATOM 2266 O O . ASP A 1 282 ? 5.123 0.249 21.021 1.00 82.06 282 ASP A O 1
ATOM 2270 N N . ASN A 1 283 ? 4.957 -0.003 18.782 1.00 84.88 283 ASN A N 1
ATOM 2271 C CA . ASN A 1 283 ? 4.010 -1.120 18.790 1.00 84.88 283 ASN A CA 1
ATOM 2272 C C . ASN A 1 283 ? 4.452 -2.284 19.699 1.00 84.88 283 ASN A C 1
ATOM 2274 O O . ASN A 1 283 ? 3.607 -2.908 20.338 1.00 84.88 283 ASN A O 1
ATOM 2278 N N . ASN A 1 284 ? 5.754 -2.564 19.820 1.00 87.38 284 ASN A N 1
ATOM 2279 C CA . ASN A 1 284 ? 6.248 -3.662 20.656 1.00 87.38 284 ASN A CA 1
ATOM 2280 C C . ASN A 1 284 ? 6.223 -3.285 22.144 1.00 87.38 284 ASN A C 1
ATOM 2282 O O . ASN A 1 284 ? 5.677 -4.031 22.960 1.00 87.38 284 ASN A O 1
ATOM 2286 N N . LYS A 1 285 ? 6.734 -2.097 22.502 1.00 88.31 285 LYS A N 1
ATOM 2287 C CA . LYS A 1 285 ? 6.663 -1.585 23.886 1.00 88.31 285 LYS A CA 1
ATOM 2288 C C . LYS A 1 285 ? 5.212 -1.406 24.347 1.00 88.31 285 LYS A C 1
ATOM 2290 O O . LYS A 1 285 ? 4.911 -1.654 25.515 1.00 88.31 285 LYS A O 1
ATOM 2295 N N . PHE A 1 286 ? 4.318 -1.001 23.444 1.00 90.56 286 PHE A N 1
ATOM 2296 C CA . PHE A 1 286 ? 2.880 -0.900 23.686 1.00 90.56 286 PHE A CA 1
ATOM 2297 C C . PHE A 1 286 ? 2.261 -2.274 23.984 1.00 90.56 286 PHE A C 1
ATOM 2299 O O . PHE A 1 286 ? 1.683 -2.456 25.059 1.00 90.56 286 PHE A O 1
ATOM 2306 N N . LYS A 1 287 ? 2.453 -3.263 23.095 1.00 90.50 287 LYS A N 1
ATOM 2307 C CA . LYS A 1 287 ? 1.960 -4.640 23.281 1.00 90.50 287 LYS A CA 1
ATOM 2308 C C . LYS A 1 287 ? 2.412 -5.233 24.619 1.00 90.50 287 LYS A C 1
ATOM 2310 O O . LYS A 1 287 ? 1.588 -5.776 25.356 1.00 90.50 287 LYS A O 1
ATOM 2315 N N . ASP A 1 288 ? 3.684 -5.067 24.984 1.00 91.06 288 ASP A N 1
ATOM 2316 C CA . ASP A 1 288 ? 4.223 -5.558 26.259 1.00 91.06 288 ASP A CA 1
ATOM 2317 C C . ASP A 1 288 ? 3.634 -4.853 27.491 1.00 91.06 288 ASP A C 1
ATOM 2319 O O . ASP A 1 288 ? 3.323 -5.518 28.484 1.00 91.06 288 ASP A O 1
ATOM 2323 N N . LYS A 1 289 ? 3.462 -3.523 27.453 1.00 92.00 289 LYS A N 1
ATOM 2324 C CA . LYS A 1 289 ? 2.815 -2.758 28.535 1.00 92.00 289 LYS A CA 1
ATOM 2325 C C . LYS A 1 289 ? 1.382 -3.234 28.772 1.00 92.00 289 LYS A C 1
ATOM 2327 O O . LYS A 1 289 ? 1.021 -3.569 29.900 1.00 92.00 289 LYS A O 1
ATOM 2332 N N . VAL A 1 290 ? 0.575 -3.287 27.712 1.00 93.19 290 VAL A N 1
ATOM 2333 C CA . VAL A 1 290 ? -0.844 -3.655 27.809 1.00 93.19 290 VAL A CA 1
ATOM 2334 C C . VAL A 1 290 ? -0.999 -5.122 28.223 1.00 93.19 290 VAL A C 1
ATOM 2336 O O . VAL A 1 290 ? -1.817 -5.432 29.088 1.00 93.19 290 VAL A O 1
ATOM 2339 N N . LYS A 1 291 ? -0.158 -6.030 27.709 1.00 93.69 291 LYS A N 1
ATOM 2340 C CA . LYS A 1 291 ? -0.148 -7.444 28.122 1.00 93.69 291 LYS A CA 1
ATOM 2341 C C . LYS A 1 291 ? 0.184 -7.632 29.608 1.00 93.69 291 LYS A C 1
ATOM 2343 O O . LYS A 1 291 ? -0.429 -8.482 30.252 1.00 93.69 291 LYS A O 1
ATOM 2348 N N . LYS A 1 292 ? 1.105 -6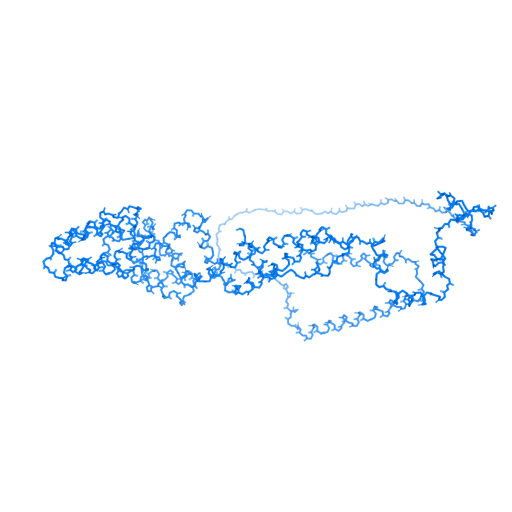.838 30.170 1.00 94.25 292 LYS A N 1
ATOM 2349 C CA . LYS A 1 292 ? 1.396 -6.838 31.618 1.00 94.25 292 LYS A CA 1
ATOM 2350 C C . LYS A 1 292 ? 0.192 -6.353 32.426 1.00 94.25 292 LYS A C 1
ATOM 2352 O O . LYS A 1 292 ? -0.252 -7.065 33.323 1.00 94.25 292 LYS A O 1
ATOM 2357 N N . LYS A 1 293 ? -0.413 -5.225 32.036 1.00 94.25 293 LYS A N 1
ATOM 2358 C CA . LYS A 1 293 ? -1.606 -4.690 32.710 1.00 94.25 293 LYS A CA 1
ATOM 2359 C C . LYS A 1 293 ? -2.812 -5.638 32.644 1.00 94.25 293 LYS A C 1
ATOM 2361 O O . LYS A 1 293 ? -3.580 -5.720 33.600 1.00 94.25 293 LYS A O 1
ATOM 2366 N N . LEU A 1 294 ? -2.954 -6.411 31.562 1.00 93.62 294 LEU A N 1
ATOM 2367 C CA . LEU A 1 294 ? -3.976 -7.458 31.469 1.00 93.62 294 LEU A CA 1
ATOM 2368 C C . LEU A 1 294 ? -3.758 -8.551 32.526 1.00 93.62 294 LEU A C 1
ATOM 2370 O O . LEU A 1 294 ? -4.714 -8.967 33.176 1.00 93.62 294 LEU A O 1
ATOM 2374 N N . ALA A 1 295 ? -2.513 -8.996 32.720 1.00 93.75 295 ALA A N 1
ATOM 2375 C CA . ALA A 1 295 ? -2.173 -10.020 33.708 1.00 93.75 295 ALA A CA 1
ATOM 2376 C C . ALA A 1 295 ? -2.401 -9.557 35.162 1.00 93.75 295 ALA A C 1
ATOM 2378 O O . ALA A 1 295 ? -2.725 -10.382 36.012 1.00 93.75 295 ALA A O 1
ATOM 2379 N N . GLU A 1 296 ? -2.296 -8.253 35.441 1.00 94.44 296 GLU A N 1
ATOM 2380 C CA . GLU A 1 296 ? -2.684 -7.658 36.732 1.00 94.44 296 GLU A CA 1
ATOM 2381 C C . GLU A 1 296 ? -4.207 -7.645 36.948 1.00 94.44 296 GLU A C 1
ATOM 2383 O O . GLU A 1 296 ? -4.675 -7.831 38.070 1.00 94.44 296 GLU A O 1
ATOM 2388 N N . ILE A 1 297 ? -4.987 -7.394 35.889 1.00 92.25 297 ILE A N 1
ATOM 2389 C CA . ILE A 1 297 ? -6.438 -7.163 35.982 1.00 92.25 297 ILE A CA 1
ATOM 2390 C C . ILE A 1 297 ? -7.262 -8.453 35.880 1.00 92.25 297 ILE A C 1
ATOM 2392 O O . ILE A 1 297 ? -8.263 -8.580 36.582 1.00 92.25 297 ILE A O 1
ATOM 2396 N N . VAL A 1 298 ? -6.860 -9.426 35.057 1.00 91.94 298 VAL A N 1
ATOM 2397 C CA . VAL A 1 298 ? -7.598 -10.691 34.855 1.00 91.94 298 VAL A CA 1
ATOM 2398 C C . VAL A 1 298 ? -7.891 -11.459 36.160 1.00 91.94 298 VAL A C 1
ATOM 2400 O O . VAL A 1 298 ? -9.023 -11.924 36.302 1.00 91.94 298 VAL A O 1
ATOM 2403 N N . PRO A 1 299 ? -6.971 -11.563 37.143 1.00 93.06 299 PRO A N 1
ATOM 2404 C CA . PRO A 1 299 ? -7.255 -12.199 38.435 1.00 93.06 299 PRO A CA 1
ATOM 2405 C C . PRO A 1 299 ? -8.286 -11.458 39.303 1.00 93.06 299 PRO A C 1
ATOM 2407 O O . PRO A 1 299 ? -8.818 -12.042 40.241 1.00 93.06 299 PRO A O 1
ATOM 2410 N N . LEU A 1 300 ? -8.569 -10.184 39.006 1.00 92.69 300 LEU A N 1
ATOM 2411 C CA . LEU A 1 300 ? -9.501 -9.328 39.752 1.00 92.69 300 LEU A CA 1
ATOM 2412 C C . LEU A 1 300 ? -10.932 -9.359 39.177 1.00 92.69 300 LEU A C 1
ATOM 2414 O O . LEU A 1 300 ? -11.780 -8.566 39.590 1.00 92.69 300 LEU A O 1
ATOM 2418 N N . LEU A 1 301 ? -11.202 -10.232 38.198 1.00 90.94 301 LEU A N 1
ATOM 2419 C CA . LEU A 1 301 ? -12.496 -10.356 37.527 1.00 90.94 301 LEU A CA 1
ATOM 2420 C C . LEU A 1 301 ? -13.242 -11.614 37.978 1.00 90.94 301 LEU A C 1
ATOM 2422 O O . LEU A 1 301 ? -12.835 -12.744 37.709 1.00 90.94 301 LEU A O 1
ATOM 2426 N N . ASN A 1 302 ? -14.389 -11.404 38.625 1.00 88.75 302 ASN A N 1
ATOM 2427 C CA . ASN A 1 302 ? -15.161 -12.476 39.254 1.00 88.75 302 ASN A CA 1
ATOM 2428 C C . ASN A 1 302 ? -15.712 -13.508 38.251 1.00 88.75 302 ASN A C 1
ATOM 2430 O O . ASN A 1 302 ? -15.751 -14.691 38.578 1.00 88.75 302 ASN A O 1
ATOM 2434 N N . THR A 1 303 ? -16.097 -13.103 37.035 1.00 91.62 303 THR A N 1
ATOM 2435 C CA . THR A 1 303 ? -16.673 -14.015 36.025 1.00 91.62 303 THR A CA 1
ATOM 2436 C C . THR A 1 303 ? -15.651 -14.466 34.980 1.00 91.62 303 THR A C 1
ATOM 2438 O O . THR A 1 303 ? -14.567 -13.889 34.865 1.00 91.62 303 THR A O 1
ATOM 2441 N N . GLU A 1 304 ? -15.986 -15.521 34.238 1.00 91.25 304 GLU A N 1
ATOM 2442 C CA . GLU A 1 304 ? -15.164 -16.064 33.151 1.00 91.25 304 GLU A CA 1
ATOM 2443 C C . GLU A 1 304 ? -15.320 -15.226 31.874 1.00 91.25 304 GLU A C 1
ATOM 2445 O O . GLU A 1 304 ? -14.324 -14.754 31.324 1.00 91.25 304 GLU A O 1
ATOM 2450 N N . GLU A 1 305 ? -16.554 -14.873 31.488 1.00 91.69 305 GLU A N 1
ATOM 2451 C CA . GLU A 1 305 ? -16.813 -14.070 30.282 1.00 91.69 305 GLU A CA 1
ATOM 2452 C C . GLU A 1 305 ? -16.177 -12.679 30.381 1.00 91.69 305 GLU A C 1
ATOM 2454 O O . GLU A 1 305 ? -15.790 -12.091 29.373 1.00 91.69 305 GLU A O 1
ATOM 2459 N N . GLY A 1 306 ? -16.039 -12.143 31.600 1.00 90.75 306 GLY A N 1
ATOM 2460 C CA . GLY A 1 306 ? -15.361 -10.875 31.837 1.00 90.75 306 GLY A CA 1
ATOM 2461 C C . GLY A 1 306 ? -13.854 -10.928 31.565 1.00 90.75 306 GLY A C 1
ATOM 2462 O O . GLY A 1 306 ? -13.289 -9.927 31.114 1.00 90.75 306 GLY A O 1
ATOM 2463 N N . ARG A 1 307 ? -13.213 -12.082 31.799 1.00 93.31 307 ARG A N 1
ATOM 2464 C CA . ARG A 1 307 ? -11.790 -12.330 31.506 1.00 93.31 307 ARG A CA 1
ATOM 2465 C C . ARG A 1 307 ? -11.587 -12.581 30.016 1.00 93.31 307 ARG A C 1
ATOM 2467 O O . ARG A 1 307 ? -10.699 -11.974 29.418 1.00 93.31 307 ARG A O 1
ATOM 2474 N N . ASP A 1 308 ? -12.448 -13.391 29.411 1.00 94.25 308 ASP A N 1
ATOM 2475 C CA . ASP A 1 308 ? -12.429 -13.680 27.973 1.00 94.25 308 ASP A CA 1
ATOM 2476 C C . ASP A 1 308 ? -12.700 -12.430 27.130 1.00 94.25 308 ASP A C 1
ATOM 2478 O O . ASP A 1 308 ? -12.073 -12.239 26.085 1.00 94.25 308 ASP A O 1
ATOM 2482 N N . ALA A 1 309 ? -13.559 -11.524 27.609 1.00 94.00 309 ALA A N 1
ATOM 2483 C CA . ALA A 1 309 ? -13.767 -10.214 27.002 1.00 94.00 309 ALA A CA 1
ATOM 2484 C C . ALA A 1 309 ? -12.471 -9.390 26.945 1.00 94.00 309 ALA A C 1
ATOM 2486 O O . ALA A 1 309 ? -12.156 -8.833 25.896 1.00 94.00 309 ALA A O 1
ATOM 2487 N N . LEU A 1 310 ? -11.676 -9.339 28.024 1.00 94.88 310 LEU A N 1
ATOM 2488 C CA . LEU A 1 310 ? -10.408 -8.597 28.013 1.00 94.88 310 LEU A CA 1
ATOM 2489 C C . LEU A 1 310 ? -9.300 -9.288 27.204 1.00 94.88 310 LEU A C 1
ATOM 2491 O O . LEU A 1 310 ? -8.500 -8.606 26.563 1.00 94.88 310 LEU A O 1
ATOM 2495 N N . GLN A 1 311 ? -9.265 -10.623 27.173 1.00 94.38 311 GLN A N 1
ATOM 2496 C CA . GLN A 1 311 ? -8.365 -11.357 26.275 1.00 94.38 311 GLN A CA 1
ATOM 2497 C C . GLN A 1 311 ? -8.716 -11.107 24.798 1.00 94.38 311 GLN A C 1
ATOM 2499 O O . GLN A 1 311 ? -7.829 -10.850 23.982 1.00 94.38 311 GLN A O 1
ATOM 2504 N N . SER A 1 312 ? -10.010 -11.119 24.464 1.00 94.56 312 SER A N 1
ATOM 2505 C CA . SER A 1 312 ? -10.523 -10.811 23.122 1.00 94.56 312 SER A CA 1
ATOM 2506 C C . SER A 1 312 ? -10.225 -9.364 22.727 1.00 94.56 312 SER A C 1
ATOM 2508 O O . SER A 1 312 ? -9.725 -9.119 21.632 1.00 94.56 312 SER A O 1
ATOM 2510 N N . TYR A 1 313 ? -10.432 -8.419 23.647 1.00 95.88 313 TYR A N 1
ATOM 2511 C CA . TYR A 1 313 ? -10.062 -7.015 23.476 1.00 95.88 313 TYR A CA 1
ATOM 2512 C C . TYR A 1 313 ? -8.578 -6.855 23.132 1.00 95.88 313 TYR A C 1
ATOM 2514 O O . TYR A 1 313 ? -8.240 -6.250 22.116 1.00 95.88 313 TYR A O 1
ATOM 2522 N N . LEU A 1 314 ? -7.683 -7.446 23.938 1.00 95.06 314 LEU A N 1
ATOM 2523 C CA . LEU A 1 314 ? -6.244 -7.364 23.689 1.00 95.06 314 LEU A CA 1
ATOM 2524 C C . LEU A 1 314 ? -5.858 -8.017 22.356 1.00 95.06 314 LEU A C 1
ATOM 2526 O O . LEU A 1 314 ? -4.990 -7.501 21.660 1.00 95.06 314 LEU A O 1
ATOM 2530 N N . LYS A 1 315 ? -6.504 -9.118 21.958 1.00 95.75 315 LYS A N 1
ATOM 2531 C CA . LYS A 1 315 ? -6.269 -9.737 20.647 1.00 95.75 315 LYS A CA 1
ATOM 2532 C C . LYS A 1 315 ? -6.582 -8.774 19.496 1.00 95.75 315 LYS A C 1
ATOM 2534 O O . LYS A 1 315 ? -5.758 -8.630 18.599 1.00 95.75 315 LYS A O 1
ATOM 2539 N N . GLU A 1 316 ? -7.732 -8.108 19.521 1.00 95.56 316 GLU A N 1
ATOM 2540 C CA . GLU A 1 316 ? -8.128 -7.177 18.456 1.00 95.56 316 GLU A CA 1
ATOM 2541 C C . GLU A 1 316 ? -7.271 -5.890 18.473 1.00 95.56 316 GLU A C 1
ATOM 2543 O O . GLU A 1 316 ? -6.859 -5.413 17.417 1.00 95.56 316 GLU A O 1
ATOM 2548 N N . VAL A 1 317 ? -6.876 -5.387 19.652 1.00 93.81 317 VAL A N 1
ATOM 2549 C CA . VAL A 1 317 ? -5.892 -4.287 19.794 1.00 93.81 317 VAL A CA 1
ATOM 2550 C C . VAL A 1 317 ? -4.489 -4.685 19.301 1.00 93.81 317 VAL A C 1
ATOM 2552 O O . VAL A 1 317 ? -3.779 -3.866 18.711 1.00 93.81 317 VAL A O 1
ATOM 2555 N N . ASN A 1 318 ? -4.084 -5.946 19.476 1.00 93.06 318 ASN A N 1
ATOM 2556 C CA . ASN A 1 318 ? -2.818 -6.463 18.946 1.00 93.06 318 ASN A CA 1
ATOM 2557 C C . ASN A 1 318 ? -2.810 -6.526 17.409 1.00 93.06 318 ASN A C 1
ATOM 2559 O O . ASN A 1 318 ? -1.777 -6.224 16.814 1.00 93.06 318 ASN A O 1
ATOM 2563 N N . ILE A 1 319 ? -3.950 -6.864 16.790 1.00 93.94 319 ILE A N 1
ATOM 2564 C CA . ILE A 1 319 ? -4.142 -6.838 15.329 1.00 93.94 319 ILE A CA 1
ATOM 2565 C C . ILE A 1 319 ? -4.097 -5.392 14.818 1.00 93.94 319 ILE A C 1
ATOM 2567 O O . ILE A 1 319 ? -3.373 -5.091 13.874 1.00 93.94 319 ILE A O 1
ATOM 2571 N N . ILE A 1 320 ? -4.800 -4.462 15.476 1.00 92.81 320 ILE A N 1
ATOM 2572 C CA . ILE A 1 320 ? -4.749 -3.028 15.139 1.00 92.81 320 ILE A CA 1
ATOM 2573 C C . ILE A 1 320 ? -3.295 -2.516 15.157 1.00 92.81 320 ILE A C 1
ATOM 2575 O O . ILE A 1 320 ? -2.863 -1.854 14.217 1.00 92.81 320 ILE A O 1
ATOM 2579 N N . SER A 1 321 ? -2.513 -2.883 16.175 1.00 91.69 321 SER A N 1
ATOM 2580 C CA . SER A 1 321 ? -1.093 -2.507 16.324 1.00 91.69 321 SER A CA 1
ATOM 2581 C C . SER A 1 321 ? -0.096 -3.314 15.470 1.00 91.69 321 SER A C 1
ATOM 2583 O O . SER A 1 321 ? 1.112 -3.223 15.689 1.00 91.69 321 SER A O 1
ATOM 2585 N N . GLU A 1 322 ? -0.561 -4.089 14.485 1.00 91.62 322 GLU A N 1
ATOM 2586 C CA . GLU A 1 322 ? 0.285 -4.638 13.406 1.00 91.62 322 GLU A CA 1
ATOM 2587 C C . GLU A 1 322 ? 0.326 -3.738 12.166 1.00 91.62 322 GLU A C 1
ATOM 2589 O O . GLU A 1 322 ? 1.213 -3.891 11.327 1.00 91.62 322 GLU A O 1
ATOM 2594 N N . HIS A 1 323 ? -0.569 -2.752 12.075 1.00 90.31 323 HIS A N 1
ATOM 2595 C CA . HIS A 1 323 ? -0.574 -1.768 10.998 1.00 90.31 323 HIS A CA 1
ATOM 2596 C C . HIS A 1 323 ? 0.132 -0.471 11.410 1.00 90.31 323 HIS A C 1
ATOM 2598 O O . HIS A 1 323 ? -0.084 0.042 12.506 1.00 90.31 323 HIS A O 1
ATOM 2604 N N . GLU A 1 324 ? 0.909 0.098 10.485 1.00 86.56 324 GLU A N 1
ATOM 2605 C CA . GLU A 1 324 ? 1.721 1.317 10.651 1.00 86.56 324 GLU A CA 1
ATOM 2606 C C . GLU A 1 324 ? 0.967 2.480 11.319 1.00 86.56 324 GLU A C 1
ATOM 2608 O O . GLU A 1 324 ? 1.433 3.036 12.310 1.00 86.56 324 GLU A O 1
ATOM 2613 N N . PHE A 1 325 ? -0.243 2.791 10.846 1.00 89.00 325 PHE A N 1
ATOM 2614 C CA . PHE A 1 325 ? -1.087 3.842 11.426 1.00 89.00 325 PHE A CA 1
ATOM 2615 C C . PHE A 1 325 ? -2.174 3.326 12.378 1.00 89.00 325 PHE A C 1
ATOM 2617 O O . PHE A 1 325 ? -2.995 4.113 12.843 1.00 89.00 325 PHE A O 1
ATOM 2624 N N . GLY A 1 326 ? -2.221 2.024 12.674 1.00 90.25 326 GLY A N 1
ATOM 2625 C CA . GLY A 1 326 ? -3.363 1.400 13.348 1.00 90.25 326 GLY A CA 1
ATOM 2626 C C . GLY A 1 326 ? -3.634 1.955 14.748 1.00 90.25 326 GLY A C 1
ATOM 2627 O O . GLY A 1 326 ? -4.776 2.285 15.063 1.00 90.25 326 GLY A O 1
ATOM 2628 N N . LEU A 1 327 ? -2.591 2.146 15.565 1.00 90.25 327 LEU A N 1
ATOM 2629 C CA . LEU A 1 327 ? -2.735 2.763 16.891 1.00 90.25 327 LEU A CA 1
ATOM 2630 C C . LEU A 1 327 ? -3.050 4.264 16.825 1.00 90.25 327 LEU A C 1
ATOM 2632 O O . LEU A 1 327 ? -3.913 4.725 17.567 1.00 90.25 327 LEU A O 1
ATOM 2636 N N . LYS A 1 328 ? -2.427 5.011 15.903 1.00 88.81 328 LYS A N 1
ATOM 2637 C CA . LYS A 1 328 ? -2.738 6.433 15.670 1.00 88.81 328 LYS A CA 1
ATOM 2638 C C . LYS A 1 328 ? -4.216 6.617 15.312 1.00 88.81 328 LYS A C 1
ATOM 2640 O O . LYS A 1 328 ? -4.905 7.435 15.911 1.00 88.81 328 LYS A O 1
ATOM 2645 N N . LEU A 1 329 ? -4.720 5.798 14.389 1.00 89.56 329 LEU A N 1
ATOM 2646 C CA . LEU A 1 329 ? -6.137 5.742 14.036 1.00 89.56 329 LEU A CA 1
ATOM 2647 C C . LEU A 1 329 ? -7.000 5.371 15.246 1.00 89.56 329 LEU A C 1
ATOM 2649 O O . LEU A 1 329 ? -8.016 6.020 15.473 1.00 89.56 329 LEU A O 1
ATOM 2653 N N . PHE A 1 330 ? -6.594 4.382 16.051 1.00 88.56 330 PHE A N 1
ATOM 2654 C CA . PHE A 1 330 ? -7.349 3.970 17.237 1.00 88.56 330 PHE A CA 1
ATOM 2655 C C . PHE A 1 330 ? -7.553 5.121 18.234 1.00 88.56 330 PHE A C 1
ATOM 2657 O O . PHE A 1 330 ? -8.680 5.347 18.672 1.00 88.56 330 PHE A O 1
ATOM 2664 N N . ALA A 1 331 ? -6.498 5.890 18.528 1.00 88.25 331 ALA A N 1
ATOM 2665 C CA . ALA A 1 331 ? -6.599 7.102 19.340 1.00 88.25 331 ALA A CA 1
ATOM 2666 C C . ALA A 1 331 ? -7.520 8.156 18.698 1.00 88.25 331 ALA A C 1
ATOM 2668 O O . ALA A 1 331 ? -8.396 8.684 19.382 1.00 88.25 331 ALA A O 1
ATOM 2669 N N . LEU A 1 332 ? -7.395 8.417 17.392 1.00 87.19 332 LEU A N 1
ATOM 2670 C CA . LEU A 1 332 ? -8.227 9.405 16.691 1.00 87.19 332 LEU A CA 1
ATOM 2671 C C . LEU A 1 332 ? -9.724 9.036 16.713 1.00 87.19 332 LEU A C 1
ATOM 2673 O O . LEU A 1 332 ? -10.547 9.881 17.060 1.00 87.19 332 LEU A O 1
ATOM 2677 N N . PHE A 1 333 ? -10.101 7.780 16.439 1.00 86.12 333 PHE A N 1
ATOM 2678 C CA . PHE A 1 333 ? -11.507 7.344 16.530 1.00 86.12 333 PHE A CA 1
ATOM 2679 C C . PHE A 1 333 ? -12.101 7.554 17.932 1.00 86.12 333 PHE A C 1
ATOM 2681 O O . PHE A 1 333 ? -13.265 7.940 18.061 1.00 86.12 333 PHE A O 1
ATOM 2688 N N . LYS A 1 334 ? -11.300 7.341 18.985 1.00 85.00 334 LYS A N 1
ATOM 2689 C CA . LYS A 1 334 ? -11.706 7.571 20.381 1.00 85.00 334 LYS A CA 1
ATOM 2690 C C . LYS A 1 334 ? -11.794 9.059 20.718 1.00 85.00 334 LYS A C 1
ATOM 2692 O O . LYS A 1 334 ? -12.771 9.476 21.334 1.00 85.00 334 LYS A O 1
ATOM 2697 N N . GLN A 1 335 ? -10.822 9.860 20.278 1.00 83.12 335 GLN A N 1
ATOM 2698 C CA . GLN A 1 335 ? -10.783 11.311 20.481 1.00 83.12 335 GLN A CA 1
ATOM 2699 C C . GLN A 1 335 ? -12.002 12.008 19.867 1.00 83.12 335 GLN A C 1
ATOM 2701 O O . GLN A 1 335 ? -12.637 12.825 20.530 1.00 83.12 335 GLN A O 1
ATOM 2706 N N . TYR A 1 336 ? -12.359 11.659 18.628 1.00 77.81 336 TYR A N 1
ATOM 2707 C CA . TYR A 1 336 ? -13.512 12.237 17.928 1.00 77.81 336 TYR A CA 1
ATOM 2708 C C . TYR A 1 336 ? -14.867 11.657 18.374 1.00 77.81 336 TYR A C 1
ATOM 2710 O O . TYR A 1 336 ? -15.894 12.003 17.798 1.00 77.81 336 TYR A O 1
ATOM 2718 N N . GLN A 1 337 ? -14.886 10.805 19.410 1.00 67.56 337 GLN A N 1
ATOM 2719 C CA . GLN A 1 337 ? -16.088 10.175 19.978 1.00 67.56 337 GLN A CA 1
ATOM 2720 C C . GLN A 1 337 ? -16.971 9.482 18.930 1.00 67.56 337 GLN A C 1
ATOM 2722 O O . GLN A 1 337 ? -18.197 9.449 19.048 1.00 67.56 337 GLN A O 1
ATOM 2727 N N . LEU A 1 338 ? -16.347 8.900 17.903 1.00 62.66 338 LEU A N 1
ATOM 2728 C CA . LEU A 1 338 ? -17.046 8.215 16.822 1.00 62.66 338 LEU A CA 1
ATOM 2729 C C . LEU A 1 338 ? -17.437 6.806 17.278 1.00 62.66 338 LEU A C 1
ATOM 2731 O O . LEU A 1 338 ? -16.894 5.808 16.813 1.00 62.66 338 LEU A O 1
ATOM 2735 N N . ALA A 1 339 ? -18.410 6.767 18.193 1.00 52.88 339 ALA A N 1
ATOM 2736 C CA . ALA A 1 339 ? -19.079 5.585 18.746 1.00 52.88 339 ALA A CA 1
ATOM 2737 C C . ALA A 1 339 ? -19.997 4.876 17.722 1.00 52.88 339 ALA A C 1
ATOM 2739 O O . ALA A 1 339 ? -21.077 4.382 18.053 1.00 52.88 339 ALA A O 1
ATOM 2740 N N . ASP A 1 340 ? -19.593 4.932 16.454 1.00 64.56 340 ASP A N 1
ATOM 2741 C CA . ASP A 1 340 ? -20.226 4.295 15.316 1.00 64.56 340 ASP A CA 1
ATOM 2742 C C . ASP A 1 340 ? -19.157 4.002 14.251 1.00 64.56 340 ASP A C 1
ATOM 2744 O O . ASP A 1 340 ? -19.022 4.681 13.226 1.00 64.56 340 ASP A O 1
ATOM 2748 N N . PHE A 1 341 ? -18.380 2.940 14.473 1.00 71.31 341 PHE A N 1
ATOM 2749 C CA . PHE A 1 341 ? -17.441 2.454 13.460 1.00 71.31 341 PHE A CA 1
ATOM 2750 C C . PHE A 1 341 ? -18.154 1.863 12.220 1.00 71.31 341 PHE A C 1
ATOM 2752 O O . PHE A 1 341 ? -17.474 1.404 11.296 1.00 71.31 341 PHE A O 1
ATOM 2759 N N . THR A 1 342 ? -19.496 1.891 12.112 1.00 72.94 342 THR A N 1
ATOM 2760 C CA . THR A 1 342 ? -20.168 1.545 10.844 1.00 72.94 342 THR A CA 1
ATOM 2761 C C . THR A 1 342 ? -19.894 2.571 9.742 1.00 72.94 342 THR A C 1
ATOM 2763 O O . THR A 1 342 ? -19.931 2.196 8.571 1.00 72.94 342 THR A O 1
ATOM 2766 N N . LEU A 1 343 ? -19.449 3.791 10.076 1.00 83.94 343 LEU A N 1
ATOM 2767 C CA . LEU A 1 343 ? -18.873 4.746 9.114 1.00 83.94 343 LEU A CA 1
ATOM 2768 C C . LEU A 1 343 ? -17.752 4.099 8.268 1.00 83.94 343 LEU A C 1
ATOM 2770 O O . LEU A 1 343 ? -17.718 4.250 7.046 1.00 83.94 343 LEU A O 1
ATOM 2774 N N . LEU A 1 344 ? -16.882 3.287 8.889 1.00 84.06 344 LEU A N 1
ATOM 2775 C CA . LEU A 1 344 ? -15.839 2.524 8.185 1.00 84.06 344 LEU A CA 1
ATOM 2776 C C . LEU A 1 344 ? -16.388 1.368 7.352 1.00 84.06 344 LEU A C 1
ATOM 2778 O O . LEU A 1 344 ? -15.767 0.974 6.361 1.00 84.06 344 LEU A O 1
ATOM 2782 N N . LYS A 1 345 ? -17.539 0.808 7.734 1.00 86.38 345 LYS A N 1
ATOM 2783 C CA . LYS A 1 345 ? -18.238 -0.162 6.893 1.00 86.38 345 LYS A CA 1
ATOM 2784 C C . LYS A 1 345 ? -18.746 0.535 5.631 1.00 86.38 345 LYS A C 1
ATOM 2786 O O . LYS A 1 345 ? -18.385 0.088 4.549 1.00 86.38 345 LYS A O 1
ATOM 2791 N N . THR A 1 346 ? -19.466 1.649 5.762 1.00 88.75 346 THR A N 1
ATOM 2792 C CA . THR A 1 346 ? -19.993 2.427 4.629 1.00 88.75 346 THR A CA 1
ATOM 2793 C C . THR A 1 346 ? -18.881 2.854 3.673 1.00 88.75 346 THR A C 1
ATOM 2795 O O . THR A 1 346 ? -18.950 2.530 2.491 1.00 88.75 346 THR A O 1
ATOM 2798 N N . ILE A 1 347 ? -17.799 3.471 4.164 1.00 89.50 347 ILE A N 1
ATOM 2799 C CA . ILE A 1 347 ? -16.679 3.884 3.298 1.00 89.50 347 ILE A CA 1
ATOM 2800 C C . ILE A 1 347 ? -15.985 2.679 2.653 1.00 89.50 347 ILE A C 1
ATOM 2802 O O . ILE A 1 347 ? -15.655 2.729 1.470 1.00 89.50 347 ILE A O 1
ATOM 2806 N N . SER A 1 348 ? -15.806 1.568 3.373 1.00 90.19 348 SER A N 1
ATOM 2807 C CA . SER A 1 348 ? -15.265 0.342 2.775 1.00 90.19 348 SER A CA 1
ATOM 2808 C C . SER A 1 348 ? -16.174 -0.241 1.693 1.00 90.19 348 SER A C 1
ATOM 2810 O O . SER A 1 348 ? -15.658 -0.793 0.723 1.00 90.19 348 SER A O 1
ATOM 2812 N N . ASP A 1 349 ? -17.492 -0.160 1.854 1.00 90.50 349 ASP A N 1
ATOM 2813 C CA . ASP A 1 349 ? -18.451 -0.715 0.903 1.00 90.50 349 ASP A CA 1
ATOM 2814 C C . ASP A 1 349 ? -18.547 0.190 -0.347 1.00 90.50 349 ASP A C 1
ATOM 2816 O O . ASP A 1 349 ? -18.545 -0.326 -1.465 1.00 90.50 349 ASP A O 1
ATOM 2820 N N . LEU A 1 350 ? -18.462 1.521 -0.194 1.00 90.94 350 LEU A N 1
ATOM 2821 C CA . LEU A 1 350 ? -18.267 2.481 -1.298 1.00 90.94 350 LEU A CA 1
ATOM 2822 C C . LEU A 1 350 ? -16.955 2.218 -2.059 1.00 90.94 350 LEU A C 1
ATOM 2824 O O . LEU A 1 350 ? -16.948 2.102 -3.283 1.00 90.94 350 LEU A O 1
ATOM 2828 N N . VAL A 1 351 ? -15.841 2.048 -1.340 1.00 90.38 351 VAL A N 1
ATOM 2829 C CA . VAL A 1 351 ? -14.512 1.738 -1.904 1.00 90.38 351 VAL A CA 1
ATOM 2830 C C . VAL A 1 351 ? -14.483 0.387 -2.642 1.00 90.38 351 VAL A C 1
ATOM 2832 O O . VAL A 1 351 ? -13.695 0.214 -3.575 1.00 90.38 351 VAL A O 1
ATOM 2835 N N . ASN A 1 352 ? -15.368 -0.551 -2.290 1.00 88.81 352 ASN A N 1
ATOM 2836 C CA . ASN A 1 352 ? -15.590 -1.782 -3.053 1.00 88.81 352 ASN A CA 1
ATOM 2837 C C . ASN A 1 352 ? -16.432 -1.534 -4.321 1.00 88.81 352 ASN A C 1
ATOM 2839 O O . ASN A 1 352 ? -16.082 -2.036 -5.390 1.00 88.81 352 ASN A O 1
ATOM 2843 N N . GLN A 1 353 ? -17.498 -0.725 -4.244 1.00 89.44 353 GLN A N 1
ATOM 2844 C CA . GLN A 1 353 ? -18.334 -0.362 -5.404 1.00 89.44 353 GLN A CA 1
ATOM 2845 C C . GLN A 1 353 ? -17.533 0.328 -6.521 1.00 89.44 353 GLN A C 1
ATOM 2847 O O . GLN A 1 353 ? -17.829 0.122 -7.701 1.00 89.44 353 GLN A O 1
ATOM 2852 N N . LEU A 1 354 ? -16.468 1.065 -6.174 1.00 89.69 354 LEU A N 1
ATOM 2853 C CA . LEU A 1 354 ? -15.547 1.682 -7.136 1.00 89.69 354 LEU A CA 1
ATOM 2854 C C . LEU A 1 354 ? -14.970 0.710 -8.174 1.00 89.69 354 LEU A C 1
ATOM 2856 O O . LEU A 1 354 ? -14.534 1.167 -9.228 1.00 89.69 354 LEU A O 1
ATOM 2860 N N . GLN A 1 355 ? -14.974 -0.609 -7.949 1.00 84.75 355 GLN A N 1
ATOM 2861 C CA . GLN A 1 355 ? -14.543 -1.588 -8.958 1.00 84.75 355 GLN A CA 1
ATOM 2862 C C . GLN A 1 355 ? -15.319 -1.476 -10.285 1.00 84.75 355 GLN A C 1
ATOM 2864 O O . GLN A 1 355 ? -14.741 -1.751 -11.332 1.00 84.75 355 GLN A O 1
ATOM 2869 N N . GLY A 1 356 ? -16.579 -1.019 -10.265 1.00 83.00 356 GLY A N 1
ATOM 2870 C CA . GLY A 1 356 ? -17.408 -0.828 -11.466 1.00 83.00 356 GLY A CA 1
ATOM 2871 C C . GLY A 1 356 ? -17.437 0.595 -12.048 1.00 83.00 356 GLY A C 1
ATOM 2872 O O . GLY A 1 356 ? -18.126 0.826 -13.039 1.00 83.00 356 GLY A O 1
ATOM 2873 N N . TYR A 1 357 ? -16.747 1.562 -11.436 1.00 87.25 357 TYR A N 1
ATOM 2874 C CA . TYR A 1 357 ? -16.836 2.979 -11.816 1.00 87.25 357 TYR A CA 1
ATOM 2875 C C . TYR A 1 357 ? -15.817 3.383 -12.895 1.00 87.25 357 TYR A C 1
ATOM 2877 O O . TYR A 1 357 ? -14.811 2.719 -13.119 1.00 87.25 357 TYR A O 1
ATOM 2885 N N . ASP A 1 358 ? -16.061 4.510 -13.555 1.00 86.31 358 ASP A N 1
ATOM 2886 C CA . ASP A 1 358 ? -15.020 5.226 -14.298 1.00 86.31 358 ASP A CA 1
ATOM 2887 C C . ASP A 1 358 ? -14.231 6.067 -13.284 1.00 86.31 358 ASP A C 1
ATOM 2889 O O . ASP A 1 358 ? -14.815 6.957 -12.660 1.00 86.31 358 ASP A O 1
ATOM 2893 N N . LEU A 1 359 ? -12.944 5.761 -13.075 1.00 90.94 359 LEU A N 1
ATOM 2894 C CA . LEU A 1 359 ? -12.104 6.496 -12.121 1.00 90.94 359 LEU A CA 1
ATOM 2895 C C . LEU A 1 359 ? -11.431 7.725 -12.744 1.00 90.94 359 LEU A C 1
ATOM 2897 O O . LEU A 1 359 ? -10.835 8.512 -12.014 1.00 90.94 359 LEU A O 1
ATOM 2901 N N . LEU A 1 360 ? -11.535 7.937 -14.057 1.00 88.75 360 LEU A N 1
ATOM 2902 C CA . LEU A 1 360 ? -11.108 9.177 -14.716 1.00 88.75 360 LEU A CA 1
ATOM 2903 C C . LEU A 1 360 ? -12.241 10.226 -14.679 1.00 88.75 360 LEU A C 1
ATOM 2905 O O . LEU A 1 360 ? -11.993 11.427 -14.557 1.00 88.75 360 LEU A O 1
ATOM 2909 N N . GLY A 1 361 ? -13.497 9.774 -14.734 1.00 83.62 361 GLY A N 1
ATOM 2910 C CA . GLY A 1 361 ? -14.713 10.591 -14.742 1.00 83.62 361 GLY A CA 1
ATOM 2911 C C . GLY A 1 361 ? -15.134 11.164 -13.382 1.00 83.62 361 GLY A C 1
ATOM 2912 O O . GLY A 1 361 ? -16.129 10.724 -12.799 1.00 83.62 361 GLY A O 1
ATOM 2913 N N . SER A 1 362 ? -14.449 12.218 -12.922 1.00 82.31 362 SER A N 1
ATOM 2914 C CA . SER A 1 362 ? -14.675 12.893 -11.624 1.00 82.31 362 SER A CA 1
ATOM 2915 C C . SER A 1 362 ? -16.145 13.144 -11.248 1.00 82.31 362 SER A C 1
ATOM 2917 O O . SER A 1 362 ? -16.521 12.934 -10.098 1.00 82.31 362 SER A O 1
ATOM 2919 N N . LYS A 1 363 ? -17.010 13.522 -12.203 1.00 88.88 363 LYS A N 1
ATOM 2920 C CA . LYS A 1 363 ? -18.439 13.814 -11.955 1.00 88.88 363 LYS A CA 1
ATOM 2921 C C . LYS A 1 363 ? -19.202 12.678 -11.263 1.00 88.88 363 LYS A C 1
ATOM 2923 O O . LYS A 1 363 ? -20.074 12.956 -10.448 1.00 88.88 363 LYS A O 1
ATOM 2928 N N . LYS A 1 364 ? -18.895 11.411 -11.571 1.00 88.75 364 LYS A N 1
ATOM 2929 C CA . LYS A 1 364 ? -19.554 10.260 -10.921 1.00 88.75 364 LYS A CA 1
ATOM 2930 C C . LYS A 1 364 ? -19.079 10.066 -9.481 1.00 88.75 364 LYS A C 1
ATOM 2932 O O . LYS A 1 364 ? -19.868 9.665 -8.635 1.00 88.75 364 LYS A O 1
ATOM 2937 N N . LEU A 1 365 ? -17.812 10.381 -9.211 1.00 91.81 365 LEU A N 1
ATOM 2938 C CA . LEU A 1 365 ? -17.236 10.336 -7.869 1.00 91.81 365 LEU A CA 1
ATOM 2939 C C . LEU A 1 365 ? -17.813 11.458 -6.992 1.00 91.81 365 LEU A C 1
ATOM 2941 O O . LEU A 1 365 ? -18.192 11.184 -5.860 1.00 91.81 365 LEU A O 1
ATOM 2945 N N . VAL A 1 366 ? -17.979 12.675 -7.533 1.00 93.25 366 VAL A N 1
ATOM 2946 C CA . VAL A 1 366 ? -18.654 13.793 -6.838 1.00 93.25 366 VAL A CA 1
ATOM 2947 C C . VAL A 1 366 ? -20.070 13.406 -6.403 1.00 93.25 366 VAL A C 1
ATOM 2949 O O . VAL A 1 366 ? -20.417 13.618 -5.248 1.00 93.25 366 VAL A O 1
ATOM 2952 N N . ILE A 1 367 ? -20.875 12.795 -7.284 1.00 91.75 367 ILE A N 1
ATOM 2953 C CA . ILE A 1 367 ? -22.238 12.346 -6.936 1.00 91.75 367 ILE A CA 1
ATOM 2954 C C . ILE A 1 367 ? -22.203 11.335 -5.780 1.00 91.75 367 ILE A C 1
ATOM 2956 O O . ILE A 1 367 ? -22.900 11.528 -4.788 1.00 91.75 367 ILE A O 1
ATOM 2960 N N . LEU A 1 368 ? -21.335 10.320 -5.860 1.00 91.44 368 LEU A N 1
ATOM 2961 C CA . LEU A 1 368 ? -21.203 9.299 -4.815 1.00 91.44 368 LEU A CA 1
ATOM 2962 C C . LEU A 1 368 ? -20.731 9.885 -3.468 1.00 91.44 368 LEU A C 1
ATOM 2964 O O . LEU A 1 368 ? -21.104 9.382 -2.408 1.00 91.44 368 LEU A O 1
ATOM 2968 N N . ILE A 1 369 ? -19.938 10.962 -3.495 1.00 92.75 369 ILE A N 1
ATOM 2969 C CA . ILE A 1 369 ? -19.531 11.710 -2.297 1.00 92.75 369 ILE A CA 1
ATOM 2970 C C . ILE A 1 369 ? -20.693 12.545 -1.753 1.00 92.75 369 ILE A C 1
ATOM 2972 O O . ILE A 1 369 ? -20.918 12.509 -0.551 1.00 92.75 369 ILE A O 1
ATOM 2976 N N . ILE A 1 370 ? -21.465 13.241 -2.597 1.00 93.81 370 ILE A N 1
ATOM 2977 C CA . ILE A 1 370 ? -22.656 14.007 -2.176 1.00 93.81 370 ILE A CA 1
ATOM 2978 C C . ILE A 1 370 ? -23.675 13.092 -1.482 1.00 93.81 370 ILE A C 1
ATOM 2980 O O . ILE A 1 370 ? -24.166 13.427 -0.406 1.00 93.81 370 ILE A O 1
ATOM 2984 N N . GLU A 1 371 ? -23.939 11.911 -2.049 1.00 93.00 371 GLU A N 1
ATOM 2985 C CA . GLU A 1 371 ? -24.844 10.897 -1.482 1.00 93.00 371 GLU A CA 1
ATOM 2986 C C . GLU A 1 371 ? -24.397 10.371 -0.103 1.00 93.00 371 GLU A C 1
ATOM 2988 O O . GLU A 1 371 ? -25.210 9.821 0.636 1.00 93.00 371 GLU A O 1
ATOM 2993 N N . ASN A 1 372 ? -23.121 10.545 0.259 1.00 92.56 372 ASN A N 1
ATOM 2994 C CA . ASN A 1 372 ? -22.512 10.018 1.484 1.00 92.56 372 ASN A CA 1
ATOM 2995 C C . ASN A 1 372 ? -21.739 11.099 2.272 1.00 92.56 372 ASN A C 1
ATOM 2997 O O . ASN A 1 372 ? -20.865 10.767 3.075 1.00 92.56 372 ASN A O 1
ATOM 3001 N N . TYR A 1 373 ? -22.025 12.388 2.044 1.00 91.62 373 TYR A N 1
ATOM 3002 C CA . TYR A 1 373 ? -21.143 13.496 2.445 1.00 91.62 373 TYR A CA 1
ATOM 3003 C C . TYR A 1 373 ? -20.881 13.543 3.960 1.00 91.62 373 TYR A C 1
ATOM 3005 O O . TYR A 1 373 ? -19.735 13.682 4.377 1.00 91.62 373 TYR A O 1
ATOM 3013 N N . GLU A 1 374 ? -21.909 13.310 4.782 1.00 89.62 374 GLU A N 1
ATOM 3014 C CA . GLU A 1 374 ? -21.806 13.241 6.250 1.00 89.62 374 GLU A CA 1
ATOM 3015 C C . GLU A 1 374 ? -20.766 12.203 6.726 1.00 89.62 374 GLU A C 1
ATOM 3017 O O . GLU A 1 374 ? -20.091 12.390 7.739 1.00 89.62 374 GLU A O 1
ATOM 3022 N N . VAL A 1 375 ? -20.598 11.108 5.975 1.00 89.75 375 VAL A N 1
ATOM 3023 C CA . VAL A 1 375 ? -19.626 10.049 6.277 1.00 89.75 375 VAL A CA 1
ATOM 3024 C C . VAL A 1 375 ? -18.202 10.519 5.967 1.00 89.75 375 VAL A C 1
ATOM 3026 O O . VAL A 1 375 ? -17.291 10.254 6.749 1.00 89.75 375 VAL A O 1
ATOM 3029 N N . PHE A 1 376 ? -18.008 11.250 4.864 1.00 90.25 376 PHE A N 1
ATOM 3030 C CA . PHE A 1 376 ? -16.720 11.855 4.511 1.00 90.25 376 PHE A CA 1
ATOM 3031 C C . PHE A 1 376 ? -16.337 12.988 5.470 1.00 90.25 376 PHE A C 1
ATOM 3033 O O . PHE A 1 376 ? -15.191 13.037 5.909 1.00 90.25 376 PHE A O 1
ATOM 3040 N N . GLU A 1 377 ? -17.290 13.834 5.861 1.00 88.69 377 GLU A N 1
ATOM 3041 C CA . GLU A 1 377 ? -17.101 14.928 6.820 1.00 88.69 377 GLU A CA 1
ATOM 3042 C C . GLU A 1 377 ? -16.696 14.417 8.213 1.00 88.69 377 GLU A C 1
ATOM 3044 O O . GLU A 1 377 ? -15.715 14.892 8.787 1.00 88.69 377 GLU A O 1
ATOM 3049 N N . LYS A 1 378 ? -17.371 13.378 8.727 1.00 87.81 378 LYS A N 1
ATOM 3050 C CA . LYS A 1 378 ? -16.999 12.714 9.993 1.00 87.81 378 LYS A CA 1
ATOM 3051 C C . LYS A 1 378 ? -15.648 11.996 9.922 1.00 87.81 378 LYS A C 1
ATOM 3053 O O . LYS A 1 378 ? -1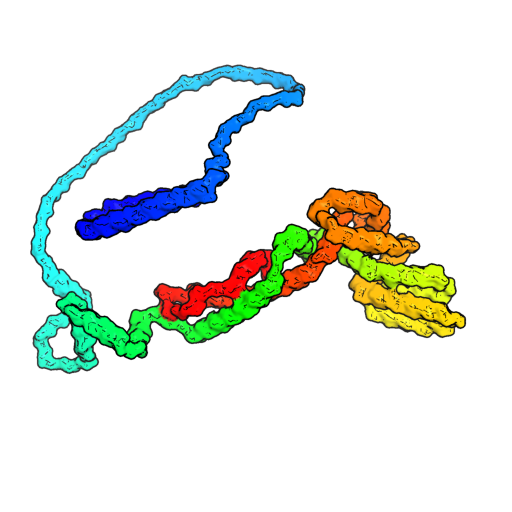4.927 11.940 10.916 1.00 87.81 378 LYS A O 1
ATOM 3058 N N . LEU A 1 379 ? -15.301 11.437 8.762 1.00 88.06 379 LEU A N 1
ATOM 3059 C CA . LEU A 1 379 ? -14.036 10.733 8.536 1.00 88.06 379 LEU A CA 1
ATOM 3060 C C . LEU A 1 379 ? -12.846 11.694 8.371 1.00 88.06 379 LEU A C 1
ATOM 3062 O O . LEU A 1 379 ? -11.736 11.358 8.789 1.00 88.06 379 LEU A O 1
ATOM 3066 N N . ALA A 1 380 ? -13.071 12.874 7.785 1.00 89.19 380 ALA A N 1
ATOM 3067 C CA . ALA A 1 380 ? -12.059 13.858 7.406 1.00 89.19 380 ALA A CA 1
ATOM 3068 C C . ALA A 1 380 ? -10.957 14.099 8.460 1.00 89.19 380 ALA A C 1
ATOM 3070 O O . ALA A 1 380 ? -9.785 13.886 8.124 1.00 89.19 380 ALA A O 1
ATOM 3071 N N . PRO A 1 381 ? -11.266 14.457 9.725 1.00 88.19 381 PRO A N 1
ATOM 3072 C CA . PRO A 1 381 ? -10.229 14.721 10.723 1.00 88.19 381 PRO A CA 1
ATOM 3073 C C . PRO A 1 381 ? -9.405 13.476 11.092 1.00 88.19 381 PRO A C 1
ATOM 3075 O O . PRO A 1 381 ? -8.213 13.590 11.370 1.00 88.19 381 PRO A O 1
ATOM 3078 N N . ILE A 1 382 ? -9.999 12.278 11.040 1.00 87.44 382 ILE A N 1
ATOM 3079 C CA . ILE A 1 382 ? -9.323 11.006 11.352 1.00 87.44 382 ILE A CA 1
ATOM 3080 C C . ILE A 1 382 ? -8.270 10.680 10.292 1.00 87.44 382 ILE A C 1
ATOM 3082 O O . ILE A 1 382 ? -7.172 10.226 10.609 1.00 87.44 382 ILE A O 1
ATOM 3086 N N . ILE A 1 383 ? -8.599 10.930 9.022 1.00 88.00 383 ILE A N 1
ATOM 3087 C CA . ILE A 1 383 ? -7.680 10.742 7.893 1.00 88.00 383 ILE A CA 1
ATOM 3088 C C . ILE A 1 383 ? -6.822 11.990 7.627 1.00 88.00 383 ILE A C 1
ATOM 3090 O O . ILE A 1 383 ? -6.222 12.123 6.564 1.00 88.00 383 ILE A O 1
ATOM 3094 N N . GLY A 1 384 ? -6.724 12.910 8.592 1.00 84.50 384 GLY A N 1
ATOM 3095 C CA . GLY A 1 384 ? -5.810 14.052 8.541 1.00 84.50 384 GLY A CA 1
ATOM 3096 C C . GLY A 1 384 ? -6.182 15.144 7.533 1.00 84.50 384 GLY A C 1
ATOM 3097 O O . GLY A 1 384 ? -5.329 15.966 7.195 1.00 84.50 384 GLY A O 1
ATOM 3098 N N . ILE A 1 385 ? -7.423 15.182 7.044 1.00 85.25 385 ILE A N 1
ATOM 3099 C CA . ILE A 1 385 ? -7.932 16.312 6.262 1.00 85.25 385 ILE A CA 1
ATOM 3100 C C . ILE A 1 385 ? -8.272 17.436 7.242 1.00 85.25 385 ILE A C 1
ATOM 3102 O O . ILE A 1 385 ? -9.122 17.275 8.115 1.00 85.25 385 ILE A O 1
ATOM 3106 N N . THR A 1 386 ? -7.616 18.585 7.093 1.00 72.56 386 THR A N 1
ATOM 3107 C CA . THR A 1 386 ? -7.799 19.747 7.972 1.00 72.56 386 THR A CA 1
ATOM 3108 C C . THR A 1 386 ? -8.392 20.947 7.229 1.00 72.56 386 THR A C 1
ATOM 3110 O O . THR A 1 386 ? -8.216 21.114 6.016 1.00 72.56 386 THR A O 1
ATOM 3113 N N . GLY A 1 387 ? -9.108 21.790 7.976 1.00 67.38 387 GLY A N 1
ATOM 3114 C CA . GLY A 1 387 ? -9.844 22.954 7.477 1.00 67.38 387 GLY A CA 1
ATOM 3115 C C . GLY A 1 387 ? -11.356 22.719 7.423 1.00 67.38 387 GLY A C 1
ATOM 3116 O O . GLY A 1 387 ? -11.809 21.634 7.068 1.00 67.38 387 GLY A O 1
ATOM 3117 N N . GLU A 1 388 ? -12.115 23.747 7.788 1.00 62.22 388 GLU A N 1
ATOM 3118 C CA . GLU A 1 388 ? -13.583 23.757 7.800 1.00 62.22 388 GLU A CA 1
ATOM 3119 C C . GLU A 1 388 ? -14.164 23.896 6.379 1.00 62.22 388 GLU A C 1
ATOM 3121 O O . GLU A 1 388 ? -13.492 24.408 5.484 1.00 62.22 388 GLU A O 1
ATOM 3126 N N . ASN A 1 389 ? -15.428 23.493 6.191 1.00 62.19 389 ASN A N 1
ATOM 3127 C CA . ASN A 1 389 ? -16.202 23.664 4.949 1.00 62.19 389 ASN A CA 1
ATOM 3128 C C . ASN A 1 389 ? -15.531 23.078 3.686 1.00 62.19 389 ASN A C 1
ATOM 3130 O O . ASN A 1 389 ? -15.329 23.781 2.694 1.00 62.19 389 ASN A O 1
ATOM 3134 N N . LYS A 1 390 ? -15.193 21.782 3.714 1.00 82.44 390 LYS A N 1
ATOM 3135 C CA . LYS A 1 390 ? -14.716 21.051 2.527 1.00 82.44 390 LYS A CA 1
ATOM 3136 C C . LYS A 1 390 ? -15.834 20.859 1.508 1.00 82.44 390 LYS A C 1
ATOM 3138 O O . LYS A 1 390 ? -16.942 20.470 1.866 1.00 82.44 390 LYS A O 1
ATOM 3143 N N . ALA A 1 391 ? -15.529 21.074 0.235 1.00 89.31 391 ALA A N 1
ATOM 3144 C CA . ALA A 1 391 ? -16.453 20.758 -0.846 1.00 89.31 391 ALA A CA 1
ATOM 3145 C C . ALA A 1 391 ? -16.489 19.233 -1.091 1.00 89.31 391 ALA A C 1
ATOM 3147 O O . ALA A 1 391 ? -15.476 18.562 -0.880 1.00 89.31 391 ALA A O 1
ATOM 3148 N N . PRO A 1 392 ? -17.599 18.654 -1.590 1.00 90.25 392 PRO A N 1
ATOM 3149 C CA . PRO A 1 392 ? -17.630 17.261 -2.055 1.00 90.25 392 PRO A CA 1
ATOM 3150 C C . PRO A 1 392 ? -16.504 16.935 -3.053 1.00 90.25 392 PRO A C 1
ATOM 3152 O O . PRO A 1 392 ? -15.938 15.842 -3.038 1.00 90.25 392 PRO A O 1
ATOM 3155 N N . GLU A 1 393 ? -16.129 17.911 -3.880 1.00 91.44 393 GLU A N 1
ATOM 3156 C CA . GLU A 1 393 ? -15.009 17.860 -4.817 1.00 91.44 393 GLU A CA 1
ATOM 3157 C C . GLU A 1 393 ? -13.649 17.587 -4.141 1.00 91.44 393 GLU A C 1
ATOM 3159 O O . GLU A 1 393 ? -12.830 16.871 -4.721 1.00 91.44 393 GLU A O 1
ATOM 3164 N N . ASP A 1 394 ? -13.416 18.074 -2.914 1.00 89.88 394 ASP A N 1
ATOM 3165 C CA . ASP A 1 394 ? -12.138 17.914 -2.194 1.00 89.88 394 ASP A CA 1
ATOM 3166 C C . ASP A 1 394 ? -11.842 16.445 -1.839 1.00 89.88 394 ASP A C 1
ATOM 3168 O O . ASP A 1 394 ? -10.683 16.044 -1.711 1.00 89.88 394 ASP A O 1
ATOM 3172 N N . TYR A 1 395 ? -12.883 15.616 -1.708 1.00 91.88 395 TYR A N 1
ATOM 3173 C CA . TYR A 1 395 ? -12.760 14.189 -1.394 1.00 91.88 395 TYR A CA 1
ATOM 3174 C C . TYR A 1 395 ? -12.589 13.308 -2.646 1.00 91.88 395 TYR A C 1
ATOM 3176 O O . TYR A 1 395 ? -12.241 12.129 -2.526 1.00 91.88 395 TYR A O 1
ATOM 3184 N N . VAL A 1 396 ? -12.786 13.855 -3.855 1.00 92.94 396 VAL A N 1
ATOM 3185 C CA . VAL A 1 396 ? -12.667 13.100 -5.117 1.00 92.94 396 VAL A CA 1
ATOM 3186 C C . VAL A 1 396 ? -11.285 12.460 -5.288 1.00 92.94 396 VAL A C 1
ATOM 3188 O O . VAL A 1 396 ? -11.259 11.264 -5.579 1.00 92.94 396 VAL A O 1
ATOM 3191 N N . PRO A 1 397 ? -10.144 13.153 -5.073 1.00 93.19 397 PRO A N 1
ATOM 3192 C CA . PRO A 1 397 ? -8.822 12.548 -5.254 1.00 93.19 397 PRO A CA 1
ATOM 3193 C C . PRO A 1 397 ? -8.558 11.386 -4.287 1.00 93.19 397 PRO A C 1
ATOM 3195 O O . PRO A 1 397 ? -7.898 10.417 -4.654 1.00 93.19 397 PRO A O 1
ATOM 3198 N N . ILE A 1 398 ? -9.113 11.446 -3.071 1.00 93.38 398 ILE A N 1
ATOM 3199 C CA . ILE A 1 398 ? -8.996 10.388 -2.054 1.00 93.38 398 ILE A CA 1
ATOM 3200 C C . ILE A 1 398 ? -9.735 9.136 -2.520 1.00 93.38 398 ILE A C 1
ATOM 3202 O O . ILE A 1 398 ? -9.167 8.043 -2.546 1.00 93.38 398 ILE A O 1
ATOM 3206 N N . LEU A 1 399 ? -10.995 9.301 -2.929 1.00 93.31 399 LEU A N 1
ATOM 3207 C CA . LEU A 1 399 ? -11.837 8.203 -3.393 1.00 93.31 399 LEU A CA 1
ATOM 3208 C C . LEU A 1 399 ? -11.295 7.597 -4.700 1.00 93.31 399 LEU A C 1
ATOM 3210 O O . LEU A 1 399 ? -11.212 6.376 -4.837 1.00 93.31 399 LEU A O 1
ATOM 3214 N N . GLN A 1 400 ? -10.846 8.447 -5.625 1.00 94.44 400 GLN A N 1
ATOM 3215 C CA . GLN A 1 400 ? -10.187 8.071 -6.875 1.00 94.44 400 GLN A CA 1
ATOM 3216 C C . GLN A 1 400 ? -8.921 7.240 -6.617 1.00 94.44 400 GLN A C 1
ATOM 3218 O O . GLN A 1 400 ? -8.799 6.129 -7.134 1.00 94.44 400 GLN A O 1
ATOM 3223 N N . TYR A 1 401 ? -7.999 7.731 -5.782 1.00 95.19 401 TYR A N 1
ATOM 3224 C CA . TYR A 1 401 ? -6.741 7.043 -5.487 1.00 95.19 401 TYR A CA 1
ATOM 3225 C C . TYR A 1 401 ? -6.968 5.737 -4.700 1.00 95.19 401 TYR A C 1
ATOM 3227 O O . TYR A 1 401 ? -6.339 4.730 -5.023 1.00 95.19 401 TYR A O 1
ATOM 3235 N N . MET A 1 402 ? -7.941 5.679 -3.779 1.00 94.25 402 MET A N 1
ATOM 3236 C CA . MET A 1 402 ? -8.387 4.422 -3.148 1.00 94.25 402 MET A CA 1
ATOM 3237 C C . MET A 1 402 ? -8.895 3.390 -4.172 1.00 94.25 402 MET A C 1
ATOM 3239 O O . MET A 1 402 ? -8.509 2.220 -4.115 1.00 94.25 402 MET A O 1
ATOM 3243 N N . GLY A 1 403 ? -9.717 3.811 -5.139 1.00 94.12 403 GLY A N 1
ATOM 3244 C CA . GLY A 1 403 ? -10.179 2.945 -6.229 1.00 94.12 403 GLY A CA 1
ATOM 3245 C C . GLY A 1 403 ? -9.032 2.430 -7.105 1.00 94.12 403 GLY A C 1
ATOM 3246 O O . GLY A 1 403 ? -9.011 1.255 -7.478 1.00 94.12 403 GLY A O 1
ATOM 3247 N N . LEU A 1 404 ? -8.043 3.284 -7.384 1.00 94.94 404 LEU A N 1
ATOM 3248 C CA . LEU A 1 404 ? -6.850 2.926 -8.153 1.00 94.94 404 LEU A CA 1
ATOM 3249 C C . LEU A 1 404 ? -5.944 1.939 -7.401 1.00 94.94 404 LEU A C 1
ATOM 3251 O O . LEU A 1 404 ? -5.497 0.968 -8.010 1.00 94.94 404 LEU A O 1
ATOM 3255 N N . ILE A 1 405 ? -5.737 2.114 -6.087 1.00 93.81 405 ILE A N 1
ATOM 3256 C CA . ILE A 1 405 ? -5.027 1.140 -5.236 1.00 93.81 405 ILE A CA 1
ATOM 3257 C C . ILE A 1 405 ? -5.675 -0.243 -5.378 1.00 93.81 405 ILE A C 1
ATOM 3259 O O . ILE A 1 405 ? -4.992 -1.206 -5.732 1.00 93.81 405 ILE A O 1
ATOM 3263 N N . ASN A 1 406 ? -6.995 -0.332 -5.185 1.00 91.25 406 ASN A N 1
ATOM 3264 C CA . ASN A 1 406 ? -7.735 -1.598 -5.236 1.00 91.25 406 ASN A CA 1
ATOM 3265 C C . ASN A 1 406 ? -7.659 -2.313 -6.597 1.00 91.25 406 ASN A C 1
ATOM 3267 O O . ASN A 1 406 ? -7.745 -3.538 -6.644 1.00 91.25 406 ASN A O 1
ATOM 3271 N N . ARG A 1 407 ? -7.505 -1.574 -7.703 1.00 91.69 407 ARG A N 1
ATOM 3272 C CA . ARG A 1 407 ? -7.377 -2.144 -9.059 1.00 91.69 407 ARG A CA 1
ATOM 3273 C C . ARG A 1 407 ? -5.946 -2.513 -9.437 1.00 91.69 407 ARG A C 1
ATOM 3275 O O . ARG A 1 407 ? -5.740 -3.464 -10.194 1.00 91.69 407 ARG A O 1
ATOM 3282 N N . TYR A 1 408 ? -4.968 -1.731 -8.982 1.00 94.25 408 TYR A N 1
ATOM 3283 C CA . TYR A 1 408 ? -3.648 -1.689 -9.608 1.00 94.25 408 TYR A CA 1
ATOM 3284 C C . TYR A 1 408 ? -2.465 -1.955 -8.678 1.00 94.25 408 TYR A C 1
ATOM 3286 O O . TYR A 1 408 ? -1.360 -2.086 -9.203 1.00 94.25 408 TYR A O 1
ATOM 3294 N N . GLN A 1 409 ? -2.643 -2.116 -7.361 1.00 92.75 409 GLN A N 1
ATOM 3295 C CA . GLN A 1 409 ? -1.534 -2.398 -6.433 1.00 92.75 409 GLN A CA 1
ATOM 3296 C C . GLN A 1 409 ? -0.668 -3.595 -6.887 1.00 92.75 409 GLN A C 1
ATOM 3298 O O . GLN A 1 409 ? 0.547 -3.454 -7.020 1.00 92.75 409 GLN A O 1
ATOM 3303 N N . ASP A 1 410 ? -1.275 -4.729 -7.252 1.00 92.69 410 ASP A N 1
ATOM 3304 C CA . ASP A 1 410 ? -0.554 -5.910 -7.770 1.00 92.69 410 ASP A CA 1
ATOM 3305 C C . ASP A 1 410 ? 0.143 -5.658 -9.116 1.00 92.69 410 ASP A C 1
ATOM 3307 O O . ASP A 1 410 ? 1.189 -6.238 -9.418 1.00 92.69 410 ASP A O 1
ATOM 3311 N N . SER A 1 411 ? -0.437 -4.789 -9.948 1.00 94.62 411 SER A N 1
ATOM 3312 C CA . SER A 1 411 ? 0.170 -4.386 -11.223 1.00 94.62 411 SER A CA 1
ATOM 3313 C C . SER A 1 411 ? 1.360 -3.453 -10.983 1.00 94.62 411 SER A C 1
ATOM 3315 O O . SER A 1 411 ? 2.362 -3.549 -11.682 1.00 94.62 411 SER A O 1
ATOM 3317 N N . TYR A 1 412 ? 1.294 -2.599 -9.962 1.00 95.12 412 TYR A N 1
ATOM 3318 C CA . TYR A 1 412 ? 2.376 -1.703 -9.567 1.00 95.12 412 TYR A CA 1
ATOM 3319 C C . TYR A 1 412 ? 3.561 -2.458 -8.957 1.00 95.12 412 TYR A C 1
ATOM 3321 O O . TYR A 1 412 ? 4.695 -2.155 -9.309 1.00 95.12 412 TYR A O 1
ATOM 3329 N N . LEU A 1 413 ? 3.326 -3.505 -8.158 1.00 94.81 413 LEU A N 1
ATOM 3330 C CA . LEU A 1 413 ? 4.402 -4.387 -7.679 1.00 94.81 413 LEU A CA 1
ATOM 3331 C C . LEU A 1 413 ? 5.163 -5.048 -8.847 1.00 94.81 413 LEU A C 1
ATOM 3333 O O . LEU A 1 413 ? 6.394 -5.046 -8.869 1.00 94.81 413 LEU A O 1
ATOM 3337 N N . LYS A 1 414 ? 4.446 -5.537 -9.869 1.00 95.31 414 LYS A N 1
ATOM 3338 C CA . LYS A 1 414 ? 5.057 -6.083 -11.099 1.00 95.31 414 LYS A CA 1
ATOM 3339 C C . LYS A 1 414 ? 5.763 -5.010 -11.929 1.00 95.31 414 LYS A C 1
ATOM 3341 O O . LYS A 1 414 ? 6.833 -5.255 -12.474 1.00 95.31 414 LYS A O 1
ATOM 3346 N N . PHE A 1 415 ? 5.213 -3.802 -11.992 1.00 96.38 415 PHE A N 1
ATOM 3347 C CA . PHE A 1 415 ? 5.868 -2.668 -12.639 1.00 96.38 415 PHE A CA 1
ATOM 3348 C C . PHE A 1 415 ? 7.175 -2.281 -11.925 1.00 96.38 415 PHE A C 1
ATOM 3350 O O . PHE A 1 415 ? 8.192 -2.091 -12.586 1.00 96.38 415 PHE A O 1
ATOM 3357 N N . GLN A 1 416 ? 7.202 -2.247 -10.589 1.00 95.06 416 GLN A N 1
ATOM 3358 C CA . GLN A 1 416 ? 8.430 -2.037 -9.811 1.00 95.06 416 GLN A CA 1
ATOM 3359 C C . GLN A 1 416 ? 9.471 -3.144 -10.068 1.00 95.06 416 GLN A C 1
ATOM 3361 O O . GLN A 1 416 ? 10.661 -2.844 -10.197 1.00 95.06 416 GLN A O 1
ATOM 3366 N N . GLU A 1 417 ? 9.048 -4.407 -10.204 1.00 95.88 417 GLU A N 1
ATOM 3367 C CA . GLU A 1 417 ? 9.929 -5.505 -10.627 1.00 95.88 417 GLU A CA 1
ATOM 3368 C C . GLU A 1 417 ? 10.496 -5.270 -12.039 1.00 95.88 417 GLU A C 1
ATOM 3370 O O . GLU A 1 417 ? 11.710 -5.373 -12.234 1.00 95.88 417 GLU A O 1
ATOM 3375 N N . LEU A 1 418 ? 9.659 -4.878 -13.006 1.00 96.38 418 LEU A N 1
ATOM 3376 C CA . LEU A 1 418 ? 10.087 -4.550 -14.369 1.00 96.38 418 LEU A CA 1
ATOM 3377 C C . LEU A 1 418 ? 11.110 -3.406 -14.390 1.00 96.38 418 LEU A C 1
ATOM 3379 O O . LEU A 1 418 ? 12.171 -3.552 -14.995 1.00 96.38 418 LEU A O 1
ATOM 3383 N N . ILE A 1 419 ? 10.851 -2.300 -13.686 1.00 96.06 419 ILE A N 1
ATOM 3384 C CA . ILE A 1 419 ? 11.799 -1.179 -13.582 1.00 96.06 419 ILE A CA 1
ATOM 3385 C C . ILE A 1 419 ? 13.120 -1.629 -12.941 1.00 96.06 419 ILE A C 1
ATOM 3387 O O . ILE A 1 419 ? 14.193 -1.259 -13.419 1.00 96.06 419 ILE A O 1
ATOM 3391 N N . LYS A 1 420 ? 13.081 -2.490 -11.916 1.00 96.31 420 LYS A N 1
ATOM 3392 C CA . LYS A 1 420 ? 14.286 -3.074 -11.304 1.00 96.31 420 LYS A CA 1
ATOM 3393 C C . LYS A 1 420 ? 15.080 -3.946 -12.287 1.00 96.31 420 LYS A C 1
ATOM 3395 O O . LYS A 1 420 ? 16.309 -3.880 -12.284 1.00 96.31 420 LYS A O 1
ATOM 3400 N N . ILE A 1 421 ? 14.409 -4.720 -13.144 1.00 96.56 421 ILE A N 1
ATOM 3401 C CA . ILE A 1 421 ? 15.050 -5.496 -14.221 1.00 96.56 421 ILE A CA 1
ATOM 3402 C C . ILE A 1 421 ? 15.668 -4.557 -15.270 1.00 96.56 421 ILE A C 1
ATOM 3404 O O . ILE A 1 421 ? 16.798 -4.786 -15.698 1.00 96.56 421 ILE A O 1
ATOM 3408 N N . LEU A 1 422 ? 14.982 -3.476 -15.652 1.00 96.44 422 LEU A N 1
ATOM 3409 C CA . LEU A 1 422 ? 15.480 -2.516 -16.645 1.00 96.44 422 LEU A CA 1
ATOM 3410 C C . LEU A 1 422 ? 16.678 -1.692 -16.133 1.00 96.44 422 LEU A C 1
ATOM 3412 O O . LEU A 1 422 ? 17.634 -1.497 -16.883 1.00 96.44 422 LEU A O 1
ATOM 3416 N N . LYS A 1 423 ? 16.708 -1.317 -14.846 1.00 95.69 423 LYS A N 1
ATOM 3417 C CA . LYS A 1 423 ? 17.904 -0.733 -14.198 1.00 95.69 423 LYS A CA 1
ATOM 3418 C C . LYS A 1 423 ? 19.103 -1.693 -14.224 1.00 95.69 423 LYS A C 1
ATOM 3420 O O . LYS A 1 423 ? 20.239 -1.265 -14.397 1.00 95.69 423 LYS A O 1
ATOM 3425 N N . GLN A 1 424 ? 18.871 -3.003 -14.085 1.00 95.44 424 GLN A N 1
ATOM 3426 C CA . GLN A 1 424 ? 19.933 -4.010 -14.236 1.00 95.44 424 GLN A CA 1
ATOM 3427 C C . GLN A 1 424 ? 20.380 -4.166 -15.699 1.00 95.44 424 GLN A C 1
ATOM 3429 O O . GLN A 1 424 ? 21.566 -4.355 -15.949 1.00 95.44 424 GLN A O 1
ATOM 3434 N N . TRP A 1 425 ? 19.456 -4.046 -16.657 1.00 96.62 425 TRP A N 1
ATOM 3435 C CA . TRP A 1 425 ? 19.696 -4.169 -18.103 1.00 96.62 425 TRP A CA 1
ATOM 3436 C C . TRP A 1 425 ? 20.566 -3.030 -18.670 1.00 96.62 425 TRP A C 1
ATOM 3438 O O . TRP A 1 425 ? 21.414 -3.284 -19.525 1.00 96.62 425 TRP A O 1
ATOM 3448 N N . GLN A 1 426 ? 20.445 -1.802 -18.145 1.00 94.69 426 GLN A N 1
ATOM 3449 C CA . GLN A 1 426 ? 21.247 -0.642 -18.578 1.00 94.69 426 GLN A CA 1
ATOM 3450 C C . GLN A 1 426 ? 22.765 -0.885 -18.526 1.00 94.69 426 GLN A C 1
ATOM 3452 O O . GLN A 1 426 ? 23.490 -0.468 -19.428 1.00 94.69 426 GLN A O 1
ATOM 3457 N N . LYS A 1 427 ? 23.274 -1.579 -17.499 1.00 93.69 427 LYS A N 1
ATOM 3458 C CA . LYS A 1 427 ? 24.723 -1.771 -17.315 1.00 93.69 427 LYS A CA 1
ATOM 3459 C C . LYS A 1 427 ? 25.380 -2.591 -18.446 1.00 93.69 427 LYS A C 1
ATOM 3461 O O . LYS A 1 427 ? 26.291 -2.059 -19.082 1.00 93.69 427 LYS A O 1
ATOM 3466 N N . PRO A 1 428 ? 24.969 -3.843 -18.737 1.00 95.56 428 PRO A N 1
ATOM 3467 C CA . PRO A 1 428 ? 25.497 -4.589 -19.880 1.00 95.56 428 PRO A CA 1
ATOM 3468 C C . PRO A 1 428 ? 25.137 -3.949 -21.232 1.00 95.56 428 PRO A C 1
ATOM 3470 O O . PRO A 1 428 ? 25.908 -4.098 -22.177 1.00 95.56 428 PRO A O 1
ATOM 3473 N N . TYR A 1 429 ? 24.038 -3.188 -21.327 1.00 95.44 429 TYR A N 1
ATOM 3474 C CA . TYR A 1 429 ? 23.705 -2.409 -22.527 1.00 95.44 429 TYR A CA 1
ATOM 3475 C C . TYR A 1 429 ? 24.760 -1.337 -22.822 1.00 95.44 429 TYR A C 1
ATOM 3477 O O . TYR A 1 429 ? 25.287 -1.302 -23.931 1.00 95.44 429 TYR A O 1
ATOM 3485 N N . HIS A 1 430 ? 25.140 -0.522 -21.833 1.00 94.19 430 HIS A N 1
ATOM 3486 C CA . HIS A 1 430 ? 26.184 0.487 -22.018 1.00 94.19 430 HIS A CA 1
ATOM 3487 C C . HIS A 1 430 ? 27.552 -0.132 -22.332 1.00 94.19 430 HIS A C 1
ATOM 3489 O O . HIS A 1 430 ? 28.240 0.372 -23.212 1.00 94.19 430 HIS A O 1
ATOM 3495 N N . VAL A 1 431 ? 27.923 -1.257 -21.702 1.00 93.38 431 VAL A N 1
ATOM 3496 C CA . VAL A 1 431 ? 29.162 -1.988 -22.049 1.00 93.38 431 VAL A CA 1
ATOM 3497 C C . VAL A 1 431 ? 29.162 -2.404 -23.525 1.00 93.38 431 VAL A C 1
ATOM 3499 O O . VAL A 1 431 ? 30.145 -2.180 -24.227 1.00 93.38 431 VAL A O 1
ATOM 3502 N N . LEU A 1 432 ? 28.046 -2.945 -24.023 1.00 93.69 432 LEU A N 1
ATOM 3503 C CA . LEU A 1 432 ? 27.899 -3.316 -25.432 1.00 93.69 432 LEU A CA 1
ATOM 3504 C C . LEU A 1 432 ? 27.901 -2.113 -26.376 1.00 93.69 432 LEU A C 1
ATOM 3506 O O . LEU A 1 432 ? 28.479 -2.209 -27.456 1.00 93.69 432 LEU A O 1
ATOM 3510 N N . GLN A 1 433 ? 27.288 -0.990 -25.991 1.00 93.06 433 GLN A N 1
ATOM 3511 C CA . GLN A 1 433 ? 27.337 0.237 -26.789 1.00 93.06 433 GLN A CA 1
ATOM 3512 C C . GLN A 1 433 ? 28.757 0.798 -26.885 1.00 93.06 433 GLN A C 1
ATOM 3514 O O . GLN A 1 433 ? 29.176 1.135 -27.987 1.00 93.06 433 GLN A O 1
ATOM 3519 N N . THR A 1 434 ? 29.507 0.856 -25.778 1.00 93.25 434 THR A N 1
ATOM 3520 C CA . THR A 1 434 ? 30.906 1.308 -25.788 1.00 93.25 434 THR A CA 1
ATOM 3521 C C . THR A 1 434 ? 31.752 0.423 -26.697 1.00 93.25 434 THR A C 1
ATOM 3523 O O . THR A 1 434 ? 32.385 0.935 -27.613 1.00 93.25 434 THR A O 1
ATOM 3526 N N . ILE A 1 435 ? 31.684 -0.904 -26.533 1.00 91.69 435 ILE A N 1
ATOM 3527 C CA . ILE A 1 435 ? 32.444 -1.848 -27.368 1.00 91.69 435 ILE A CA 1
ATOM 3528 C C . ILE A 1 435 ? 32.081 -1.696 -28.856 1.00 91.69 435 ILE A C 1
ATOM 3530 O O . ILE A 1 435 ? 32.963 -1.603 -29.704 1.00 91.69 435 ILE A O 1
ATOM 3534 N N . ARG A 1 436 ? 30.791 -1.623 -29.202 1.00 91.81 436 ARG A N 1
ATOM 3535 C CA . ARG A 1 436 ? 30.350 -1.495 -30.605 1.00 91.81 436 ARG A CA 1
ATOM 3536 C C . ARG A 1 436 ? 30.573 -0.096 -31.207 1.00 91.81 436 ARG A C 1
ATOM 3538 O O . ARG A 1 436 ? 30.391 0.064 -32.409 1.00 91.81 436 ARG A O 1
ATOM 3545 N N . ALA A 1 437 ? 30.946 0.898 -30.399 1.00 90.38 437 ALA A N 1
ATOM 3546 C CA . ALA A 1 437 ? 31.351 2.231 -30.852 1.00 90.38 437 ALA A CA 1
ATOM 3547 C C . ALA A 1 437 ? 32.882 2.389 -30.945 1.00 90.38 437 ALA A C 1
ATOM 3549 O O . ALA A 1 437 ? 33.360 3.143 -31.786 1.00 90.38 437 ALA A O 1
ATOM 3550 N N . GLU A 1 438 ? 33.638 1.684 -30.100 1.00 89.94 438 GLU A N 1
ATOM 3551 C CA . GLU A 1 438 ? 35.108 1.657 -30.091 1.00 89.94 438 GLU A CA 1
ATOM 3552 C C . GLU A 1 438 ? 35.672 0.813 -31.247 1.00 89.94 438 GLU A C 1
ATOM 3554 O O . GLU A 1 438 ? 36.648 1.204 -31.881 1.00 89.94 438 GLU A O 1
ATOM 3559 N N . TYR A 1 439 ? 35.027 -0.314 -31.569 1.00 88.94 439 TYR A N 1
ATOM 3560 C CA . TYR A 1 439 ? 35.462 -1.236 -32.621 1.00 88.94 439 TYR A CA 1
ATOM 3561 C C . TYR A 1 439 ? 34.518 -1.149 -33.829 1.00 88.94 439 TYR A C 1
ATOM 3563 O O . TYR A 1 439 ? 33.467 -1.792 -33.838 1.00 88.94 439 TYR A O 1
ATOM 3571 N N . THR A 1 440 ? 34.881 -0.354 -34.847 1.00 85.88 440 THR A N 1
ATOM 3572 C CA . THR A 1 440 ? 34.111 -0.180 -36.100 1.00 85.88 440 THR A CA 1
ATOM 3573 C C . THR A 1 440 ? 34.689 -0.990 -37.271 1.00 85.88 440 THR A C 1
ATOM 3575 O O . THR A 1 440 ? 35.876 -1.315 -37.289 1.00 85.88 440 THR A O 1
ATOM 3578 N N . ASN A 1 441 ? 33.857 -1.305 -38.277 1.00 82.88 441 ASN A N 1
ATOM 3579 C CA . ASN A 1 441 ? 34.265 -2.083 -39.463 1.00 82.88 441 ASN A CA 1
ATOM 3580 C C . ASN A 1 441 ? 35.377 -1.401 -40.279 1.00 82.88 441 ASN A C 1
ATOM 3582 O O . ASN A 1 441 ? 36.140 -2.081 -40.955 1.00 82.88 441 ASN A O 1
ATOM 3586 N N . ASP A 1 442 ? 35.473 -0.071 -40.210 1.00 82.38 442 ASP A N 1
ATOM 3587 C CA . ASP A 1 442 ? 36.475 0.728 -40.928 1.00 82.38 442 ASP A CA 1
ATOM 3588 C C . ASP A 1 442 ? 37.874 0.637 -40.288 1.00 82.38 442 ASP A C 1
ATOM 3590 O O . ASP A 1 442 ? 38.852 1.148 -40.836 1.00 82.38 442 ASP A O 1
ATOM 3594 N N . GLN A 1 443 ? 37.969 0.034 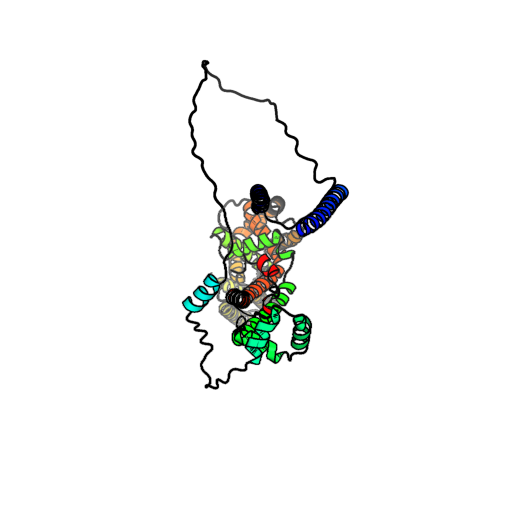-39.097 1.00 83.56 443 GLN A N 1
ATOM 3595 C CA . GLN A 1 443 ? 39.195 -0.064 -38.303 1.00 83.56 443 GLN A CA 1
ATOM 3596 C C . GLN A 1 443 ? 39.509 -1.498 -37.854 1.00 83.56 443 GLN A C 1
ATOM 3598 O O . GLN A 1 443 ? 40.687 -1.828 -37.736 1.00 83.56 443 GLN A O 1
ATOM 3603 N N . TYR A 1 444 ? 38.502 -2.357 -37.657 1.00 87.06 444 TYR A N 1
ATOM 3604 C CA . TYR A 1 444 ? 38.651 -3.703 -37.093 1.00 87.06 444 TYR A CA 1
ATOM 3605 C C . TYR A 1 444 ? 37.865 -4.778 -37.856 1.00 87.06 444 TYR A C 1
ATOM 3607 O O . TYR A 1 444 ? 36.761 -4.546 -38.349 1.00 87.06 444 TYR A O 1
ATOM 3615 N N . ARG A 1 445 ? 38.385 -6.013 -37.854 1.00 83.94 445 ARG A N 1
ATOM 3616 C CA . ARG A 1 445 ? 37.639 -7.218 -38.252 1.00 83.94 445 ARG A CA 1
ATOM 3617 C C . ARG A 1 445 ? 36.645 -7.587 -37.143 1.00 83.94 445 ARG A C 1
ATOM 3619 O O . ARG A 1 445 ? 37.002 -8.262 -36.177 1.00 83.94 445 ARG A O 1
ATOM 3626 N N . ILE A 1 446 ? 35.407 -7.118 -37.287 1.00 85.25 446 ILE A N 1
ATOM 3627 C CA . ILE A 1 446 ? 34.312 -7.312 -36.325 1.00 85.25 446 ILE A CA 1
ATOM 3628 C C . ILE A 1 446 ? 33.746 -8.757 -36.360 1.00 85.25 446 ILE A C 1
ATOM 3630 O O . ILE A 1 446 ? 33.463 -9.266 -37.447 1.00 85.25 446 ILE A O 1
ATOM 3634 N N . PRO A 1 447 ? 33.506 -9.414 -35.201 1.00 86.31 447 PRO A N 1
ATOM 3635 C CA . PRO A 1 447 ? 32.736 -10.664 -35.115 1.00 86.31 447 PRO A CA 1
ATOM 3636 C C . PRO A 1 447 ? 31.234 -10.462 -35.416 1.00 86.31 447 PRO A C 1
ATOM 3638 O O . PRO A 1 447 ? 30.664 -9.457 -34.983 1.00 86.31 447 PRO A O 1
ATOM 3641 N N . PRO A 1 448 ? 30.536 -11.403 -36.083 1.00 84.31 448 PRO A N 1
ATOM 3642 C CA . PRO A 1 448 ? 29.113 -11.254 -36.429 1.00 84.31 448 PRO A CA 1
ATOM 3643 C C . PRO A 1 448 ? 28.188 -11.072 -35.210 1.00 84.31 448 PRO A C 1
ATOM 3645 O O . PRO A 1 448 ? 27.096 -10.520 -35.326 1.00 84.31 448 PRO A O 1
ATOM 3648 N N . GLU A 1 449 ? 28.623 -11.462 -34.014 1.00 85.00 449 GLU A N 1
ATOM 3649 C CA . GLU A 1 449 ? 27.938 -11.227 -32.741 1.00 85.00 449 GLU A CA 1
ATOM 3650 C C . GLU A 1 449 ? 27.724 -9.730 -32.454 1.00 85.00 449 GLU A C 1
ATOM 3652 O O . GLU A 1 449 ? 26.730 -9.349 -31.832 1.00 85.00 449 GLU A O 1
ATOM 3657 N N . PHE A 1 450 ? 28.616 -8.863 -32.940 1.00 87.62 450 PHE A N 1
ATOM 3658 C CA . PHE A 1 450 ? 28.570 -7.415 -32.715 1.00 87.62 450 PHE A CA 1
ATOM 3659 C C . PHE A 1 450 ? 27.511 -6.716 -33.585 1.00 87.62 450 PHE A C 1
ATOM 3661 O O . PHE A 1 450 ? 27.112 -5.595 -33.266 1.00 87.62 450 PHE A O 1
ATOM 3668 N N . THR A 1 451 ? 27.010 -7.359 -34.646 1.00 85.75 451 THR A N 1
ATOM 3669 C CA . THR A 1 451 ? 25.919 -6.816 -35.479 1.00 85.75 451 THR A CA 1
ATOM 3670 C C . THR A 1 451 ? 24.530 -7.295 -35.043 1.00 85.75 451 THR A C 1
ATOM 3672 O O . THR A 1 451 ? 23.529 -6.776 -35.535 1.00 85.75 451 THR A O 1
ATOM 3675 N N . GLN A 1 452 ? 24.436 -8.231 -34.087 1.00 89.12 452 GLN A N 1
ATOM 3676 C CA . GLN A 1 452 ? 23.155 -8.747 -33.584 1.00 89.12 452 GLN A CA 1
ATOM 3677 C C . GLN A 1 452 ? 22.324 -7.659 -32.888 1.00 89.12 452 GLN A C 1
ATOM 3679 O O . GLN A 1 452 ? 22.868 -6.828 -32.152 1.00 89.12 452 GLN A O 1
ATOM 3684 N N . GLU A 1 453 ? 21.000 -7.694 -33.070 1.00 92.00 453 GLU A N 1
ATOM 3685 C CA . GLU A 1 453 ? 20.065 -6.784 -32.399 1.00 92.00 453 GLU A CA 1
ATOM 3686 C C . GLU A 1 453 ? 20.188 -6.849 -30.869 1.00 92.00 453 GLU A C 1
ATOM 3688 O O . GLU A 1 453 ? 20.472 -7.895 -30.287 1.00 92.00 453 GLU A O 1
ATOM 3693 N N . ILE A 1 454 ? 19.963 -5.713 -30.203 1.00 93.12 454 ILE A N 1
ATOM 3694 C CA . ILE A 1 454 ? 20.119 -5.575 -28.751 1.00 93.12 454 ILE A CA 1
ATOM 3695 C C . ILE A 1 454 ? 18.869 -6.143 -28.043 1.00 93.12 454 ILE A C 1
ATOM 3697 O O . ILE A 1 454 ? 17.797 -5.532 -28.145 1.00 93.12 454 ILE A O 1
ATOM 3701 N N . PRO A 1 455 ? 18.964 -7.264 -27.293 1.00 93.38 455 PRO A N 1
ATOM 3702 C CA . PRO A 1 455 ? 17.792 -7.923 -26.715 1.00 93.38 455 PRO A CA 1
ATOM 3703 C C . PRO A 1 455 ? 17.051 -7.021 -25.724 1.00 93.38 455 PRO A C 1
ATOM 3705 O O . PRO A 1 455 ? 17.670 -6.418 -24.849 1.00 93.38 455 PRO A O 1
ATOM 3708 N N . GLY A 1 456 ? 15.722 -6.944 -25.823 1.00 92.56 456 GLY A N 1
ATOM 3709 C CA . GLY A 1 456 ? 14.879 -6.165 -24.906 1.00 92.56 456 GLY A CA 1
ATOM 3710 C C . GLY A 1 456 ? 14.881 -4.642 -25.114 1.00 92.56 456 GLY A C 1
ATOM 3711 O O . GLY A 1 456 ? 14.166 -3.947 -24.392 1.00 92.56 456 GLY A O 1
ATOM 3712 N N . LEU A 1 457 ? 15.606 -4.103 -26.108 1.00 93.81 457 LEU A N 1
ATOM 3713 C CA . LEU A 1 457 ? 15.714 -2.653 -26.355 1.00 93.81 457 LEU A CA 1
ATOM 3714 C C . LEU A 1 457 ? 14.349 -1.954 -26.514 1.00 93.81 457 LEU A C 1
ATOM 3716 O O . LEU A 1 457 ? 14.182 -0.815 -26.080 1.00 93.81 457 LEU A O 1
ATOM 3720 N N . ASN A 1 458 ? 13.360 -2.635 -27.099 1.00 93.56 458 ASN A N 1
ATOM 3721 C CA . ASN A 1 458 ? 12.003 -2.104 -27.259 1.00 93.56 458 ASN A CA 1
ATOM 3722 C C . ASN A 1 458 ? 11.265 -1.975 -25.914 1.00 93.56 458 ASN A C 1
ATOM 3724 O O . ASN A 1 458 ? 10.601 -0.967 -25.681 1.00 93.56 458 ASN A O 1
ATOM 3728 N N . VAL A 1 459 ? 11.427 -2.947 -25.007 1.00 92.81 459 VAL A N 1
ATOM 3729 C CA . VAL A 1 459 ? 10.847 -2.903 -23.651 1.00 92.81 459 VAL A CA 1
ATOM 3730 C C . VAL A 1 459 ? 11.545 -1.833 -22.810 1.00 92.81 459 VAL A C 1
ATOM 3732 O O . VAL A 1 459 ? 10.878 -1.085 -22.102 1.00 92.81 459 VAL A O 1
ATOM 3735 N N . TYR A 1 460 ? 12.867 -1.689 -22.943 1.00 94.12 460 TYR A N 1
ATOM 3736 C CA . TYR A 1 460 ? 13.604 -0.599 -22.304 1.00 94.12 460 TYR A CA 1
ATOM 3737 C C . TYR A 1 460 ? 13.089 0.779 -22.761 1.00 94.12 460 TYR A C 1
ATOM 3739 O O . TYR A 1 460 ? 12.628 1.558 -21.930 1.00 94.12 460 TYR A O 1
ATOM 3747 N N . LYS A 1 461 ? 13.042 1.052 -24.075 1.00 93.25 461 LYS A N 1
ATOM 3748 C CA . LYS A 1 461 ? 12.539 2.329 -24.631 1.00 93.25 461 LYS A CA 1
ATOM 3749 C C . LYS A 1 461 ? 11.091 2.648 -24.231 1.00 93.25 461 LYS A C 1
ATOM 3751 O O . LYS A 1 461 ? 10.752 3.809 -24.027 1.00 93.25 461 LYS A O 1
ATOM 3756 N N . LYS A 1 462 ? 10.237 1.627 -24.089 1.00 93.00 462 LYS A N 1
ATOM 3757 C CA . LYS A 1 462 ? 8.838 1.759 -23.638 1.00 93.00 462 LYS A CA 1
ATOM 3758 C C . LYS A 1 462 ? 8.723 2.333 -22.215 1.00 93.00 462 LYS A C 1
ATOM 3760 O O . LYS A 1 462 ? 7.745 3.020 -21.919 1.00 93.00 462 LYS A O 1
ATOM 3765 N N . TYR A 1 463 ? 9.719 2.087 -21.358 1.00 93.69 463 TYR A N 1
ATOM 3766 C CA . TYR A 1 463 ? 9.700 2.454 -19.937 1.00 93.69 463 TYR A CA 1
ATOM 3767 C C . TYR A 1 463 ? 10.841 3.369 -19.475 1.00 93.69 463 TYR A C 1
ATOM 3769 O O . TYR A 1 463 ? 10.820 3.779 -18.321 1.00 93.69 463 TYR A O 1
ATOM 3777 N N . GLU A 1 464 ? 11.783 3.738 -20.346 1.00 91.88 464 GLU A N 1
ATOM 3778 C CA . GLU A 1 464 ? 13.005 4.512 -20.056 1.00 91.88 464 GLU A CA 1
ATOM 3779 C C . GLU A 1 464 ? 12.805 5.686 -19.076 1.00 91.88 464 GLU A C 1
ATOM 3781 O O . GLU A 1 464 ? 13.516 5.782 -18.078 1.00 91.88 464 GLU A O 1
ATOM 3786 N N . LYS A 1 465 ? 11.751 6.491 -19.270 1.00 90.69 465 LYS A N 1
ATOM 3787 C CA . LYS A 1 465 ? 11.337 7.620 -18.402 1.00 90.69 465 LYS A CA 1
ATOM 3788 C C . LYS A 1 465 ? 10.940 7.263 -16.950 1.00 90.69 465 LYS A C 1
ATOM 3790 O O . LYS A 1 465 ? 10.489 8.130 -16.205 1.00 90.69 465 LYS A O 1
ATOM 3795 N N . TYR A 1 466 ? 11.011 5.988 -16.577 1.00 89.12 466 TYR A N 1
ATOM 3796 C CA . TYR A 1 466 ? 10.760 5.454 -15.234 1.00 89.12 466 TYR A CA 1
ATOM 3797 C C . TYR A 1 466 ? 11.978 4.699 -14.666 1.00 89.12 466 TYR A C 1
ATOM 3799 O O . TYR A 1 466 ? 11.896 4.162 -13.563 1.00 89.12 466 TYR A O 1
ATOM 3807 N N . VAL A 1 467 ? 13.085 4.613 -15.415 1.00 87.12 467 VAL A N 1
ATOM 3808 C CA . VAL A 1 467 ? 14.291 3.841 -15.052 1.00 87.12 467 VAL A CA 1
ATOM 3809 C C . VAL A 1 467 ? 15.331 4.712 -14.313 1.00 87.12 467 VAL A C 1
ATOM 3811 O O . VAL A 1 467 ? 16.327 4.179 -13.831 1.00 87.12 467 VAL A O 1
ATOM 3814 N N . GLU A 1 468 ? 15.057 6.013 -14.134 1.00 66.19 468 GLU A N 1
ATOM 3815 C CA . GLU A 1 468 ? 15.802 6.998 -13.307 1.00 66.19 468 GLU A CA 1
ATOM 3816 C C . GLU A 1 468 ? 16.057 6.522 -11.868 1.00 66.19 468 GLU A C 1
ATOM 3818 O O . GLU A 1 468 ? 15.088 6.200 -11.141 1.00 66.19 468 GLU A O 1
#

Mean predicted aligned error: 19.04 Å

pLDDT: mean 70.95, std 25.76, range [23.95, 96.62]